Protein AF-A0AA38XR60-F1 (afdb_monomer_lite)

Sequence (612 aa):
MRLTSTPVAVSQWRPLPVVPAMSIDVPRYLQRLQLDARPPLTLAGLTLLQQRHNALLPFETLTSLLRDAVAIDLDSVQHKLLHAQRGGYCFELNGAFLALLQALGFDAQPLSARVLLSAVDGELTARTHLLLRVRLQDEEWLVDTGFGSLTPTVPLRLHETAVQDTPHERYRVRTLDDGDFMLAAKAGDDWRALYRFDLQPPAPIDNEVGNWYVCTHPQSSFPGQLRASLTGPDWRRTIGSGNYTEYRPGQVPAKRPLRDVQDVREVLQQAFGMRLPDDPRLDPAIADWLQRSRAAGHGRAEAQHRAGLQGTLHAPIQIVHAQADARAVLRRYVVGAVLAPAASSLNDRIAALHTTRYGGSWHAGQPDTELEPRMSLATHRHALAPLGFLRVAINLGNPVLAQGDANAPRGPSVDLATALAQRLGVHVRFSCHDAAASVVAAASDDAWDLAFLAVDPARADRIAFSAPYVEIEGTYLVRNDSPARQVADLDHDGLRIAVGRGAAYDLFLSRELRQATIERADTSAAAITLFDQQRLDAAAGVRQPLQAWAQVHPGHRVLADRFTVIQQAVAAPVARPAAALQALFAEVEAIKAGPLLGEAFARAGQAVTLVR

Organism: NCBI:txid1002370

InterPro domains:
  IPR001447 Arylamine N-acetyltransferase [PF00797] (42-277)
  IPR001447 Arylamine N-acetyltransferase [PR01543] (42-65)
  IPR001447 Arylamine N-acetyltransferase [PR01543] (66-89)
  IPR001447 Arylamine N-acetyltransferase [PR01543] (90-112)
  IPR001447 Arylamine N-acetyltransferase [PR01543] (123-148)
  IPR001447 Arylamine N-acetyltransferase [PTHR11786] (27-278)
  IPR001638 Solute-binding protein family 3/N-terminal domain of MltF [PF00497] (391-513)
  IPR001638 Solute-binding protein family 3/N-terminal domain of MltF [SM00062] (389-600)
  IPR038765 Papain-like cysteine peptidase superfamily [SSF54001] (22-279)

Secondary structure (DSSP, 8-state):
-PPP-PPP------PPP----PPP-HHHHHHHTT-SSPPPSSHHHHHHHHHHHHHHS-EE-HHHHTT-----SHHHHHIIIIIS---B-HHHHHHHHHHHHHHTT-EEEEEEEEE-TTPPTT----EEEEEEEEEETTEEEEE-S-SSTT--SS-EETT--S-B--SSS-EEEEE-TTS-EEEEEEETTEEEEEEEE-SPPPPHHHHHHHHHHHHH-TTSS-TT---EEEE-SS-EEEEETTEEEEE-TTS--EEEE--SHHHHHHHHHHTT-PPPP--TTHHHHHHHHHHHHHHHHHHHHHHHHHHTTS-----------S-----SSTTS-------------THHHHTTS-----------------------GGGGHHHH-TTSEEEEEEETT-TTT-EE-SSSEESHHHHHHHHHHHHHTSEEEEEEESSHHHHHHHGGGT--SEEEEE--GGGTTTEEEPSPSEEEEEEEEEETT----SGGGG-STT-EEEEETT-HHHHHHHHH-SSSEEEEESSHHHHHHHHHHTT-SEEEEEHHHHHHHHHHSTTEEE-SS-SEEEEEEEEEETTS-HHHHHHHHHHHHHHHTSSHHHHHHHHTT---EE--

Radius of gyration: 30.22 Å; chains: 1; bounding box: 67×74×85 Å

Structure (mmCIF, N/CA/C/O backbone):
data_AF-A0AA38XR60-F1
#
_entry.id   AF-A0AA38XR60-F1
#
loop_
_atom_site.group_PDB
_atom_site.id
_atom_site.type_symbol
_atom_site.label_atom_id
_atom_site.label_alt_id
_atom_site.label_comp_id
_atom_site.label_asym_id
_atom_site.label_entity_id
_atom_site.label_seq_id
_atom_site.pdbx_PDB_ins_code
_atom_site.Cartn_x
_atom_site.Cartn_y
_atom_site.Cartn_z
_atom_site.occupancy
_atom_site.B_iso_or_equiv
_atom_site.auth_seq_id
_atom_site.auth_comp_id
_atom_site.auth_asym_id
_atom_site.auth_atom_id
_atom_site.pdbx_PDB_model_num
ATOM 1 N N . MET A 1 1 ? -22.039 33.258 -48.031 1.00 40.19 1 MET A N 1
ATOM 2 C CA . MET A 1 1 ? -21.294 31.996 -48.211 1.00 40.19 1 MET A CA 1
ATOM 3 C C . MET A 1 1 ? -20.929 31.492 -46.817 1.00 40.19 1 MET A C 1
ATOM 5 O O . MET A 1 1 ? -20.026 32.035 -46.200 1.00 40.19 1 MET A O 1
ATOM 9 N N . ARG A 1 2 ? -21.764 30.613 -46.242 1.00 31.69 2 ARG A N 1
ATOM 10 C CA . ARG A 1 2 ? -21.592 30.055 -44.887 1.00 31.69 2 ARG A CA 1
ATOM 11 C C . ARG A 1 2 ? -20.804 28.753 -45.016 1.00 31.69 2 ARG A C 1
ATOM 13 O O . ARG A 1 2 ? -21.220 27.894 -45.786 1.00 31.69 2 ARG A O 1
ATOM 20 N N . LEU A 1 3 ? -19.698 28.624 -44.290 1.00 32.59 3 LEU A N 1
ATOM 21 C CA . LEU A 1 3 ? -18.968 27.365 -44.158 1.00 32.59 3 LEU A CA 1
ATOM 22 C C . LEU A 1 3 ? -19.587 26.569 -43.006 1.00 32.59 3 LEU A C 1
ATOM 24 O O . LEU A 1 3 ? -19.701 27.056 -41.884 1.00 32.59 3 LEU A O 1
ATOM 28 N N . THR A 1 4 ? -20.053 25.370 -43.329 1.00 35.31 4 THR A N 1
ATOM 29 C CA . THR A 1 4 ? -20.673 24.399 -42.428 1.00 35.31 4 THR A CA 1
ATOM 30 C C . THR A 1 4 ? -19.600 23.676 -41.617 1.00 35.31 4 THR A C 1
ATOM 32 O O . THR A 1 4 ? -18.755 22.995 -42.195 1.00 35.31 4 THR A O 1
ATOM 35 N N . SER A 1 5 ? -19.639 23.799 -40.290 1.00 32.25 5 SER A N 1
ATOM 36 C CA . SER A 1 5 ? -18.842 22.987 -39.368 1.00 32.25 5 SER A CA 1
ATOM 37 C C . SER A 1 5 ? -19.540 21.652 -39.107 1.00 32.25 5 SER A C 1
ATOM 39 O O . SER A 1 5 ? -20.627 21.619 -38.531 1.00 32.25 5 SER A O 1
ATOM 41 N N . THR A 1 6 ? -18.919 20.548 -39.511 1.00 35.38 6 THR A N 1
ATOM 42 C CA . THR A 1 6 ? -19.309 19.195 -39.099 1.00 35.38 6 THR A CA 1
ATOM 43 C C . THR A 1 6 ? -18.760 18.927 -37.692 1.00 35.38 6 THR A C 1
ATOM 45 O O . THR A 1 6 ? -17.552 19.061 -37.492 1.00 35.38 6 THR A O 1
ATOM 48 N N . PRO A 1 7 ? -19.592 18.563 -36.700 1.00 35.06 7 PRO A N 1
ATOM 49 C CA . PRO A 1 7 ? -19.099 18.192 -35.381 1.00 35.06 7 PRO A CA 1
ATOM 50 C C . PRO A 1 7 ? -18.463 16.798 -35.437 1.00 35.06 7 PRO A C 1
ATOM 52 O O . PRO A 1 7 ? -19.064 15.846 -35.935 1.00 35.06 7 PRO A O 1
ATOM 55 N N . VAL A 1 8 ? -17.239 16.681 -34.920 1.00 35.03 8 VAL A N 1
ATOM 56 C CA . VAL A 1 8 ? -16.579 15.394 -34.672 1.00 35.03 8 VAL A CA 1
ATOM 57 C C . VAL A 1 8 ? -17.362 14.672 -33.577 1.00 35.03 8 VAL A C 1
ATOM 59 O O . VAL A 1 8 ? -17.585 15.221 -32.498 1.00 35.03 8 VAL A O 1
ATOM 62 N N . ALA A 1 9 ? -17.809 13.452 -33.870 1.00 33.19 9 ALA A N 1
ATOM 63 C CA . ALA A 1 9 ? -18.526 12.614 -32.924 1.00 33.19 9 ALA A CA 1
ATOM 64 C C . ALA A 1 9 ? -17.622 12.283 -31.729 1.00 33.19 9 ALA A C 1
ATOM 66 O O . ALA A 1 9 ? -16.619 11.581 -31.860 1.00 33.19 9 ALA A O 1
ATOM 67 N N . VAL A 1 10 ? -18.000 12.783 -30.554 1.00 35.62 10 VAL A N 1
ATOM 68 C CA . VAL A 1 10 ? -17.504 12.283 -29.274 1.00 35.62 10 VAL A CA 1
ATOM 69 C C . VAL A 1 10 ? -17.900 10.811 -29.208 1.00 35.62 10 VAL A C 1
ATOM 71 O O . VAL A 1 10 ? -19.088 10.487 -29.223 1.00 35.62 10 VAL A O 1
ATOM 74 N N . SER A 1 11 ? -16.907 9.922 -29.185 1.00 32.97 11 SER A N 1
ATOM 75 C CA . SER A 1 11 ? -17.103 8.510 -28.864 1.00 32.97 11 SER A CA 1
ATOM 76 C C . SER A 1 11 ? -17.878 8.433 -27.553 1.00 32.97 11 SER A C 1
ATOM 78 O O . SER A 1 11 ? -17.340 8.747 -26.491 1.00 32.97 11 SER A O 1
ATOM 80 N N . GLN A 1 12 ? -19.153 8.060 -27.640 1.00 32.25 12 GLN A N 1
ATOM 81 C CA . GLN A 1 12 ? -20.007 7.826 -26.489 1.00 32.25 12 GLN A CA 1
ATOM 82 C C . GLN A 1 12 ? -19.331 6.770 -25.617 1.00 32.25 12 GLN A C 1
ATOM 84 O O . GLN A 1 12 ? -19.241 5.604 -26.002 1.00 32.25 12 GLN A O 1
ATOM 89 N N . TRP A 1 13 ? -18.837 7.188 -24.452 1.00 30.78 13 TRP A N 1
ATOM 90 C CA . TRP A 1 13 ? -18.540 6.278 -23.358 1.00 30.78 13 TRP A CA 1
ATOM 91 C C . TRP A 1 13 ? -19.799 5.448 -23.118 1.00 30.78 13 TRP A C 1
ATOM 93 O O . TRP A 1 13 ? -20.811 5.961 -22.641 1.00 30.78 13 TRP A O 1
ATOM 103 N N . ARG A 1 14 ? -19.766 4.174 -23.511 1.00 30.20 14 ARG A N 1
ATOM 104 C CA . ARG A 1 14 ? -20.767 3.219 -23.056 1.00 30.20 14 ARG A CA 1
ATOM 105 C C . ARG A 1 14 ? -20.412 2.905 -21.605 1.00 30.20 14 ARG A C 1
ATOM 107 O O . ARG A 1 14 ? -19.334 2.349 -21.393 1.00 30.20 14 ARG A O 1
ATOM 114 N N . PRO A 1 15 ? -21.253 3.253 -20.616 1.00 33.88 15 PRO A N 1
ATOM 115 C CA . PRO A 1 15 ? -21.074 2.696 -19.288 1.00 33.88 15 PRO A CA 1
ATOM 116 C C . PRO A 1 15 ? -21.082 1.172 -19.425 1.00 33.88 15 PRO A C 1
ATOM 118 O O . PRO A 1 15 ? -21.903 0.612 -20.162 1.00 33.88 15 PRO A O 1
ATOM 121 N N . LEU A 1 16 ? -20.134 0.510 -18.758 1.00 36.38 16 LEU A N 1
ATOM 122 C CA . LEU A 1 16 ? -20.207 -0.932 -18.552 1.00 36.38 16 LEU A CA 1
ATOM 123 C C . LEU A 1 16 ? -21.611 -1.254 -18.013 1.00 36.38 16 LEU A C 1
ATOM 125 O O . LEU A 1 16 ? -22.155 -0.448 -17.249 1.00 36.38 16 LEU A O 1
ATOM 129 N N . PRO A 1 17 ? -22.235 -2.368 -18.433 1.00 26.94 17 PRO A N 1
ATOM 130 C CA . PRO A 1 17 ? -23.545 -2.735 -17.921 1.00 26.94 17 PRO A CA 1
ATOM 131 C C . PRO A 1 17 ? -23.489 -2.723 -16.394 1.00 26.94 17 PRO A C 1
ATOM 133 O O . PRO A 1 17 ? -22.629 -3.373 -15.801 1.00 26.94 17 PRO A O 1
ATOM 136 N N . VAL A 1 18 ? -24.382 -1.946 -15.776 1.00 36.03 18 VAL A N 1
ATOM 137 C CA . VAL A 1 18 ? -24.615 -1.992 -14.334 1.00 36.03 18 VAL A CA 1
ATOM 138 C C . VAL A 1 18 ? -25.116 -3.400 -14.047 1.00 36.03 18 VAL A C 1
ATOM 140 O O . VAL A 1 18 ? -26.286 -3.716 -14.262 1.00 36.03 18 VAL A O 1
ATOM 143 N N . VAL A 1 19 ? -24.197 -4.271 -13.638 1.00 33.97 19 VAL A N 1
ATOM 144 C CA . VAL A 1 19 ? -24.543 -5.528 -12.986 1.00 33.97 19 VAL A CA 1
ATOM 145 C C . VAL A 1 19 ? -25.388 -5.117 -11.776 1.00 33.97 19 VAL A C 1
ATOM 147 O O . VAL A 1 19 ? -24.979 -4.194 -11.065 1.00 33.97 19 VAL A O 1
ATOM 150 N N . PRO A 1 20 ? -26.592 -5.677 -11.562 1.00 35.62 20 PRO A N 1
ATOM 151 C CA . PRO A 1 20 ? -27.354 -5.351 -10.365 1.00 35.62 20 PRO A CA 1
ATOM 152 C C . PRO A 1 20 ? -26.450 -5.617 -9.161 1.00 35.62 20 PRO A C 1
ATOM 154 O O . PRO A 1 20 ? -25.934 -6.725 -9.040 1.00 35.62 20 PRO A O 1
ATOM 157 N N . ALA A 1 21 ? -26.212 -4.593 -8.333 1.00 46.28 21 ALA A N 1
ATOM 158 C CA . ALA A 1 21 ? -25.364 -4.713 -7.155 1.00 46.28 21 ALA A CA 1
ATOM 159 C C . ALA A 1 21 ? -25.867 -5.897 -6.323 1.00 46.28 21 ALA A C 1
ATOM 161 O O . ALA A 1 21 ? -26.976 -5.850 -5.781 1.00 46.28 21 ALA A O 1
ATOM 162 N N . MET A 1 22 ? -25.105 -6.989 -6.291 1.00 57.91 22 MET A N 1
ATOM 163 C CA . MET A 1 22 ? -25.473 -8.142 -5.488 1.00 57.91 22 MET A CA 1
ATOM 164 C C . MET A 1 22 ? -25.408 -7.725 -4.015 1.00 57.91 22 MET A C 1
ATOM 166 O O . MET A 1 22 ? -24.461 -7.086 -3.563 1.00 57.91 22 MET A O 1
ATOM 170 N N . SER A 1 23 ? -26.458 -8.036 -3.260 1.00 82.88 23 SER A N 1
ATOM 171 C CA . SER A 1 23 ? -26.502 -7.804 -1.816 1.00 82.88 23 SER A CA 1
ATOM 172 C C . SER A 1 23 ? -25.643 -8.831 -1.074 1.00 82.88 23 SER A C 1
ATOM 174 O O . SER A 1 23 ? -25.516 -9.970 -1.526 1.00 82.88 23 SER A O 1
ATOM 176 N N . ILE A 1 24 ? -25.128 -8.472 0.106 1.00 91.81 24 ILE A N 1
ATOM 177 C CA . ILE A 1 24 ? -24.414 -9.405 0.992 1.00 91.81 24 ILE A CA 1
ATOM 178 C C . ILE A 1 24 ? -25.279 -10.654 1.303 1.00 91.81 24 ILE A C 1
ATOM 180 O O . ILE A 1 24 ? -26.466 -10.551 1.622 1.00 91.81 24 ILE A O 1
ATOM 184 N N . ASP A 1 25 ? -24.689 -11.844 1.224 1.00 94.88 25 ASP A N 1
ATOM 185 C CA . ASP A 1 25 ? -25.261 -13.143 1.591 1.00 94.88 25 ASP A CA 1
ATOM 186 C C . ASP A 1 25 ? -25.273 -13.271 3.122 1.00 94.88 25 ASP A C 1
ATOM 188 O O . ASP A 1 25 ? -24.377 -13.849 3.746 1.00 94.88 25 ASP A O 1
ATOM 192 N N . VAL A 1 26 ? -26.292 -12.669 3.744 1.00 96.31 26 VAL A N 1
ATOM 193 C CA . VAL A 1 26 ? -26.458 -12.641 5.205 1.00 96.31 26 VAL A CA 1
ATOM 194 C C . VAL A 1 26 ? -26.442 -14.045 5.826 1.00 96.31 26 VAL A C 1
ATOM 196 O O . VAL A 1 26 ? -25.699 -14.224 6.794 1.00 96.31 26 VAL A O 1
ATOM 199 N N . PRO A 1 27 ? -27.194 -15.054 5.327 1.00 96.44 27 PRO A N 1
ATOM 200 C CA . PRO A 1 27 ? -27.147 -16.403 5.894 1.00 96.44 27 PRO A CA 1
ATOM 201 C C . PRO A 1 27 ? -25.734 -16.988 5.929 1.00 96.44 27 PRO A C 1
ATOM 203 O O . PRO A 1 27 ? -25.303 -17.495 6.967 1.00 96.44 27 PRO A O 1
ATOM 206 N N . ARG A 1 28 ? -24.979 -16.869 4.831 1.00 95.69 28 ARG A N 1
ATOM 207 C CA . ARG A 1 28 ? -23.602 -17.367 4.772 1.00 95.69 28 ARG A CA 1
ATOM 208 C C . ARG A 1 28 ? -22.660 -16.571 5.666 1.00 95.69 28 ARG A C 1
ATOM 210 O O . ARG A 1 28 ? -21.778 -17.158 6.291 1.00 95.69 28 ARG A O 1
ATOM 217 N N . TYR A 1 29 ? -22.843 -15.255 5.759 1.00 97.75 29 TYR A N 1
ATOM 218 C CA . TYR A 1 29 ? -22.043 -14.414 6.646 1.00 97.75 29 TYR A CA 1
ATOM 219 C C . TYR A 1 29 ? -22.263 -14.801 8.113 1.00 97.75 29 TYR A C 1
ATOM 221 O O . TYR A 1 29 ? -21.300 -15.011 8.846 1.00 97.75 29 TYR A O 1
ATOM 229 N N . LEU A 1 30 ? -23.517 -14.984 8.540 1.00 97.94 30 LEU A N 1
ATOM 230 C CA . LEU A 1 30 ? -23.840 -15.446 9.894 1.00 97.94 30 LEU A CA 1
ATOM 231 C C . LEU A 1 30 ? -23.296 -16.855 10.160 1.00 97.94 30 LEU A C 1
ATOM 233 O O . LEU A 1 30 ? -22.702 -17.085 11.213 1.00 97.94 30 LEU A O 1
ATOM 237 N N . GLN A 1 31 ? -23.382 -17.765 9.185 1.00 97.12 31 GLN A N 1
ATOM 238 C CA . GLN A 1 31 ? -22.747 -19.083 9.272 1.00 97.12 31 GLN A CA 1
ATOM 239 C C . GLN A 1 31 ? -21.224 -18.966 9.446 1.00 97.12 31 GLN A C 1
ATOM 241 O O . GLN A 1 31 ? -20.636 -19.657 10.279 1.00 97.12 31 GLN A O 1
ATOM 246 N N . ARG A 1 32 ? -20.569 -18.060 8.706 1.00 96.94 32 ARG A N 1
ATOM 247 C CA . ARG A 1 32 ? -19.125 -17.795 8.820 1.00 96.94 32 ARG A CA 1
ATOM 248 C C . ARG A 1 32 ? -18.739 -17.238 10.191 1.00 96.94 32 ARG A C 1
ATOM 250 O O . ARG A 1 32 ? -17.627 -17.516 10.651 1.00 96.94 32 ARG A O 1
ATOM 257 N N . LEU A 1 33 ? -19.652 -16.500 10.824 1.00 97.38 33 LEU A N 1
ATOM 258 C CA . LEU A 1 33 ? -19.561 -16.005 12.199 1.00 97.38 33 LEU A CA 1
ATOM 259 C C . LEU A 1 33 ? -20.007 -17.032 13.258 1.00 97.38 33 LEU A C 1
ATOM 261 O O . LEU A 1 33 ? -19.961 -16.722 14.449 1.00 97.38 33 LEU A O 1
ATOM 265 N N . GLN A 1 34 ? -20.400 -18.244 12.847 1.00 97.12 34 GLN A N 1
ATOM 266 C CA . GLN A 1 34 ? -20.922 -19.306 13.717 1.00 97.12 34 GLN A CA 1
ATOM 267 C C . GLN A 1 34 ? -22.123 -18.840 14.553 1.00 97.12 34 GLN A C 1
ATOM 269 O O . GLN A 1 34 ? -22.177 -19.034 15.768 1.00 97.12 34 GLN A O 1
ATOM 274 N N . LEU A 1 35 ? -23.066 -18.169 13.892 1.00 97.00 35 LEU A N 1
ATOM 275 C CA . LEU A 1 35 ? -24.317 -17.706 14.475 1.00 97.00 35 LEU A CA 1
ATOM 276 C C . LEU A 1 35 ? -25.486 -18.420 13.799 1.00 97.00 35 LEU A C 1
ATOM 278 O O . LEU A 1 35 ? -25.762 -18.198 12.622 1.00 97.00 35 LEU A O 1
ATOM 282 N N . ASP A 1 36 ? -26.192 -19.242 14.572 1.00 90.12 36 ASP A N 1
ATOM 283 C CA . ASP A 1 36 ? -27.331 -20.033 14.083 1.00 90.12 36 ASP A CA 1
ATOM 284 C C . ASP A 1 36 ? -28.611 -19.202 13.911 1.00 90.12 36 ASP A C 1
ATOM 286 O O . ASP A 1 36 ? -29.571 -19.632 13.275 1.00 90.12 36 ASP A O 1
ATOM 290 N N . ALA A 1 37 ? -28.637 -17.999 14.485 1.00 90.31 37 ALA A N 1
ATOM 291 C CA . ALA A 1 37 ? -29.764 -17.087 14.415 1.00 90.31 37 ALA A CA 1
ATOM 292 C C . ALA A 1 37 ? -29.296 -15.645 14.227 1.00 90.31 37 ALA A C 1
ATOM 294 O O . ALA A 1 37 ? -28.203 -15.251 14.642 1.00 90.31 37 ALA A O 1
ATOM 295 N N . ARG A 1 38 ? -30.177 -14.839 13.630 1.00 94.88 38 ARG A N 1
ATOM 296 C CA . ARG A 1 38 ? -29.987 -13.397 13.490 1.00 94.88 38 ARG A CA 1
ATOM 297 C C . ARG A 1 38 ? -29.890 -12.740 14.875 1.00 94.88 38 ARG A C 1
ATOM 299 O O . ARG A 1 38 ? -30.836 -12.864 15.655 1.00 94.88 38 ARG A O 1
ATOM 306 N N . PRO A 1 39 ? -28.802 -12.009 15.175 1.00 95.38 39 PRO A N 1
ATOM 307 C CA . PRO A 1 39 ? -28.692 -11.267 16.426 1.00 95.38 39 PRO A CA 1
ATOM 308 C C . PRO A 1 39 ? -29.749 -10.157 16.529 1.00 95.38 39 PRO A C 1
ATOM 310 O O . PRO A 1 39 ? -30.148 -9.596 15.504 1.00 95.38 39 PRO A O 1
ATOM 313 N N . PRO A 1 40 ? -30.200 -9.812 17.748 1.00 95.25 40 PRO A N 1
ATOM 314 C CA . PRO A 1 40 ? -31.156 -8.729 17.945 1.00 95.25 40 PRO A CA 1
ATOM 315 C C . PRO A 1 40 ? -30.548 -7.370 17.568 1.00 95.25 40 PRO A C 1
ATOM 317 O O . PRO A 1 40 ? -29.344 -7.157 17.711 1.00 95.25 40 PRO A O 1
ATOM 320 N N . LEU A 1 41 ? -31.393 -6.421 17.156 1.00 97.00 41 LEU A N 1
ATOM 321 C CA . LEU A 1 41 ? -31.012 -5.031 16.862 1.00 97.00 41 LEU A CA 1
ATOM 322 C C . LEU A 1 41 ? -30.791 -4.213 18.144 1.00 97.00 41 LEU A C 1
ATOM 324 O O . LEU A 1 41 ? -31.455 -3.215 18.406 1.00 97.00 41 LEU A O 1
ATOM 328 N N . THR A 1 42 ? -29.881 -4.688 18.988 1.00 97.56 42 THR A N 1
ATOM 329 C CA . THR A 1 42 ? -29.535 -4.102 20.284 1.00 97.56 42 THR A CA 1
ATOM 330 C C . THR A 1 42 ? -28.022 -4.047 20.440 1.00 97.56 42 THR A C 1
ATOM 332 O O . THR A 1 42 ? -27.283 -4.684 19.685 1.00 97.56 42 THR A O 1
ATOM 335 N N . LEU A 1 43 ? -27.542 -3.341 21.467 1.00 97.75 43 LEU A N 1
ATOM 336 C CA . LEU A 1 43 ? -26.115 -3.306 21.789 1.00 97.75 43 LEU A CA 1
ATOM 337 C C . LEU A 1 43 ? -25.541 -4.713 22.021 1.00 97.75 43 LEU A C 1
ATOM 339 O O . LEU A 1 43 ? -24.422 -4.992 21.599 1.00 97.75 43 LEU A O 1
ATOM 343 N N . ALA A 1 44 ? -26.309 -5.615 22.640 1.00 97.81 44 ALA A N 1
ATOM 344 C CA . ALA A 1 44 ? -25.884 -6.995 22.867 1.00 97.81 44 ALA A CA 1
ATOM 345 C C . ALA A 1 44 ? -25.687 -7.757 21.545 1.00 97.81 44 ALA A C 1
ATOM 347 O O . ALA A 1 44 ? -24.705 -8.483 21.393 1.00 97.81 44 ALA A O 1
ATOM 348 N N . GLY A 1 45 ? -26.581 -7.557 20.570 1.00 98.12 45 GLY A N 1
ATOM 349 C CA . GLY A 1 45 ? -26.444 -8.150 19.240 1.00 98.12 45 GLY A CA 1
ATOM 350 C C . GLY A 1 45 ? -25.276 -7.564 18.446 1.00 98.12 45 GLY A C 1
ATOM 351 O O . GLY A 1 45 ? -24.503 -8.321 17.864 1.00 98.12 45 GLY A O 1
ATOM 352 N N . LEU A 1 46 ? -25.090 -6.239 18.483 1.00 98.56 46 LEU A N 1
ATOM 353 C CA . LEU A 1 46 ? -23.946 -5.565 17.857 1.00 98.56 46 LEU A CA 1
ATOM 354 C C . LEU A 1 46 ? -22.610 -6.028 18.463 1.00 98.56 46 LEU A C 1
ATOM 356 O O . LEU A 1 46 ? -21.669 -6.344 17.736 1.00 98.56 46 LEU A O 1
ATOM 360 N N . THR A 1 47 ? -22.556 -6.138 19.792 1.00 98.38 47 THR A N 1
ATOM 361 C CA . THR A 1 47 ? -21.399 -6.660 20.534 1.00 98.38 47 THR A CA 1
ATOM 362 C C . THR A 1 47 ? -21.078 -8.092 20.125 1.00 98.38 47 THR A C 1
ATOM 364 O O . THR A 1 47 ? -19.929 -8.389 19.799 1.00 98.38 47 THR A O 1
ATOM 367 N N . LEU A 1 48 ? -22.086 -8.969 20.075 1.00 98.19 48 LEU A N 1
ATOM 368 C CA . LEU A 1 48 ? -21.915 -10.355 19.643 1.00 98.19 48 LEU A CA 1
ATOM 369 C C . LEU A 1 48 ? -21.366 -10.432 18.211 1.00 98.19 48 LEU A C 1
ATOM 371 O O . LEU A 1 48 ? -20.433 -11.192 17.955 1.00 98.19 48 LEU A O 1
ATOM 375 N N . LEU A 1 49 ? -21.915 -9.635 17.291 1.00 98.50 49 LEU A N 1
ATOM 376 C CA . LEU A 1 49 ? -21.459 -9.577 15.902 1.00 98.50 49 LEU A CA 1
ATOM 377 C C . LEU A 1 49 ? -19.986 -9.160 15.806 1.00 98.50 49 LEU A C 1
ATOM 379 O O . LEU A 1 49 ? -19.207 -9.869 15.171 1.00 98.50 49 LEU A O 1
ATOM 383 N N . GLN A 1 50 ? -19.589 -8.066 16.464 1.00 98.56 50 GLN A N 1
ATOM 384 C CA . GLN A 1 50 ? -18.205 -7.574 16.439 1.00 98.56 50 GLN A CA 1
ATOM 385 C C . GLN A 1 50 ? -17.231 -8.585 17.061 1.00 98.56 50 GLN A C 1
ATOM 387 O O . GLN A 1 50 ? -16.183 -8.871 16.483 1.00 98.56 50 GLN A O 1
ATOM 392 N N . GLN A 1 51 ? -17.588 -9.192 18.197 1.00 97.94 51 GLN A N 1
ATOM 393 C CA . GLN A 1 51 ? -16.765 -10.218 18.845 1.00 97.94 51 GLN A CA 1
ATOM 394 C C . GLN A 1 51 ? -16.567 -11.446 17.953 1.00 97.94 51 GLN A C 1
ATOM 396 O O . GLN A 1 51 ? -15.442 -11.924 17.801 1.00 97.94 51 GLN A O 1
ATOM 401 N N . ARG A 1 52 ? -17.640 -11.950 17.327 1.00 98.06 52 ARG A N 1
ATOM 402 C CA . ARG A 1 52 ? -17.549 -13.089 16.402 1.00 98.06 52 ARG A CA 1
ATOM 403 C C . ARG A 1 52 ? -16.737 -12.743 15.164 1.00 98.06 52 ARG A C 1
ATOM 405 O O . ARG A 1 52 ? -15.933 -13.565 14.736 1.00 98.06 52 ARG A O 1
ATOM 412 N N . HIS A 1 53 ? -16.901 -11.535 14.629 1.00 98.19 53 HIS A N 1
ATOM 413 C CA . HIS A 1 53 ? -16.125 -11.059 13.491 1.00 98.19 53 HIS A CA 1
ATOM 414 C C . HIS A 1 53 ? -14.626 -11.067 13.806 1.00 98.19 53 HIS A C 1
ATOM 416 O O . HIS A 1 53 ? -13.855 -11.730 13.118 1.00 98.19 53 HIS A O 1
ATOM 422 N N . ASN A 1 54 ? -14.233 -10.435 14.913 1.00 97.50 54 ASN A N 1
ATOM 423 C CA . ASN A 1 54 ? -12.843 -10.349 15.362 1.00 97.50 54 ASN A CA 1
ATOM 424 C C . ASN A 1 54 ? -12.195 -11.718 15.647 1.00 97.50 54 ASN A C 1
ATOM 426 O O . ASN A 1 54 ? -10.981 -11.870 15.482 1.00 97.50 54 ASN A O 1
ATOM 430 N N . ALA A 1 55 ? -12.993 -12.700 16.081 1.00 96.50 55 ALA A N 1
ATOM 431 C CA . ALA A 1 55 ? -12.532 -14.042 16.439 1.00 96.50 55 ALA A CA 1
ATOM 432 C C . ALA A 1 55 ? -12.462 -15.019 15.262 1.00 96.50 55 ALA A C 1
ATOM 434 O O . ALA A 1 55 ? -11.778 -16.038 15.366 1.00 96.50 55 ALA A O 1
ATOM 435 N N . LEU A 1 56 ? -13.164 -14.740 14.160 1.00 97.44 56 LEU A N 1
ATOM 436 C CA . LEU A 1 56 ? -13.323 -15.688 13.055 1.00 97.44 56 LEU A CA 1
ATOM 437 C C . LEU A 1 56 ? -12.823 -15.163 11.709 1.00 97.44 56 LEU A C 1
ATOM 439 O O . LEU A 1 56 ? -12.526 -15.987 10.841 1.00 97.44 56 LEU A O 1
ATOM 443 N N . LEU A 1 57 ? -12.719 -13.847 11.518 1.00 98.19 57 LEU A N 1
ATOM 444 C CA . LEU A 1 57 ? -12.242 -13.212 10.289 1.00 98.19 57 LEU A CA 1
ATOM 445 C C . LEU A 1 57 ? -10.933 -12.466 10.587 1.00 98.19 57 LEU A C 1
ATOM 447 O O . LEU A 1 57 ? -10.965 -11.387 11.178 1.00 98.19 57 LEU A O 1
ATOM 451 N N . PRO A 1 58 ? -9.769 -13.043 10.236 1.00 98.06 58 PRO A N 1
ATOM 452 C CA . PRO A 1 58 ? -8.487 -12.442 10.575 1.00 98.06 58 PRO A CA 1
ATOM 453 C C . PRO A 1 58 ? -8.244 -11.157 9.787 1.00 98.06 58 PRO A C 1
ATOM 455 O O . PRO A 1 58 ? -8.562 -11.061 8.602 1.00 98.06 58 PRO A O 1
ATOM 458 N N . PHE A 1 59 ? -7.574 -10.205 10.430 1.00 98.62 59 PHE A N 1
ATOM 459 C CA . PHE A 1 59 ? -6.827 -9.194 9.698 1.00 98.62 59 PHE A CA 1
ATOM 460 C C . PHE A 1 59 ? -5.643 -9.873 9.014 1.00 98.62 59 PHE A C 1
ATOM 462 O O . PH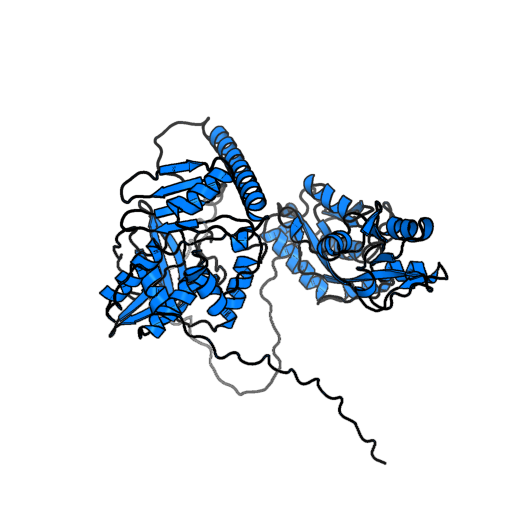E A 1 59 ? -4.915 -10.613 9.679 1.00 98.62 59 PHE A O 1
ATOM 469 N N . GLU A 1 60 ? -5.414 -9.619 7.729 1.00 98.25 60 GLU A N 1
ATOM 470 C CA . GLU A 1 60 ? -4.284 -10.188 6.988 1.00 98.25 60 GLU A CA 1
ATOM 471 C C . GLU A 1 60 ? -3.893 -9.346 5.770 1.00 98.25 60 GLU A C 1
ATOM 473 O O . GLU A 1 60 ? -4.688 -8.556 5.267 1.00 98.25 60 GLU A O 1
ATOM 478 N N . THR A 1 61 ? -2.659 -9.520 5.291 1.00 97.38 61 THR A N 1
ATOM 479 C CA . THR A 1 61 ? -2.109 -8.748 4.165 1.00 97.38 61 THR A CA 1
ATOM 480 C C . THR A 1 61 ? -1.524 -9.621 3.053 1.00 97.38 61 THR A C 1
ATOM 482 O O . THR A 1 61 ? -0.655 -9.155 2.327 1.00 97.38 61 THR A O 1
ATOM 485 N N . LEU A 1 62 ? -1.956 -10.876 2.875 1.00 97.25 62 LEU A N 1
ATOM 486 C CA . LEU A 1 62 ? -1.381 -11.787 1.872 1.00 97.25 62 LEU A CA 1
ATOM 487 C C . LEU A 1 62 ? -1.534 -11.256 0.440 1.00 97.25 62 LEU A C 1
ATOM 489 O O . LEU A 1 62 ? -0.609 -11.396 -0.349 1.00 97.25 62 LEU A O 1
ATOM 493 N N . THR A 1 63 ? -2.644 -10.592 0.100 1.00 95.88 63 THR A N 1
ATOM 494 C CA . THR A 1 63 ? -2.797 -9.963 -1.228 1.00 95.88 63 THR A CA 1
ATOM 495 C C . THR A 1 63 ? -1.760 -8.846 -1.433 1.00 95.88 63 THR A C 1
ATOM 497 O O . THR A 1 63 ? -1.069 -8.816 -2.447 1.00 95.88 63 THR A O 1
ATOM 500 N N . SER A 1 64 ? -1.548 -7.986 -0.429 1.00 89.56 64 SER A N 1
ATOM 501 C CA . SER A 1 64 ? -0.512 -6.941 -0.478 1.00 89.56 64 SER A CA 1
ATOM 502 C C . SER A 1 64 ? 0.916 -7.491 -0.356 1.00 89.56 64 SER A C 1
ATOM 504 O O . SER A 1 64 ? 1.847 -6.895 -0.896 1.00 89.56 64 SER A O 1
ATOM 506 N N . LEU A 1 65 ? 1.116 -8.634 0.310 1.00 95.44 65 LEU A N 1
ATOM 507 C CA . LEU A 1 65 ? 2.387 -9.365 0.349 1.00 95.44 65 LEU A CA 1
ATOM 508 C C . LEU A 1 65 ? 2.783 -9.810 -1.063 1.00 95.44 65 LEU A C 1
ATOM 510 O O . LEU A 1 65 ? 3.937 -9.639 -1.447 1.00 95.44 65 LEU A O 1
ATOM 514 N N . LEU A 1 66 ? 1.810 -10.305 -1.834 1.00 92.19 66 LEU A N 1
ATOM 515 C CA . LEU A 1 66 ? 1.958 -10.645 -3.253 1.00 92.19 66 LEU A CA 1
ATOM 516 C C . LEU A 1 66 ? 2.055 -9.415 -4.168 1.00 92.19 66 LEU A C 1
ATOM 518 O O . LEU A 1 66 ? 2.351 -9.563 -5.350 1.00 92.19 66 LEU A O 1
ATOM 522 N N . ARG A 1 67 ? 1.874 -8.210 -3.608 1.00 89.19 67 ARG A N 1
ATOM 523 C CA . ARG A 1 67 ? 1.866 -6.917 -4.312 1.00 89.19 67 ARG A CA 1
ATOM 524 C C . ARG A 1 67 ? 0.754 -6.795 -5.354 1.00 89.19 67 ARG A C 1
ATOM 526 O O . ARG A 1 67 ? 0.874 -6.002 -6.284 1.00 89.19 67 ARG A O 1
ATOM 533 N N . ASP A 1 68 ? -0.325 -7.545 -5.169 1.00 88.44 68 ASP A N 1
ATOM 534 C CA . ASP A 1 68 ? -1.518 -7.420 -5.992 1.00 88.44 68 ASP A CA 1
ATOM 535 C C . ASP A 1 68 ? -2.402 -6.275 -5.476 1.00 88.44 68 ASP A C 1
ATOM 537 O O . ASP A 1 68 ? -2.396 -5.936 -4.285 1.00 88.44 68 ASP A O 1
ATOM 541 N N . ALA A 1 69 ? -3.195 -5.694 -6.378 1.00 87.12 69 ALA A N 1
ATOM 542 C CA . ALA A 1 69 ? -4.251 -4.766 -5.997 1.00 87.12 69 ALA A CA 1
ATOM 543 C C . ALA A 1 69 ? -5.287 -5.476 -5.110 1.00 87.12 69 ALA A C 1
ATOM 545 O O . ALA A 1 69 ? -5.640 -6.634 -5.341 1.00 87.12 69 ALA A O 1
ATOM 546 N N . VAL A 1 70 ? -5.791 -4.773 -4.096 1.00 94.19 70 VAL A N 1
ATOM 547 C CA . VAL A 1 70 ? -6.832 -5.291 -3.203 1.00 94.19 70 VAL A CA 1
ATOM 548 C C . VAL A 1 70 ? -8.181 -4.760 -3.669 1.00 94.19 70 VAL A C 1
ATOM 550 O O . VAL A 1 70 ? -8.440 -3.560 -3.586 1.00 94.19 70 VAL A O 1
ATOM 553 N N . ALA A 1 71 ? -9.030 -5.650 -4.175 1.00 93.94 71 ALA A N 1
ATOM 554 C CA . ALA A 1 71 ? -10.402 -5.322 -4.537 1.00 93.94 71 ALA A CA 1
ATOM 555 C C . ALA A 1 71 ? -11.250 -5.118 -3.272 1.00 93.94 71 ALA A C 1
ATOM 557 O O . ALA A 1 71 ? -11.206 -5.942 -2.357 1.00 93.94 71 ALA A O 1
ATOM 558 N N . ILE A 1 72 ? -12.005 -4.018 -3.227 1.00 96.19 72 ILE A N 1
ATOM 559 C CA . ILE A 1 72 ? -12.882 -3.663 -2.097 1.00 96.19 72 ILE A CA 1
ATOM 560 C C . ILE A 1 72 ? -14.358 -3.561 -2.496 1.00 96.19 72 ILE A C 1
ATOM 562 O O . ILE A 1 72 ? -15.185 -3.137 -1.690 1.00 96.19 72 ILE A O 1
ATOM 566 N N . ASP A 1 73 ? -14.700 -3.947 -3.728 1.00 94.62 73 ASP A N 1
ATOM 567 C CA . ASP A 1 73 ? -16.092 -4.136 -4.118 1.00 94.62 73 ASP A CA 1
ATOM 568 C C . ASP A 1 73 ? -16.706 -5.314 -3.343 1.00 94.62 73 ASP A C 1
ATOM 570 O O . ASP A 1 73 ? -16.022 -6.268 -2.955 1.00 94.62 73 ASP A O 1
ATOM 574 N N . LEU A 1 74 ? -18.012 -5.230 -3.092 1.00 92.62 74 LEU A N 1
ATOM 575 C CA . LEU A 1 74 ? -18.702 -6.158 -2.200 1.00 92.62 74 LEU A CA 1
ATOM 576 C C . LEU A 1 74 ? -18.618 -7.615 -2.679 1.00 92.62 74 LEU A C 1
ATOM 578 O O . LEU A 1 74 ? -18.494 -8.512 -1.844 1.00 92.62 74 LEU A O 1
ATOM 582 N N . ASP A 1 75 ? -18.633 -7.850 -3.993 1.00 92.94 75 ASP A N 1
ATOM 583 C CA . ASP A 1 75 ? -18.594 -9.192 -4.579 1.00 92.94 75 ASP A CA 1
ATOM 584 C C . ASP A 1 75 ? -17.241 -9.861 -4.334 1.00 92.94 75 ASP A C 1
ATOM 586 O O . ASP A 1 75 ? -17.177 -10.978 -3.801 1.00 92.94 75 ASP A O 1
ATOM 590 N N . SER A 1 76 ? -16.152 -9.154 -4.646 1.00 95.62 76 SER A N 1
ATOM 591 C CA . SER A 1 76 ? -14.787 -9.623 -4.408 1.00 95.62 76 SER A CA 1
ATOM 592 C C . SER A 1 76 ? -14.533 -9.887 -2.925 1.00 95.62 76 SER A C 1
ATOM 594 O O . SER A 1 76 ? -14.017 -10.949 -2.554 1.00 95.62 76 SER A O 1
ATOM 596 N N . VAL A 1 77 ? -14.931 -8.950 -2.060 1.00 96.81 77 VAL A N 1
ATOM 597 C CA . VAL A 1 77 ? -14.717 -9.059 -0.612 1.00 96.81 77 VAL A CA 1
ATOM 598 C C . VAL A 1 77 ? -15.526 -10.214 -0.030 1.00 96.81 77 VAL A C 1
ATOM 600 O O . VAL A 1 77 ? -14.982 -11.046 0.698 1.00 96.81 77 VAL A O 1
ATOM 603 N N . GLN A 1 78 ? -16.808 -10.332 -0.377 1.00 96.25 78 GLN A N 1
ATOM 604 C CA . GLN A 1 78 ? -17.642 -11.430 0.096 1.00 96.25 78 GLN A CA 1
ATOM 605 C C . GLN A 1 78 ? -17.104 -12.790 -0.357 1.00 96.25 78 GLN A C 1
ATOM 607 O O . GLN A 1 78 ? -17.032 -13.725 0.448 1.00 96.25 78 GLN A O 1
ATOM 612 N N . HIS A 1 79 ? -16.700 -12.913 -1.625 1.00 96.12 79 HIS A N 1
ATOM 613 C CA . HIS A 1 79 ? -16.094 -14.140 -2.127 1.00 96.12 79 HIS A CA 1
ATOM 614 C C . HIS A 1 79 ? -14.850 -14.510 -1.307 1.00 96.12 79 HIS A C 1
ATOM 616 O O . HIS A 1 79 ? -14.727 -15.638 -0.817 1.00 96.12 79 HIS A O 1
ATOM 622 N N . LYS A 1 80 ? -13.959 -13.540 -1.083 1.00 97.38 80 LYS A N 1
ATOM 623 C CA . LYS A 1 80 ? -12.726 -13.725 -0.315 1.00 97.38 80 LYS A CA 1
ATOM 624 C C . LYS A 1 80 ? -12.999 -14.165 1.132 1.00 97.38 80 LYS A C 1
ATOM 626 O O . LYS A 1 80 ? -12.443 -15.168 1.588 1.00 97.38 80 LYS A O 1
ATOM 631 N N . LEU A 1 81 ? -13.870 -13.455 1.848 1.00 97.31 81 LEU A N 1
ATOM 632 C CA . LEU A 1 81 ? -14.121 -13.698 3.273 1.00 97.31 81 LEU A CA 1
ATOM 633 C C . LEU A 1 81 ? -14.957 -14.964 3.523 1.00 97.31 81 LEU A C 1
ATOM 635 O O . LEU A 1 81 ? -14.652 -15.751 4.429 1.00 97.31 81 LEU A O 1
ATOM 639 N N . LEU A 1 82 ? -16.008 -15.184 2.724 1.00 95.75 82 LEU A N 1
ATOM 640 C CA . LEU A 1 82 ? -17.004 -16.230 2.986 1.00 95.75 82 LEU A CA 1
ATOM 641 C C . LEU A 1 82 ? -16.743 -17.540 2.239 1.00 95.75 82 LEU A C 1
ATOM 643 O O . LEU A 1 82 ? -17.080 -18.605 2.758 1.00 95.75 82 LEU A O 1
ATOM 647 N N . HIS A 1 83 ? -16.161 -17.488 1.037 1.00 92.88 83 HIS A N 1
ATOM 648 C CA . HIS A 1 83 ? -15.922 -18.682 0.215 1.00 92.88 83 HIS A CA 1
ATOM 649 C C . HIS A 1 83 ? -14.466 -19.129 0.274 1.00 92.88 83 HIS A C 1
ATOM 651 O O . HIS A 1 83 ? -14.192 -20.297 0.549 1.00 92.88 83 HIS A O 1
ATOM 657 N N . ALA A 1 84 ? -13.529 -18.202 0.070 1.00 95.06 84 ALA A N 1
ATOM 658 C CA . ALA A 1 84 ? -12.106 -18.520 0.096 1.00 95.06 84 ALA A CA 1
ATOM 659 C C . ALA A 1 84 ? -11.552 -18.701 1.521 1.00 95.06 84 ALA A C 1
ATOM 661 O O . ALA A 1 84 ? -10.392 -19.068 1.661 1.00 95.06 84 ALA A O 1
ATOM 662 N N . GLN A 1 85 ? -12.359 -18.476 2.572 1.00 95.31 85 GLN A N 1
ATOM 663 C CA . GLN A 1 85 ? -11.960 -18.562 3.988 1.00 95.31 85 GLN A CA 1
ATOM 664 C C . GLN A 1 85 ? -10.668 -17.784 4.289 1.00 95.31 85 GLN A C 1
ATOM 666 O O . GLN A 1 85 ? -9.786 -18.243 5.021 1.00 95.31 85 GLN A O 1
ATOM 671 N N . ARG A 1 86 ? -10.560 -16.599 3.690 1.00 97.00 86 ARG A N 1
ATOM 672 C CA . ARG A 1 86 ? -9.475 -15.644 3.899 1.00 97.00 86 ARG A CA 1
ATOM 673 C C . ARG A 1 86 ? -9.930 -14.525 4.836 1.00 97.00 86 ARG A C 1
ATOM 675 O O . ARG A 1 86 ? -11.099 -14.439 5.208 1.00 97.00 86 ARG A O 1
ATOM 682 N N . GLY A 1 87 ? -8.970 -13.709 5.249 1.00 97.44 87 GLY A N 1
ATOM 683 C CA . GLY A 1 87 ? -9.212 -12.445 5.933 1.00 97.44 87 GLY A CA 1
ATOM 684 C C . GLY A 1 87 ? -9.164 -11.255 4.977 1.00 97.44 87 GLY A C 1
ATOM 685 O O . GLY A 1 87 ? -9.312 -11.413 3.767 1.00 97.44 87 GLY A O 1
ATOM 686 N N . GLY A 1 88 ? -8.903 -10.078 5.532 1.00 97.75 88 GLY A N 1
ATOM 687 C CA . GLY A 1 88 ? -8.587 -8.861 4.787 1.00 97.75 88 GLY A CA 1
ATOM 688 C C . GLY A 1 88 ? -8.061 -7.777 5.719 1.00 97.75 88 GLY A C 1
ATOM 689 O O . GLY A 1 88 ? -7.857 -8.035 6.901 1.00 97.75 88 GLY A O 1
ATOM 690 N N . TYR A 1 89 ? -7.844 -6.566 5.227 1.00 97.62 89 TYR A N 1
ATOM 691 C CA . TYR A 1 89 ? -7.540 -5.413 6.089 1.00 97.62 89 TYR A CA 1
ATOM 692 C C . TYR A 1 89 ? -8.750 -4.486 6.289 1.00 97.62 89 TYR A C 1
ATOM 694 O O . TYR A 1 89 ? -9.874 -4.860 5.958 1.00 97.62 89 TYR A O 1
ATOM 702 N N . CYS A 1 90 ? -8.545 -3.284 6.838 1.00 97.62 90 CYS A N 1
ATOM 703 C CA . CYS A 1 90 ? -9.618 -2.396 7.300 1.00 97.62 90 CYS A CA 1
ATOM 704 C C . CYS A 1 90 ? -10.732 -2.146 6.273 1.00 97.62 90 CYS A C 1
ATOM 706 O O . CYS A 1 90 ? -11.901 -2.261 6.634 1.00 97.62 90 CYS A O 1
ATOM 708 N N . PHE A 1 91 ? -10.400 -1.868 5.007 1.00 98.19 91 PHE A N 1
ATOM 709 C CA . PHE A 1 91 ? -11.401 -1.613 3.965 1.00 98.19 91 PHE A CA 1
ATOM 710 C C . PHE A 1 91 ? -12.265 -2.843 3.657 1.00 98.19 91 PHE A C 1
ATOM 712 O O . PHE A 1 91 ? -13.478 -2.721 3.525 1.00 98.19 91 PHE A O 1
ATOM 719 N N . GLU A 1 92 ? -11.662 -4.031 3.603 1.00 98.50 92 GLU A N 1
ATOM 720 C CA . GLU A 1 92 ? -12.368 -5.287 3.326 1.00 98.50 92 GLU A CA 1
ATOM 721 C C . GLU A 1 92 ? -13.225 -5.712 4.529 1.00 98.50 92 GLU A C 1
ATOM 723 O O . GLU A 1 92 ? -14.408 -6.011 4.382 1.00 98.50 92 GLU A O 1
ATOM 728 N N . LEU A 1 93 ? -12.646 -5.697 5.735 1.00 98.62 93 LEU A N 1
ATOM 729 C CA . LEU A 1 93 ? -13.313 -6.158 6.955 1.00 98.62 93 LEU A CA 1
ATOM 730 C C . LEU A 1 93 ? -14.444 -5.215 7.377 1.00 98.62 93 LEU A C 1
ATOM 732 O O . LEU A 1 93 ? -15.583 -5.654 7.518 1.00 98.62 93 LEU A O 1
ATOM 736 N N . ASN A 1 94 ? -14.168 -3.915 7.527 1.00 98.69 94 ASN A N 1
ATOM 737 C CA . ASN A 1 94 ? -15.203 -2.964 7.935 1.00 98.69 94 ASN A CA 1
ATOM 738 C C . ASN A 1 94 ? -16.204 -2.683 6.803 1.00 98.69 94 ASN A C 1
ATOM 740 O O . ASN A 1 94 ? -17.371 -2.440 7.097 1.00 98.69 94 ASN A O 1
ATOM 744 N N . GLY A 1 95 ? -15.804 -2.783 5.529 1.00 97.62 95 GLY A N 1
ATOM 745 C CA . GLY A 1 95 ? -16.723 -2.670 4.391 1.00 97.62 95 GLY A CA 1
ATOM 746 C C . GLY A 1 95 ? -17.742 -3.812 4.345 1.00 97.62 95 GLY A C 1
ATOM 747 O O . GLY A 1 95 ? -18.947 -3.569 4.261 1.00 97.62 95 GLY A O 1
ATOM 748 N N . ALA A 1 96 ? -17.286 -5.060 4.490 1.00 98.12 96 ALA A N 1
ATOM 749 C CA . ALA A 1 96 ? -18.178 -6.216 4.558 1.00 98.12 96 ALA A CA 1
ATOM 750 C C . ALA A 1 96 ? -19.054 -6.203 5.819 1.00 98.12 96 ALA A C 1
ATOM 752 O O . ALA A 1 96 ? -20.246 -6.517 5.757 1.00 98.12 96 ALA A O 1
ATOM 753 N N . PHE A 1 97 ? -18.489 -5.791 6.958 1.00 98.62 97 PHE A N 1
ATOM 754 C CA . PHE A 1 97 ? -19.237 -5.684 8.204 1.00 98.62 97 PHE A CA 1
ATOM 755 C C . PHE A 1 97 ? -20.307 -4.588 8.145 1.00 98.62 97 PHE A C 1
ATOM 757 O O . PHE A 1 97 ? -21.422 -4.810 8.610 1.00 98.62 97 PHE A O 1
ATOM 764 N N . LEU A 1 98 ? -20.028 -3.449 7.502 1.00 98.56 98 LEU A N 1
ATOM 765 C CA . LEU A 1 98 ? -21.024 -2.412 7.224 1.00 98.56 98 LEU A CA 1
ATOM 766 C C . LEU A 1 98 ? -22.196 -2.967 6.410 1.00 98.56 98 LEU A C 1
ATOM 768 O O . LEU A 1 98 ? -23.347 -2.786 6.807 1.00 98.56 98 LEU A O 1
ATOM 772 N N . ALA A 1 99 ? -21.906 -3.678 5.316 1.00 98.06 99 ALA A N 1
ATOM 773 C CA . ALA A 1 99 ? -22.934 -4.282 4.474 1.00 98.06 99 ALA A CA 1
ATOM 774 C C . ALA A 1 99 ? -23.793 -5.286 5.261 1.00 98.06 99 ALA A C 1
ATOM 776 O O . ALA A 1 99 ? -25.021 -5.263 5.154 1.00 98.06 99 ALA A O 1
ATOM 777 N N . LEU A 1 100 ? -23.172 -6.123 6.105 1.00 98.44 100 LEU A N 1
ATOM 778 C CA . LEU A 1 100 ? -23.893 -7.025 7.007 1.00 98.44 100 LEU A CA 1
ATOM 779 C C . LEU A 1 100 ? -24.799 -6.252 7.970 1.00 98.44 100 LEU A C 1
ATOM 781 O O . LEU A 1 100 ? -25.977 -6.579 8.091 1.00 98.44 100 LEU A O 1
ATOM 785 N N . LEU A 1 101 ? -24.265 -5.249 8.671 1.00 98.56 101 LEU A N 1
ATOM 786 C CA . LEU A 1 101 ? -25.013 -4.471 9.659 1.00 98.56 101 LEU A CA 1
ATOM 787 C C . LEU A 1 101 ? -26.233 -3.795 9.022 1.00 98.56 101 LEU A C 1
ATOM 789 O O . LEU A 1 101 ? -27.338 -3.912 9.554 1.00 98.56 101 LEU A O 1
ATOM 793 N N . GLN A 1 102 ? -26.058 -3.172 7.857 1.00 97.88 102 GLN A N 1
ATOM 794 C CA . GLN A 1 102 ? -27.144 -2.536 7.109 1.00 97.88 102 GLN A CA 1
ATOM 795 C C . GLN A 1 102 ? -28.187 -3.555 6.633 1.00 97.88 102 GLN A C 1
ATOM 797 O O . GLN A 1 102 ? -29.384 -3.332 6.808 1.00 97.88 102 GLN A O 1
ATOM 802 N N . ALA A 1 103 ? -27.765 -4.713 6.113 1.00 97.38 103 ALA A N 1
ATOM 803 C CA . ALA A 1 103 ? -28.681 -5.785 5.711 1.00 97.38 103 ALA A CA 1
ATOM 804 C C . ALA A 1 103 ? -29.446 -6.392 6.904 1.00 97.38 103 ALA A C 1
ATOM 806 O O . ALA A 1 103 ? -30.595 -6.819 6.777 1.00 97.38 103 ALA A O 1
ATOM 807 N N . LEU A 1 104 ? -28.832 -6.391 8.089 1.00 96.81 104 LEU A N 1
ATOM 808 C CA . LEU A 1 104 ? -29.473 -6.745 9.350 1.00 96.81 104 LEU A CA 1
ATOM 809 C C . LEU A 1 104 ? -30.327 -5.610 9.932 1.00 96.81 104 LEU A C 1
ATOM 811 O O . LEU A 1 104 ? -31.000 -5.856 10.928 1.00 96.81 104 LEU A O 1
ATOM 815 N N . GLY A 1 105 ? -30.376 -4.423 9.326 1.00 97.31 105 GLY A N 1
ATOM 816 C CA . GLY A 1 105 ? -31.227 -3.309 9.752 1.00 97.31 105 GLY A CA 1
ATOM 817 C C . GLY A 1 105 ? -30.643 -2.423 10.856 1.00 97.31 105 GLY A C 1
ATOM 818 O O . GLY A 1 105 ? -31.391 -1.667 11.470 1.00 97.31 105 GLY A O 1
ATOM 819 N N . PHE A 1 106 ? -29.340 -2.509 11.132 1.00 97.94 106 PHE A N 1
ATOM 820 C CA . PHE A 1 106 ? -28.659 -1.512 11.961 1.00 97.94 106 PHE A CA 1
ATOM 821 C C . PHE A 1 106 ? -28.498 -0.197 11.186 1.00 97.94 106 PHE A C 1
ATOM 823 O O . PHE A 1 106 ? -28.170 -0.205 9.998 1.00 97.94 106 PHE A O 1
ATOM 830 N N . ASP A 1 107 ? -28.661 0.935 11.875 1.00 97.62 107 ASP A N 1
ATOM 831 C CA . ASP A 1 107 ? -28.296 2.255 11.352 1.00 97.62 107 ASP A CA 1
ATOM 832 C C . ASP A 1 107 ? -26.773 2.421 11.446 1.00 97.62 107 ASP A C 1
ATOM 834 O O . ASP A 1 107 ? -26.242 2.877 12.460 1.00 97.62 107 ASP A O 1
ATOM 838 N N . ALA A 1 108 ? -26.071 1.936 10.421 1.00 98.06 108 ALA A N 1
ATOM 839 C CA . ALA A 1 108 ? -24.616 1.908 10.347 1.00 98.06 108 ALA A CA 1
ATOM 840 C C . ALA A 1 108 ? -24.098 2.756 9.177 1.00 98.06 108 ALA A C 1
ATOM 842 O O . ALA A 1 108 ? -24.615 2.684 8.057 1.00 98.06 108 ALA A O 1
ATOM 843 N N . GLN A 1 109 ? -23.041 3.527 9.432 1.00 97.94 109 GLN A N 1
ATOM 844 C CA . GLN A 1 109 ? -22.399 4.418 8.468 1.00 97.94 109 GLN A CA 1
ATOM 845 C C . GLN A 1 109 ? -20.872 4.267 8.505 1.00 97.94 109 GLN A C 1
ATOM 847 O O . GLN A 1 109 ? -20.309 4.053 9.582 1.00 97.94 109 GLN A O 1
ATOM 852 N N . PRO A 1 110 ? -20.185 4.398 7.358 1.00 98.19 110 PRO A N 1
ATOM 853 C CA . PRO A 1 110 ? -18.731 4.431 7.326 1.00 98.19 110 PRO A CA 1
ATOM 854 C C . PRO A 1 110 ? -18.208 5.772 7.850 1.00 98.19 110 PRO A C 1
ATOM 856 O O . PRO A 1 110 ? -18.830 6.813 7.651 1.00 98.19 110 PRO A O 1
ATOM 859 N N . LEU A 1 111 ? -17.026 5.738 8.454 1.00 98.38 111 LEU A N 1
ATOM 860 C CA . LEU A 1 111 ? -16.180 6.884 8.773 1.00 98.38 111 LEU A CA 1
ATOM 861 C C . LEU A 1 111 ? -14.761 6.612 8.263 1.00 98.38 111 LEU A C 1
ATOM 863 O O . LEU A 1 111 ? -14.379 5.461 8.045 1.00 98.38 111 LEU A O 1
ATOM 867 N N . SER A 1 112 ? -13.959 7.664 8.108 1.00 97.12 112 SER A N 1
ATOM 868 C CA . SER A 1 112 ? -12.560 7.543 7.692 1.00 97.12 112 SER A CA 1
ATOM 869 C C . SER A 1 112 ? -11.616 8.165 8.717 1.00 97.12 112 SER A C 1
ATOM 871 O O . SER A 1 112 ? -11.887 9.236 9.259 1.00 97.12 112 SER A O 1
ATOM 873 N N . ALA A 1 113 ? -10.494 7.498 8.981 1.00 97.75 113 ALA A N 1
ATOM 874 C CA . ALA A 1 113 ? -9.559 7.874 10.031 1.00 97.75 113 ALA A CA 1
ATOM 875 C C . ALA A 1 113 ? -8.101 7.945 9.562 1.00 97.75 113 ALA A C 1
ATOM 877 O O . ALA A 1 113 ? -7.655 7.240 8.651 1.00 97.75 113 ALA A O 1
ATOM 878 N N . ARG A 1 114 ? -7.347 8.801 10.251 1.00 96.00 114 ARG A N 1
ATOM 879 C CA . ARG A 1 114 ? -5.899 8.996 10.147 1.00 96.00 114 ARG A CA 1
ATOM 880 C C . ARG A 1 114 ? -5.207 8.141 11.207 1.00 96.00 114 ARG A C 1
ATOM 882 O O . ARG A 1 114 ? -5.437 8.347 12.398 1.00 96.00 114 ARG A O 1
ATOM 889 N N . VAL A 1 115 ? -4.387 7.171 10.802 1.00 93.62 115 VAL A N 1
ATOM 890 C CA . VAL A 1 115 ? -3.688 6.258 11.729 1.00 93.62 115 VAL A CA 1
ATOM 891 C C . VAL A 1 115 ? -2.510 6.967 12.399 1.00 93.62 115 VAL A C 1
ATOM 893 O O . VAL A 1 115 ? -1.693 7.575 11.717 1.00 93.62 115 VAL A O 1
ATOM 896 N N . LEU A 1 116 ? -2.387 6.852 13.724 1.00 90.75 116 LEU A N 1
ATOM 897 C CA . LEU A 1 116 ? -1.391 7.569 14.535 1.00 90.75 116 LEU A CA 1
ATOM 898 C C . LEU A 1 116 ? -0.296 6.665 15.128 1.00 90.75 116 LEU A C 1
ATOM 900 O O . LEU A 1 116 ? 0.621 7.156 15.774 1.00 90.75 116 LEU A O 1
ATOM 904 N N . LEU A 1 117 ? -0.333 5.347 14.889 1.00 77.69 117 LEU A N 1
ATOM 905 C CA . LEU A 1 117 ? 0.596 4.380 15.507 1.00 77.69 117 LEU A CA 1
ATOM 906 C C . LEU A 1 117 ? 2.088 4.634 15.236 1.00 77.69 117 LEU A C 1
ATOM 908 O O . LEU A 1 117 ? 2.928 4.070 15.944 1.00 77.69 117 LEU A O 1
ATOM 912 N N . SER A 1 118 ? 2.405 5.381 14.181 1.00 66.56 118 SER A N 1
ATOM 913 C CA . SER A 1 118 ? 3.766 5.748 13.766 1.00 66.56 118 SER A CA 1
ATOM 914 C C . SER A 1 118 ? 3.904 7.242 13.473 1.00 66.56 118 SER A C 1
ATOM 916 O O . SER A 1 118 ? 4.934 7.647 12.947 1.00 66.56 118 SER A O 1
ATOM 918 N N . ALA A 1 119 ? 2.873 8.028 13.793 1.00 66.06 119 ALA A N 1
ATOM 919 C CA . ALA A 1 119 ? 2.884 9.471 13.624 1.00 66.06 119 ALA A CA 1
ATOM 920 C C . ALA A 1 119 ? 3.693 10.113 14.753 1.00 66.06 119 ALA A C 1
ATOM 922 O O . ALA A 1 119 ? 3.662 9.639 15.893 1.00 66.06 119 ALA A O 1
ATOM 923 N N . VAL A 1 120 ? 4.397 11.196 14.443 1.00 67.62 120 VAL A N 1
ATOM 924 C CA . VAL A 1 120 ? 4.944 12.082 15.476 1.00 67.62 120 VAL A CA 1
ATOM 925 C C . VAL A 1 120 ? 3.808 12.955 16.016 1.00 67.62 120 VAL A C 1
ATOM 927 O O . VAL A 1 120 ? 2.855 13.258 15.296 1.00 67.62 120 VAL A O 1
ATOM 930 N N . ASP A 1 121 ? 3.879 13.360 17.284 1.00 64.50 121 ASP A N 1
ATOM 931 C CA . ASP A 1 121 ? 2.864 14.233 17.879 1.00 64.50 121 ASP A CA 1
ATOM 932 C C . ASP A 1 121 ? 2.639 15.490 17.018 1.00 64.50 121 ASP A C 1
ATOM 934 O O . ASP A 1 121 ? 3.573 16.232 16.712 1.00 64.50 121 ASP A O 1
ATOM 938 N N . GLY A 1 122 ? 1.383 15.716 16.621 1.00 60.44 122 GLY A N 1
ATOM 939 C CA . GLY A 1 122 ? 0.975 16.832 15.760 1.00 60.44 122 GLY A CA 1
ATOM 940 C C . GLY A 1 122 ? 1.006 16.550 14.251 1.00 60.44 122 GLY A C 1
ATOM 941 O O . GLY A 1 122 ? 0.537 17.383 13.479 1.00 60.44 122 GLY A O 1
ATOM 942 N N . GLU A 1 123 ? 1.497 15.390 13.809 1.00 72.50 123 GLU A N 1
ATOM 943 C CA . GLU A 1 123 ? 1.486 14.994 12.397 1.00 72.50 123 GLU A CA 1
ATOM 944 C C . GLU A 1 123 ? 0.086 14.541 11.941 1.00 72.50 123 GLU A C 1
ATOM 946 O O . GLU A 1 123 ? -0.571 13.714 12.578 1.00 72.50 123 GLU A O 1
ATOM 951 N N . LEU A 1 124 ? -0.368 15.046 10.789 1.00 74.00 124 LEU A N 1
ATOM 952 C CA . LEU A 1 124 ? -1.592 14.582 10.135 1.00 74.00 124 LEU A CA 1
ATOM 953 C C . LEU A 1 124 ? -1.266 13.518 9.084 1.00 74.00 124 LEU A C 1
ATOM 955 O O . LEU A 1 124 ? -0.833 13.831 7.977 1.00 74.00 124 LEU A O 1
ATOM 959 N N . THR A 1 125 ? -1.545 12.256 9.401 1.00 87.56 125 THR A N 1
ATOM 960 C CA . THR A 1 125 ? -1.402 11.137 8.454 1.00 87.56 125 THR A CA 1
ATOM 961 C C . THR A 1 125 ? -2.587 11.046 7.489 1.00 87.56 125 THR A C 1
ATOM 963 O O . THR A 1 125 ? -3.613 11.695 7.685 1.00 87.56 125 THR A O 1
ATOM 966 N N . ALA A 1 126 ? -2.481 10.258 6.417 1.00 88.94 126 ALA A N 1
ATOM 967 C CA . ALA A 1 126 ? -3.562 10.097 5.442 1.00 88.94 126 ALA A CA 1
ATOM 968 C C . ALA A 1 126 ? -4.788 9.361 6.021 1.00 88.94 126 ALA A C 1
ATOM 970 O O . ALA A 1 126 ? -4.660 8.466 6.862 1.00 88.94 126 ALA A O 1
ATOM 971 N N . ARG A 1 127 ? -5.979 9.704 5.514 1.00 94.94 127 ARG A N 1
ATOM 972 C CA . ARG A 1 127 ? -7.247 9.015 5.800 1.00 94.94 127 ARG A CA 1
ATOM 973 C C . ARG A 1 127 ? -7.254 7.639 5.126 1.00 94.94 127 ARG A C 1
ATOM 975 O O . ARG A 1 127 ? -7.615 7.506 3.965 1.00 94.94 127 ARG A O 1
ATOM 982 N N . THR A 1 128 ? -6.746 6.639 5.837 1.00 95.88 128 THR A N 1
ATOM 983 C CA . THR A 1 128 ? -6.409 5.307 5.290 1.00 95.88 128 THR A CA 1
ATOM 984 C C . THR A 1 128 ? -6.956 4.164 6.138 1.00 95.88 128 THR A C 1
ATOM 986 O O . THR A 1 128 ? -6.622 3.003 5.914 1.00 95.88 128 THR A O 1
ATOM 989 N N . HIS A 1 129 ? -7.808 4.482 7.114 1.00 97.88 129 HIS A N 1
ATOM 990 C CA . HIS A 1 129 ? -8.484 3.501 7.951 1.00 97.88 129 HIS A CA 1
ATOM 991 C C . HIS A 1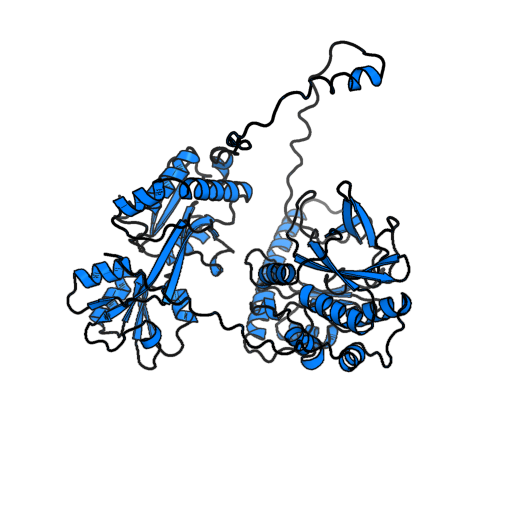 129 ? -9.995 3.705 7.890 1.00 97.88 129 HIS A C 1
ATOM 993 O O . HIS A 1 129 ? -10.486 4.786 8.207 1.00 97.88 129 HIS A O 1
ATOM 999 N N . LEU A 1 130 ? -10.715 2.667 7.470 1.00 98.25 130 LEU A N 1
ATOM 1000 C CA . LEU A 1 130 ? -12.174 2.612 7.505 1.00 98.25 130 LEU A CA 1
ATOM 1001 C C . LEU A 1 130 ? -12.610 2.105 8.878 1.00 98.25 130 LEU A C 1
ATOM 1003 O O . LEU A 1 130 ? -12.100 1.087 9.335 1.00 98.25 130 LEU A O 1
ATOM 1007 N N . LEU A 1 131 ? -13.580 2.769 9.492 1.00 98.50 131 LEU A N 1
ATOM 1008 C CA . LEU A 1 131 ? -14.284 2.328 10.698 1.00 98.50 131 LEU A CA 1
ATOM 1009 C C . LEU A 1 131 ? -15.766 2.675 10.572 1.00 98.50 131 LEU A C 1
ATOM 1011 O O . LEU A 1 131 ? -16.160 3.357 9.627 1.00 98.50 131 LEU A O 1
ATOM 1015 N N . LEU A 1 132 ? -16.591 2.214 11.508 1.00 98.75 132 LEU A N 1
ATOM 1016 C CA . LEU A 1 132 ? -18.038 2.368 11.436 1.00 98.75 132 LEU A CA 1
ATOM 1017 C C . LEU A 1 132 ? -18.579 3.160 12.624 1.00 98.75 132 LEU A C 1
ATOM 1019 O O . LEU A 1 132 ? -18.111 3.037 13.758 1.00 98.75 132 LEU A O 1
ATOM 1023 N N . ARG A 1 133 ? -19.629 3.927 12.353 1.00 98.56 133 ARG A N 1
ATOM 1024 C CA . ARG A 1 133 ? -20.522 4.499 13.356 1.00 98.56 133 ARG A CA 1
ATOM 1025 C C . ARG A 1 133 ? -21.850 3.767 13.293 1.00 98.56 133 ARG A C 1
ATOM 1027 O O . ARG A 1 133 ? -22.414 3.633 12.210 1.00 98.56 133 ARG A O 1
ATOM 1034 N N . VAL A 1 134 ? -22.356 3.324 14.438 1.00 98.69 134 VAL A N 1
ATOM 1035 C CA . VAL A 1 134 ? -23.672 2.686 14.548 1.00 98.69 134 VAL A CA 1
ATOM 1036 C C . VAL A 1 134 ? -24.532 3.460 15.529 1.00 98.69 134 VAL A C 1
ATOM 1038 O O . VAL A 1 134 ? -24.120 3.692 16.665 1.00 98.69 134 VAL A O 1
ATOM 1041 N N . ARG A 1 135 ? -25.737 3.841 15.109 1.00 98.19 135 ARG A N 1
ATOM 1042 C CA . ARG A 1 135 ? -26.716 4.481 15.982 1.00 98.19 135 ARG A CA 1
ATOM 1043 C C . ARG A 1 135 ? -27.683 3.439 16.525 1.00 98.19 135 ARG A C 1
ATOM 1045 O O . ARG A 1 135 ? -28.282 2.668 15.776 1.00 98.19 135 ARG A O 1
ATOM 1052 N N . LEU A 1 136 ? -27.824 3.411 17.844 1.00 95.94 136 LEU A N 1
ATOM 1053 C CA . LEU A 1 136 ? -28.771 2.559 18.553 1.00 95.94 136 LEU A CA 1
ATOM 1054 C C . LEU A 1 136 ? -29.540 3.430 19.536 1.00 95.94 136 LEU A C 1
ATOM 1056 O O . LEU A 1 136 ? -28.951 3.960 20.475 1.00 95.94 136 LEU A O 1
ATOM 1060 N N . GLN A 1 137 ? -30.853 3.553 19.323 1.00 89.56 137 GLN A N 1
ATOM 1061 C CA . GLN A 1 137 ? -31.693 4.499 20.065 1.00 89.56 137 GLN A CA 1
ATOM 1062 C C . GLN A 1 137 ? -31.111 5.923 19.942 1.00 89.56 137 GLN A C 1
ATOM 1064 O O . GLN A 1 137 ? -30.913 6.390 18.819 1.00 89.56 137 GLN A O 1
ATOM 1069 N N . ASP A 1 138 ? -30.805 6.574 21.064 1.00 89.38 138 ASP A N 1
ATOM 1070 C CA . ASP A 1 138 ? -30.250 7.931 21.124 1.00 89.38 138 ASP A CA 1
ATOM 1071 C C . ASP A 1 138 ? -28.722 7.952 21.338 1.00 89.38 138 ASP A C 1
ATOM 1073 O O . ASP A 1 138 ? -28.146 9.004 21.605 1.00 89.38 138 ASP A O 1
ATOM 1077 N N . GLU A 1 139 ? -28.045 6.801 21.224 1.00 96.00 139 GLU A N 1
ATOM 1078 C CA . GLU A 1 139 ? -26.593 6.690 21.395 1.00 96.00 139 GLU A CA 1
ATOM 1079 C C . GLU A 1 139 ? -25.872 6.337 20.082 1.00 96.00 139 GLU A C 1
ATOM 1081 O O . GLU A 1 139 ? -26.352 5.548 19.259 1.00 96.00 139 GLU A O 1
ATOM 1086 N N . GLU A 1 140 ? -24.671 6.893 19.913 1.00 97.62 140 GLU A N 1
ATOM 1087 C CA . GLU A 1 140 ? -23.763 6.591 18.806 1.00 97.62 140 GLU A CA 1
ATOM 1088 C C . GLU A 1 140 ? -22.570 5.766 19.291 1.00 97.62 140 GLU A C 1
ATOM 1090 O O . GLU A 1 140 ? -21.920 6.081 20.293 1.00 97.62 140 GLU A O 1
ATOM 1095 N N . TRP A 1 141 ? -22.268 4.713 18.540 1.00 98.56 141 TRP A N 1
ATOM 1096 C CA . TRP A 1 141 ? -21.252 3.725 18.864 1.00 98.56 141 TRP A CA 1
ATOM 1097 C C . TRP A 1 141 ? -20.180 3.691 17.779 1.00 98.56 141 TRP A C 1
ATOM 1099 O O . TRP A 1 141 ? -20.490 3.561 16.595 1.00 98.56 141 TRP A O 1
ATOM 1109 N N . LEU A 1 142 ? -18.917 3.767 18.188 1.00 98.56 142 LEU A N 1
ATOM 1110 C CA . LEU A 1 142 ? -17.767 3.451 17.355 1.00 98.56 142 LEU A CA 1
ATOM 1111 C C . LEU A 1 142 ? -17.612 1.933 17.275 1.00 98.56 142 LEU A C 1
ATOM 1113 O O . LEU A 1 142 ? -17.505 1.246 18.294 1.00 98.56 142 LEU A O 1
ATOM 1117 N N . VAL A 1 143 ? -17.573 1.422 16.052 1.00 98.75 143 VAL A N 1
ATOM 1118 C CA . VAL A 1 143 ? -17.441 0.001 15.740 1.00 98.75 143 VAL A CA 1
ATOM 1119 C C . VAL A 1 143 ? -16.283 -0.172 14.768 1.00 98.75 143 VAL A C 1
ATOM 1121 O O . VAL A 1 143 ? -16.218 0.480 13.728 1.00 98.75 143 VAL A O 1
ATOM 1124 N N . ASP A 1 144 ? -15.357 -1.061 15.105 1.00 98.62 144 ASP A N 1
ATOM 1125 C CA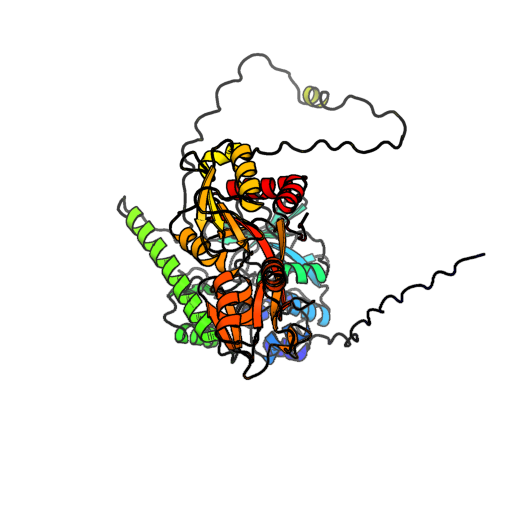 . ASP A 1 144 ? -14.190 -1.345 14.278 1.00 98.62 144 ASP A CA 1
ATOM 1126 C C . ASP A 1 144 ? -13.795 -2.814 14.433 1.00 98.62 144 ASP A C 1
ATOM 1128 O O . ASP A 1 144 ? -13.571 -3.302 15.543 1.00 98.62 144 ASP A O 1
ATOM 1132 N N . THR A 1 145 ? -13.736 -3.511 13.302 1.00 98.00 145 THR A N 1
ATOM 1133 C CA . THR A 1 145 ? -13.344 -4.921 13.175 1.00 98.00 145 THR A CA 1
ATOM 1134 C C . THR A 1 145 ? -12.051 -5.110 12.376 1.00 98.00 145 THR A C 1
ATOM 1136 O O . THR A 1 145 ? -11.642 -6.240 12.118 1.00 98.00 145 THR A O 1
ATOM 1139 N N . GLY A 1 146 ? -11.405 -4.015 11.959 1.00 95.62 146 GLY A N 1
ATOM 1140 C CA . GLY A 1 146 ? -10.411 -4.017 10.887 1.00 95.62 146 GLY A CA 1
ATOM 1141 C C . GLY A 1 146 ? -9.103 -3.279 11.177 1.00 95.62 146 GLY A C 1
ATOM 1142 O O . GLY A 1 146 ? -8.270 -3.188 10.279 1.00 95.62 146 GLY A O 1
ATOM 1143 N N . PHE A 1 147 ? -8.881 -2.760 12.389 1.00 95.81 147 PHE A N 1
ATOM 1144 C CA . PHE A 1 147 ? -7.658 -2.006 12.719 1.00 95.81 147 PHE A CA 1
ATOM 1145 C C . PHE A 1 147 ? -6.381 -2.863 12.779 1.00 95.81 147 PHE A C 1
ATOM 1147 O O . PHE A 1 147 ? -5.272 -2.366 12.584 1.00 95.81 147 PHE A O 1
ATOM 1154 N N . GLY A 1 148 ? -6.519 -4.157 13.076 1.00 90.06 148 GLY A N 1
ATOM 1155 C CA . GLY A 1 148 ? -5.408 -5.086 13.278 1.00 90.06 148 GLY A CA 1
ATOM 1156 C C . GLY A 1 148 ? -5.176 -5.431 14.756 1.00 90.06 148 GLY A C 1
ATOM 1157 O O . GLY A 1 148 ? -6.109 -5.783 15.481 1.00 90.06 148 GLY A O 1
ATOM 1158 N N . SER A 1 149 ? -3.928 -5.337 15.233 1.00 83.81 149 SER A N 1
ATOM 1159 C CA . SER A 1 149 ? -3.504 -5.882 16.539 1.00 83.81 149 SER A CA 1
ATOM 1160 C C . SER A 1 149 ? -4.154 -5.245 17.774 1.00 83.81 149 SER A C 1
ATOM 1162 O O . SER A 1 149 ? -4.080 -5.826 18.851 1.00 83.81 149 SER A O 1
ATOM 1164 N N . LEU A 1 150 ? -4.748 -4.058 17.636 1.00 90.00 150 LEU A N 1
ATOM 1165 C CA . LEU A 1 150 ? -5.434 -3.318 18.706 1.00 90.00 150 LEU A CA 1
ATOM 1166 C C . LEU A 1 150 ? -6.887 -3.000 18.319 1.00 90.00 150 LEU A C 1
ATOM 1168 O O . LEU A 1 150 ? -7.419 -1.954 18.671 1.00 90.00 150 LEU A O 1
ATOM 1172 N N . THR A 1 151 ? -7.515 -3.879 17.534 1.00 92.62 151 THR A N 1
ATOM 1173 C CA . THR A 1 151 ? -8.934 -3.744 17.172 1.00 92.62 151 THR A CA 1
ATOM 1174 C C . THR A 1 151 ? -9.799 -3.812 18.440 1.00 92.62 151 THR A C 1
ATOM 1176 O O . THR A 1 151 ? -9.670 -4.800 19.183 1.00 92.62 151 THR A O 1
ATOM 1179 N N . PRO A 1 152 ? -10.677 -2.823 18.709 1.00 95.94 152 PRO A N 1
ATOM 1180 C CA . PRO A 1 152 ? -11.636 -2.885 19.809 1.00 95.94 152 PRO A CA 1
ATOM 1181 C C . PRO A 1 152 ? -12.487 -4.155 19.737 1.00 95.94 152 PRO A C 1
ATOM 1183 O O . PRO A 1 152 ? -12.933 -4.570 18.667 1.00 95.94 152 PRO A O 1
ATOM 1186 N N . THR A 1 153 ? -12.710 -4.800 20.881 1.00 93.88 153 THR A N 1
ATOM 1187 C CA . THR A 1 153 ? -13.439 -6.083 20.925 1.00 93.88 153 THR A CA 1
ATOM 1188 C C . THR A 1 153 ? -14.933 -5.945 21.154 1.00 93.88 153 THR A C 1
ATOM 1190 O O . THR A 1 153 ? -15.655 -6.932 21.060 1.00 93.88 153 THR A O 1
ATOM 1193 N N . VAL A 1 154 ? -15.395 -4.729 21.422 1.00 97.56 154 VAL A N 1
ATOM 1194 C CA . VAL A 1 154 ? -16.797 -4.371 21.622 1.00 97.56 154 VAL A CA 1
ATOM 1195 C C . VAL A 1 154 ? -17.043 -2.971 21.044 1.00 97.56 154 VAL A C 1
ATOM 1197 O O . VAL A 1 154 ? -16.072 -2.220 20.874 1.00 97.56 154 VAL A O 1
ATOM 1200 N N . PRO A 1 155 ? -18.302 -2.601 20.755 1.00 98.50 155 PRO A N 1
ATOM 1201 C CA . PRO A 1 155 ? -18.658 -1.235 20.393 1.00 98.50 155 PRO A CA 1
ATOM 1202 C C . PRO A 1 155 ? -18.294 -0.272 21.524 1.00 98.50 155 PRO A C 1
ATOM 1204 O O . PRO A 1 155 ? -18.559 -0.556 22.693 1.00 98.50 155 PRO A O 1
ATOM 1207 N N . LEU A 1 156 ? -17.708 0.871 21.180 1.00 98.50 156 LEU A N 1
ATOM 1208 C CA . LEU A 1 156 ? -17.345 1.916 22.138 1.00 98.50 156 LEU A CA 1
ATOM 1209 C C . LEU A 1 156 ? -18.332 3.075 22.024 1.00 98.50 156 LEU A C 1
ATOM 1211 O O . LEU A 1 156 ? -18.663 3.492 20.918 1.00 98.50 156 LEU A O 1
ATOM 1215 N N . ARG A 1 157 ? -18.786 3.631 23.146 1.00 97.75 157 ARG A N 1
ATOM 1216 C CA . ARG A 1 157 ? -19.609 4.849 23.153 1.00 97.75 157 ARG A CA 1
ATOM 1217 C C . ARG A 1 157 ? -18.798 5.995 22.555 1.00 97.75 157 ARG A C 1
ATOM 1219 O O . ARG A 1 157 ? -17.708 6.288 23.045 1.00 97.75 157 ARG A O 1
ATOM 1226 N N . LEU A 1 158 ? -19.313 6.628 21.505 1.00 96.19 158 LEU A N 1
ATOM 1227 C CA . LEU A 1 158 ? -18.573 7.630 20.733 1.00 96.19 158 LEU A CA 1
ATOM 1228 C C . LEU A 1 158 ? -18.347 8.930 21.521 1.00 96.19 158 LEU A C 1
ATOM 1230 O O . LEU A 1 158 ? -17.263 9.502 21.467 1.00 96.19 158 LEU A O 1
ATOM 1234 N N . HIS A 1 159 ? -19.356 9.359 22.283 1.00 94.62 159 HIS A N 1
ATOM 1235 C CA . HIS A 1 159 ? -19.351 10.625 23.034 1.00 94.62 159 HIS A CA 1
ATOM 1236 C C . HIS A 1 159 ? -18.978 10.464 24.514 1.00 94.62 159 HIS A C 1
ATOM 1238 O O . HIS A 1 159 ? -19.123 11.398 25.298 1.00 94.62 159 HIS A O 1
ATOM 1244 N N . GLU A 1 160 ? -18.502 9.282 24.911 1.00 92.81 160 GLU A N 1
ATOM 1245 C CA . GLU A 1 160 ? -18.031 9.025 26.272 1.00 92.81 160 GLU A CA 1
ATOM 1246 C C . GLU A 1 160 ? -16.527 9.296 26.369 1.00 92.81 160 GLU A C 1
ATOM 1248 O O . GLU A 1 160 ? -15.710 8.582 25.779 1.00 92.81 160 GLU A O 1
ATOM 1253 N N . THR A 1 161 ? -16.171 10.322 27.142 1.00 85.56 161 THR A N 1
ATOM 1254 C CA . THR A 1 161 ? -14.772 10.724 27.356 1.00 85.56 161 THR A CA 1
ATOM 1255 C C . THR A 1 161 ? -14.095 9.932 28.472 1.00 85.56 161 THR A C 1
ATOM 1257 O O . THR A 1 161 ? -12.860 9.893 28.542 1.00 85.56 161 THR A O 1
ATOM 1260 N N . ALA A 1 162 ? -14.878 9.277 29.335 1.00 92.62 162 ALA A N 1
ATOM 1261 C CA . ALA A 1 162 ? -14.359 8.361 30.331 1.00 92.62 162 ALA A CA 1
ATOM 1262 C C . ALA A 1 162 ? -13.698 7.137 29.679 1.00 92.62 162 ALA A C 1
ATOM 1264 O O . ALA A 1 162 ? -13.950 6.760 28.532 1.00 92.62 162 ALA A O 1
ATOM 1265 N N . VAL A 1 163 ? -12.820 6.493 30.445 1.00 97.06 163 VAL A N 1
ATOM 1266 C CA . VAL A 1 163 ? -12.197 5.237 30.029 1.00 97.06 163 VAL A CA 1
ATOM 1267 C C . VAL A 1 163 ? -13.257 4.142 29.958 1.00 97.06 163 VAL A C 1
ATOM 1269 O O . VAL A 1 163 ? -13.983 3.921 30.923 1.00 97.06 163 VAL A O 1
ATOM 1272 N N . GLN A 1 164 ? -13.287 3.426 28.840 1.00 97.44 164 GLN A N 1
ATOM 1273 C CA . GLN A 1 164 ? -14.204 2.326 28.581 1.00 97.44 164 GLN A CA 1
ATOM 1274 C C . GLN A 1 164 ? -13.460 0.996 28.716 1.00 97.44 164 GLN A C 1
ATOM 1276 O O . GLN A 1 164 ? -12.448 0.750 28.046 1.00 97.44 164 GLN A O 1
ATOM 1281 N N . ASP A 1 165 ? -13.952 0.147 29.615 1.00 94.38 165 ASP A N 1
ATOM 1282 C CA . ASP A 1 165 ? -13.438 -1.204 29.803 1.00 94.38 165 ASP A CA 1
ATOM 1283 C C . ASP A 1 165 ? -13.936 -2.123 28.684 1.00 94.38 165 ASP A C 1
ATOM 1285 O O . ASP A 1 165 ? -15.094 -2.068 28.270 1.00 94.38 165 ASP A O 1
ATOM 1289 N N . THR A 1 166 ? -13.049 -2.985 28.195 1.00 93.88 166 THR A N 1
ATOM 1290 C CA . THR A 1 166 ? -13.385 -4.042 27.236 1.00 93.88 166 THR A CA 1
ATOM 1291 C C . THR A 1 166 ? -12.841 -5.371 27.758 1.00 93.88 166 THR A C 1
ATOM 1293 O O . THR A 1 166 ? -12.012 -5.364 28.670 1.00 93.88 166 THR A O 1
ATOM 1296 N N . PRO A 1 167 ? -13.235 -6.520 27.181 1.00 91.25 167 PRO A N 1
ATOM 1297 C CA . PRO A 1 167 ? -12.615 -7.804 27.514 1.00 91.25 167 PRO A CA 1
ATOM 1298 C C . PRO A 1 167 ? -11.086 -7.853 27.311 1.00 91.25 167 PRO A C 1
ATOM 1300 O O . PRO A 1 167 ? -10.439 -8.773 27.802 1.00 91.25 167 PRO A O 1
ATOM 1303 N N . HIS A 1 168 ? -10.513 -6.893 26.574 1.00 91.38 168 HIS A N 1
ATOM 1304 C CA . HIS A 1 168 ? -9.083 -6.799 26.280 1.00 91.38 168 HIS A CA 1
ATOM 1305 C C . HIS A 1 168 ? -8.492 -5.501 26.851 1.00 91.38 168 HIS A C 1
ATOM 1307 O O . HIS A 1 168 ? -8.480 -5.292 28.062 1.00 91.38 168 HIS A O 1
ATOM 1313 N N . GLU A 1 169 ? -7.958 -4.619 26.005 1.00 90.69 169 GLU A N 1
ATOM 1314 C CA . GLU A 1 169 ? -7.405 -3.345 26.447 1.00 90.69 169 GLU A CA 1
ATOM 1315 C C . GLU A 1 169 ? -8.527 -2.380 26.840 1.00 90.69 169 GLU A C 1
ATOM 1317 O O . GLU A 1 169 ? -9.662 -2.463 26.368 1.00 90.69 169 GLU A O 1
ATOM 1322 N N . ARG A 1 170 ? -8.198 -1.420 27.700 1.00 94.81 170 ARG A N 1
ATOM 1323 C CA . ARG A 1 170 ? -9.088 -0.295 27.992 1.00 94.81 170 ARG A CA 1
ATOM 1324 C C . ARG A 1 170 ? -8.932 0.740 26.889 1.00 94.81 170 ARG A C 1
ATOM 1326 O O . ARG A 1 170 ? -7.803 1.019 26.479 1.00 94.81 170 ARG A O 1
ATOM 1333 N N . TYR A 1 171 ? -10.030 1.332 26.443 1.00 97.00 171 TYR A N 1
ATOM 1334 C CA . TYR A 1 171 ? -10.021 2.345 25.389 1.00 97.00 171 TYR A CA 1
ATOM 1335 C C . TYR A 1 171 ? -10.552 3.670 25.923 1.00 97.00 171 TYR A C 1
ATOM 1337 O O . TYR A 1 171 ? -11.264 3.720 26.922 1.00 97.00 171 TYR A O 1
ATOM 1345 N N . ARG A 1 172 ? -10.191 4.764 25.262 1.00 96.56 172 ARG A N 1
ATOM 1346 C CA . ARG A 1 172 ? -10.813 6.070 25.481 1.00 96.56 172 ARG A CA 1
ATOM 1347 C C . ARG A 1 172 ? -11.025 6.755 24.144 1.00 96.56 172 ARG A C 1
ATOM 1349 O O . ARG A 1 172 ? -10.122 6.740 23.302 1.00 96.56 172 ARG A O 1
ATOM 1356 N N . VAL A 1 173 ? -12.190 7.367 23.984 1.00 96.81 173 VAL A N 1
ATOM 1357 C CA . VAL A 1 173 ? -12.486 8.272 22.876 1.00 96.81 173 VAL A CA 1
ATOM 1358 C C . VAL A 1 173 ? -12.380 9.690 23.422 1.00 96.81 173 VAL A C 1
ATOM 1360 O O . VAL A 1 173 ? -12.913 9.995 24.484 1.00 96.81 173 VAL A O 1
ATOM 1363 N N . ARG A 1 174 ? -11.620 10.553 22.753 1.00 94.69 174 ARG A N 1
ATOM 1364 C CA . ARG A 1 174 ? -11.476 11.961 23.138 1.00 94.69 174 ARG A CA 1
ATOM 1365 C C . ARG A 1 174 ? -11.955 12.843 22.005 1.00 94.69 174 ARG A C 1
ATOM 1367 O O . ARG A 1 174 ? -11.489 12.657 20.887 1.00 94.69 174 ARG A O 1
ATOM 1374 N N . THR A 1 175 ? -12.787 13.825 22.317 1.00 94.81 175 THR A N 1
ATOM 1375 C CA . THR A 1 175 ? -13.001 14.977 21.440 1.00 94.81 175 THR A CA 1
ATOM 1376 C C . THR A 1 175 ? -11.794 15.908 21.560 1.00 94.81 175 THR A C 1
ATOM 1378 O O . THR A 1 175 ? -11.313 16.172 22.666 1.00 94.81 175 THR A O 1
ATOM 1381 N N . LEU A 1 176 ? -11.255 16.323 20.422 1.00 91.81 176 LEU A N 1
ATOM 1382 C CA . LEU A 1 176 ? -10.143 17.255 20.288 1.00 91.81 176 LEU A CA 1
ATOM 1383 C C . LEU A 1 176 ? -10.672 18.690 20.167 1.00 91.81 176 LEU A C 1
ATOM 1385 O O . LEU A 1 176 ? -11.855 18.905 19.909 1.00 91.81 176 LEU A O 1
ATOM 1389 N N . ASP A 1 177 ? -9.790 19.675 20.339 1.00 90.25 177 ASP A N 1
ATOM 1390 C CA . ASP A 1 177 ? -10.165 21.099 20.354 1.00 90.25 177 ASP A CA 1
ATOM 1391 C C . ASP A 1 177 ? -10.763 21.583 19.019 1.00 90.25 177 ASP A C 1
ATOM 1393 O O . ASP A 1 177 ? -11.525 22.546 18.989 1.00 90.25 177 ASP A O 1
ATOM 1397 N N . ASP A 1 178 ? -10.443 20.902 17.918 1.00 90.31 178 ASP A N 1
ATOM 1398 C CA . ASP A 1 178 ? -10.963 21.164 16.572 1.00 90.31 178 ASP A CA 1
ATOM 1399 C C . ASP A 1 178 ? -12.239 20.369 16.233 1.00 90.31 178 ASP A C 1
ATOM 1401 O O . ASP A 1 178 ? -12.744 20.463 15.116 1.00 90.31 178 ASP A O 1
ATOM 1405 N N . GLY A 1 179 ? -12.788 19.623 17.197 1.00 92.00 179 GLY A N 1
ATOM 1406 C CA . GLY A 1 179 ? -14.017 18.842 17.047 1.00 92.00 179 GLY A CA 1
ATOM 1407 C C . GLY A 1 179 ? -13.816 17.421 16.515 1.00 92.00 179 GLY A C 1
ATOM 1408 O O . GLY A 1 179 ? -14.771 16.643 16.524 1.00 92.00 179 GLY A O 1
ATOM 1409 N N . ASP A 1 180 ? -12.598 17.049 16.110 1.00 94.94 180 ASP A N 1
ATOM 1410 C CA . ASP A 1 180 ? -12.283 15.670 15.732 1.00 94.94 180 ASP A CA 1
ATOM 1411 C C . ASP A 1 180 ? -12.291 14.741 16.954 1.00 94.94 180 ASP A C 1
ATOM 1413 O O . ASP A 1 180 ? -12.157 15.152 18.106 1.00 94.94 180 ASP A O 1
ATOM 1417 N N . PHE A 1 181 ? -12.381 13.444 16.696 1.00 97.06 181 PHE A N 1
ATOM 1418 C CA . PHE A 1 181 ? -12.287 12.392 17.694 1.00 97.06 181 PHE A CA 1
ATOM 1419 C C . PHE A 1 181 ? -10.940 11.679 17.592 1.00 97.06 181 PHE A C 1
ATOM 1421 O O . PHE A 1 181 ? -10.388 11.489 16.508 1.00 97.06 181 PHE A O 1
ATOM 1428 N N . MET A 1 182 ? -10.413 11.219 18.723 1.00 96.12 182 MET A N 1
ATOM 1429 C CA . MET A 1 182 ? -9.226 10.371 18.789 1.00 96.12 182 MET A CA 1
ATOM 1430 C C . MET A 1 182 ? -9.504 9.135 19.638 1.00 96.12 182 MET A C 1
ATOM 1432 O O . MET A 1 182 ? -9.870 9.253 20.810 1.00 96.12 182 MET A O 1
ATOM 1436 N N . LEU A 1 183 ? -9.254 7.954 19.070 1.00 97.56 183 LEU A N 1
ATOM 1437 C CA . LEU A 1 183 ? -9.250 6.702 19.818 1.00 97.56 183 LEU A CA 1
ATOM 1438 C C . LEU A 1 183 ? -7.842 6.407 20.342 1.00 97.56 183 LEU A C 1
ATOM 1440 O O . LEU A 1 183 ? -6.862 6.444 19.592 1.00 97.56 183 LEU A O 1
ATOM 1444 N N . ALA A 1 184 ? -7.744 6.053 21.621 1.00 95.44 184 ALA A N 1
ATOM 1445 C CA . ALA A 1 184 ? -6.519 5.545 22.224 1.00 95.44 184 ALA A CA 1
ATOM 1446 C C . ALA A 1 184 ? -6.779 4.265 23.025 1.00 95.44 184 ALA A C 1
ATOM 1448 O O . ALA A 1 184 ? -7.824 4.131 23.661 1.00 95.44 184 ALA A O 1
ATOM 1449 N N . ALA A 1 185 ? -5.801 3.361 23.036 1.00 93.75 185 ALA A N 1
ATOM 1450 C CA . ALA A 1 185 ? -5.802 2.157 23.865 1.00 93.75 185 ALA A CA 1
ATOM 1451 C C . ALA A 1 185 ? -4.781 2.284 24.997 1.00 93.75 185 ALA A C 1
ATOM 1453 O O . ALA A 1 185 ? -3.708 2.871 24.820 1.00 93.75 185 ALA A O 1
ATOM 1454 N N . LYS A 1 186 ? -5.096 1.717 26.160 1.00 90.69 186 LYS A N 1
ATOM 1455 C CA . LYS A 1 186 ? -4.168 1.648 27.286 1.00 90.69 186 LYS A CA 1
ATOM 1456 C C . LYS A 1 186 ? -3.102 0.581 27.021 1.00 90.69 186 LYS A C 1
ATOM 1458 O O . LYS A 1 186 ? -3.439 -0.565 26.729 1.00 90.69 186 LYS A O 1
ATOM 1463 N N . ALA A 1 187 ? -1.830 0.951 27.139 1.00 77.69 187 ALA A N 1
ATOM 1464 C CA . ALA A 1 187 ? -0.679 0.074 26.944 1.00 77.69 187 ALA A CA 1
ATOM 1465 C C . ALA A 1 187 ? 0.304 0.251 28.113 1.00 77.69 187 ALA A C 1
ATOM 1467 O O . ALA A 1 187 ? 1.037 1.234 28.173 1.00 77.69 187 ALA A O 1
ATOM 1468 N N . GLY A 1 188 ? 0.303 -0.695 29.057 1.00 76.06 188 GLY A N 1
ATOM 1469 C CA . GLY A 1 188 ? 0.988 -0.508 30.340 1.00 76.06 188 GLY A CA 1
ATOM 1470 C C . GLY A 1 188 ? 0.350 0.637 31.132 1.00 76.06 188 GLY A C 1
ATOM 1471 O O . GLY A 1 188 ? -0.875 0.669 31.293 1.00 76.06 188 GLY A O 1
ATOM 1472 N N . ASP A 1 189 ? 1.173 1.581 31.585 1.00 77.19 189 ASP A N 1
ATOM 1473 C CA . ASP A 1 189 ? 0.715 2.796 32.273 1.00 77.19 189 ASP A CA 1
ATOM 1474 C C . ASP A 1 189 ? 0.377 3.947 31.310 1.00 77.19 189 ASP A C 1
ATOM 1476 O O . ASP A 1 189 ? -0.300 4.900 31.703 1.00 77.19 189 ASP A O 1
ATOM 1480 N N . ASP A 1 190 ? 0.758 3.822 30.036 1.00 84.12 190 ASP A N 1
ATOM 1481 C CA . ASP A 1 190 ? 0.589 4.854 29.019 1.00 84.12 190 ASP A CA 1
ATOM 1482 C C . ASP A 1 190 ? -0.661 4.650 28.150 1.00 84.12 190 ASP A C 1
ATOM 1484 O O . ASP A 1 190 ? -1.296 3.590 28.107 1.00 84.12 190 ASP A O 1
ATOM 1488 N N . TRP A 1 191 ? -1.011 5.703 27.412 1.00 89.31 191 TRP A N 1
ATOM 1489 C CA . TRP A 1 191 ? -2.071 5.692 26.409 1.00 89.31 191 TRP A CA 1
ATOM 1490 C C . TRP A 1 191 ? -1.483 5.813 25.016 1.00 89.31 191 TRP A C 1
ATOM 1492 O O . TRP A 1 191 ? -0.863 6.821 24.683 1.00 89.31 191 TRP A O 1
ATOM 1502 N N . ARG A 1 192 ? -1.756 4.825 24.168 1.00 88.38 192 ARG A N 1
ATOM 1503 C CA . ARG A 1 192 ? -1.329 4.829 22.775 1.00 88.38 192 ARG A CA 1
ATOM 1504 C C . ARG A 1 192 ? -2.445 5.347 21.879 1.00 88.38 192 ARG A C 1
ATOM 1506 O O . ARG A 1 192 ? -3.503 4.724 21.802 1.00 88.38 192 ARG A O 1
ATOM 1513 N N . ALA A 1 193 ? -2.201 6.455 21.184 1.00 91.81 193 ALA A N 1
ATOM 1514 C CA . ALA A 1 193 ? -3.100 6.947 20.146 1.00 91.81 193 ALA A CA 1
ATOM 1515 C C . ALA A 1 193 ? -3.140 5.956 18.973 1.00 91.81 193 ALA A C 1
ATOM 1517 O O . ALA A 1 193 ? -2.097 5.537 18.464 1.00 91.81 193 ALA A O 1
ATOM 1518 N N . LEU A 1 194 ? -4.345 5.550 18.575 1.00 94.38 194 LEU A N 1
ATOM 1519 C CA . LEU A 1 194 ? -4.551 4.602 17.482 1.00 94.38 194 LEU A CA 1
ATOM 1520 C C . LEU A 1 194 ? -4.836 5.349 16.188 1.00 94.38 194 LEU A C 1
ATOM 1522 O O . LEU A 1 194 ? -4.106 5.187 15.210 1.00 94.38 194 LEU A O 1
ATOM 1526 N N . TYR A 1 195 ? -5.871 6.185 16.201 1.00 96.81 195 TYR A N 1
ATOM 1527 C CA . TYR A 1 195 ? -6.285 6.975 15.051 1.00 96.81 195 TYR A CA 1
ATOM 1528 C C . TYR A 1 195 ? -7.153 8.173 15.452 1.00 96.81 195 TYR A C 1
ATOM 1530 O O . TYR A 1 195 ? -7.761 8.192 16.526 1.00 96.81 195 TYR A O 1
ATOM 1538 N N . ARG A 1 196 ? -7.209 9.157 14.553 1.00 96.25 196 ARG A N 1
ATOM 1539 C CA . ARG A 1 196 ? -8.024 10.375 14.635 1.00 96.25 196 ARG A CA 1
ATOM 1540 C C . ARG A 1 196 ? -9.025 10.426 13.477 1.00 96.25 196 ARG A C 1
ATOM 1542 O O . ARG A 1 196 ? -8.659 10.062 12.362 1.00 96.25 196 ARG A O 1
ATOM 1549 N N . PHE A 1 197 ? -10.258 10.859 13.720 1.00 97.50 197 PHE A N 1
ATOM 1550 C CA . PHE A 1 197 ? -11.349 10.835 12.739 1.00 97.50 197 PHE A CA 1
ATOM 1551 C C . PHE A 1 197 ? -12.381 11.937 12.992 1.00 97.50 197 PHE A C 1
ATOM 1553 O O . PHE A 1 197 ? -12.493 12.431 14.110 1.00 97.50 197 PHE A O 1
ATOM 1560 N N . ASP A 1 198 ? -13.148 12.287 11.965 1.00 96.62 198 ASP A N 1
ATOM 1561 C CA . ASP A 1 198 ? -14.338 13.133 12.077 1.00 96.62 198 ASP A CA 1
ATOM 1562 C C . ASP A 1 198 ? -15.607 12.299 11.827 1.00 96.62 198 ASP A C 1
ATOM 1564 O O . ASP A 1 198 ? -15.545 11.085 11.610 1.00 96.62 198 ASP A O 1
ATOM 1568 N N . LEU A 1 199 ? -16.776 12.941 11.890 1.00 96.50 199 LEU A N 1
ATOM 1569 C CA . LEU A 1 199 ? -18.064 12.285 11.642 1.00 96.50 199 LEU A CA 1
ATOM 1570 C C . LEU A 1 199 ? -18.556 12.447 10.200 1.00 96.50 199 LEU A C 1
ATOM 1572 O O . LEU A 1 199 ? -19.723 12.158 9.930 1.00 96.50 199 LEU A O 1
ATOM 1576 N N . GLN A 1 200 ? -17.706 12.921 9.284 1.00 95.69 200 GLN A N 1
ATOM 1577 C CA . GLN A 1 200 ? -18.072 13.064 7.883 1.00 95.69 200 GLN A CA 1
ATOM 1578 C C . GLN A 1 200 ? -18.018 11.686 7.206 1.00 95.69 200 GLN A C 1
ATOM 1580 O O . GLN A 1 200 ? -16.944 11.081 7.129 1.00 95.69 200 GLN A O 1
ATOM 1585 N N . PRO A 1 201 ? -19.143 11.175 6.672 1.00 92.88 201 PRO A N 1
ATOM 1586 C CA . PRO A 1 201 ? -19.117 9.920 5.938 1.00 92.88 201 PRO A CA 1
ATOM 1587 C C . PRO A 1 201 ? -18.270 10.076 4.665 1.00 92.88 201 PRO A C 1
ATOM 1589 O O . PRO A 1 201 ? -18.516 11.016 3.900 1.00 92.88 201 PRO A O 1
ATOM 1592 N N . PRO A 1 202 ? -17.288 9.190 4.411 1.00 92.94 202 PRO A N 1
ATOM 1593 C CA . PRO A 1 202 ? -16.540 9.207 3.162 1.00 92.94 202 PRO A CA 1
ATOM 1594 C C . PRO A 1 202 ? -17.452 8.818 1.994 1.00 92.94 202 PRO A C 1
ATOM 1596 O O . PRO A 1 202 ? -18.325 7.953 2.131 1.00 92.94 202 PRO A O 1
ATOM 1599 N N . ALA A 1 203 ? -17.223 9.410 0.823 1.00 91.62 203 ALA A N 1
ATOM 1600 C CA . ALA A 1 203 ? -17.794 8.893 -0.411 1.00 91.62 203 ALA A CA 1
ATOM 1601 C C . ALA A 1 203 ? -17.157 7.525 -0.737 1.00 91.62 203 ALA A C 1
ATOM 1603 O O . ALA A 1 203 ? -16.009 7.278 -0.362 1.00 91.62 203 ALA A O 1
ATOM 1604 N N . PRO A 1 204 ? -17.843 6.629 -1.474 1.00 87.44 204 PRO A N 1
ATOM 1605 C CA . PRO A 1 204 ? -17.266 5.337 -1.856 1.00 87.44 204 PRO A CA 1
ATOM 1606 C C . PRO A 1 204 ? -15.885 5.450 -2.525 1.00 87.44 204 PRO A C 1
ATOM 1608 O O . PRO A 1 204 ? -14.973 4.703 -2.179 1.00 87.44 204 PRO A O 1
ATOM 1611 N N . ILE A 1 205 ? -15.701 6.455 -3.391 1.00 93.44 205 ILE A N 1
ATOM 1612 C CA . ILE A 1 205 ? -14.431 6.729 -4.077 1.00 93.44 205 ILE A CA 1
ATOM 1613 C C . ILE A 1 205 ? -13.286 7.090 -3.116 1.00 93.44 205 ILE A C 1
ATOM 1615 O O . ILE A 1 205 ? -12.136 6.760 -3.387 1.00 93.44 205 ILE A O 1
ATOM 1619 N N . ASP A 1 206 ? -13.571 7.705 -1.964 1.00 93.00 206 ASP A N 1
ATOM 1620 C CA . ASP A 1 206 ? -12.534 8.044 -0.981 1.00 93.00 206 ASP A CA 1
ATOM 1621 C C . ASP A 1 206 ? -11.923 6.771 -0.379 1.00 93.00 206 ASP A C 1
ATOM 1623 O O . ASP A 1 206 ? -10.716 6.701 -0.135 1.00 93.00 206 ASP A O 1
ATOM 1627 N N . ASN A 1 207 ? -12.748 5.733 -0.195 1.00 92.00 207 ASN A N 1
ATOM 1628 C CA . ASN A 1 207 ? -12.284 4.425 0.256 1.00 92.00 207 ASN A CA 1
ATOM 1629 C C . ASN A 1 207 ? -11.453 3.728 -0.824 1.00 92.00 207 ASN A C 1
ATOM 1631 O O . ASN A 1 207 ? -10.442 3.119 -0.491 1.00 92.00 207 ASN A O 1
ATOM 1635 N N . GLU A 1 208 ? -11.821 3.847 -2.104 1.00 91.88 208 GLU A N 1
ATOM 1636 C CA . GLU A 1 208 ? -11.021 3.317 -3.219 1.00 91.88 208 GLU A CA 1
ATOM 1637 C C . GLU A 1 208 ? -9.647 3.992 -3.307 1.00 91.88 208 GLU A C 1
ATOM 1639 O O . GLU A 1 208 ? -8.632 3.303 -3.418 1.00 91.88 208 GLU A O 1
ATOM 1644 N N . VAL A 1 209 ? -9.590 5.322 -3.185 1.00 92.06 209 VAL A N 1
ATOM 1645 C CA . VAL A 1 209 ? -8.334 6.090 -3.189 1.00 92.06 209 VAL A CA 1
ATOM 1646 C C . VAL A 1 209 ? -7.461 5.725 -1.986 1.00 92.06 209 VAL A C 1
ATOM 1648 O O . VAL A 1 209 ? -6.266 5.459 -2.145 1.00 92.06 209 VAL A O 1
ATOM 1651 N N . GLY A 1 210 ? -8.048 5.663 -0.786 1.00 92.06 210 GLY A N 1
ATOM 1652 C CA . GLY A 1 210 ? -7.346 5.235 0.424 1.00 92.06 210 GLY A CA 1
ATOM 1653 C C . GLY A 1 210 ? -6.819 3.802 0.309 1.00 92.06 210 GLY A C 1
ATOM 1654 O O . GLY A 1 210 ? -5.659 3.541 0.625 1.00 92.06 210 GLY A O 1
ATOM 1655 N N . ASN A 1 211 ? -7.636 2.887 -0.210 1.00 96.50 211 ASN A N 1
ATOM 1656 C CA . ASN A 1 211 ? -7.282 1.494 -0.466 1.00 96.50 211 ASN A CA 1
ATOM 1657 C C . ASN A 1 211 ? -6.137 1.364 -1.475 1.00 96.50 211 ASN A C 1
ATOM 1659 O O . ASN A 1 211 ? -5.173 0.652 -1.201 1.00 96.50 211 ASN A O 1
ATOM 1663 N N . TRP A 1 212 ? -6.205 2.078 -2.602 1.00 92.38 212 TRP A N 1
ATOM 1664 C CA . TRP A 1 212 ? -5.136 2.110 -3.600 1.00 92.38 212 TRP A CA 1
ATOM 1665 C C . TRP A 1 212 ? -3.820 2.576 -2.973 1.00 92.38 212 TRP A C 1
ATOM 1667 O O . TRP A 1 212 ? -2.801 1.895 -3.095 1.00 92.38 212 TRP A O 1
ATOM 1677 N N . TYR A 1 213 ? -3.846 3.664 -2.192 1.00 90.06 213 TYR A N 1
ATOM 1678 C CA . TYR A 1 213 ? -2.657 4.100 -1.463 1.00 90.06 213 TYR A CA 1
ATOM 1679 C C . TYR A 1 213 ? -2.122 2.987 -0.552 1.00 90.06 213 TYR A C 1
ATOM 1681 O O . TYR A 1 213 ? -0.942 2.641 -0.614 1.00 90.06 213 TYR A O 1
ATOM 1689 N N . VAL A 1 214 ? -2.982 2.379 0.269 1.00 88.94 214 VAL A N 1
ATOM 1690 C CA . VAL A 1 214 ? -2.557 1.351 1.223 1.00 88.94 214 VAL A CA 1
ATOM 1691 C C . VAL A 1 214 ? -1.978 0.123 0.514 1.00 88.94 214 VAL A C 1
ATOM 1693 O O . VAL A 1 214 ? -0.897 -0.317 0.904 1.00 88.94 214 VAL A O 1
ATOM 1696 N N . CYS A 1 215 ? -2.623 -0.436 -0.512 1.00 86.06 215 CYS A N 1
ATOM 1697 C CA . CYS A 1 215 ? -2.166 -1.691 -1.119 1.00 86.06 215 CYS A CA 1
ATOM 1698 C C . CYS A 1 215 ? -1.087 -1.543 -2.197 1.00 86.06 215 CYS A C 1
ATOM 1700 O O . CYS A 1 215 ? -0.360 -2.513 -2.417 1.00 86.06 215 CYS A O 1
ATOM 1702 N N . THR A 1 216 ? -0.935 -0.375 -2.838 1.00 74.62 216 THR A N 1
ATOM 1703 C CA . THR A 1 216 ? 0.018 -0.220 -3.954 1.00 74.62 216 THR A CA 1
ATOM 1704 C C . THR A 1 216 ? 1.069 0.866 -3.759 1.00 74.62 216 THR A C 1
ATOM 1706 O O . THR A 1 216 ? 2.116 0.799 -4.404 1.00 74.62 216 THR A O 1
ATOM 1709 N N . HIS A 1 217 ? 0.841 1.873 -2.908 1.00 79.88 217 HIS A N 1
ATOM 1710 C CA . HIS A 1 217 ? 1.768 3.002 -2.821 1.00 79.88 217 HIS A CA 1
ATOM 1711 C C . HIS A 1 217 ? 3.099 2.597 -2.159 1.00 79.88 217 HIS A C 1
ATOM 1713 O O . HIS A 1 217 ? 3.079 2.006 -1.078 1.00 79.88 217 HIS A O 1
ATOM 1719 N N . PRO A 1 218 ? 4.270 2.961 -2.717 1.00 73.56 218 PRO A N 1
ATOM 1720 C CA . PRO A 1 218 ? 5.570 2.552 -2.170 1.00 73.56 218 PRO A CA 1
ATOM 1721 C C . PRO A 1 218 ? 5.851 3.026 -0.737 1.00 73.56 218 PRO A C 1
ATOM 1723 O O . PRO A 1 218 ? 6.579 2.364 -0.006 1.00 73.56 218 PRO A O 1
ATOM 1726 N N . GLN A 1 219 ? 5.279 4.167 -0.330 1.00 76.56 219 GLN A N 1
ATOM 1727 C CA . GLN A 1 219 ? 5.392 4.676 1.048 1.00 76.56 219 GLN A CA 1
ATOM 1728 C C . GLN A 1 219 ? 4.385 4.041 2.017 1.00 76.56 219 GLN A C 1
ATOM 1730 O O . GLN A 1 219 ? 4.486 4.246 3.227 1.00 76.56 219 GLN A O 1
ATOM 1735 N N . SER A 1 220 ? 3.411 3.276 1.517 1.00 80.94 220 SER A N 1
ATOM 1736 C CA . SER A 1 220 ? 2.554 2.493 2.397 1.00 80.94 220 SER A CA 1
ATOM 1737 C C . SER A 1 220 ? 3.381 1.407 3.075 1.00 80.94 220 SER A C 1
ATOM 1739 O O . SER A 1 220 ? 4.258 0.781 2.484 1.00 80.94 220 SER A O 1
ATOM 1741 N N . SER A 1 221 ? 3.062 1.129 4.335 1.00 84.06 221 SER A N 1
ATOM 1742 C CA . SER A 1 221 ? 3.731 0.075 5.094 1.00 84.06 221 SER A CA 1
ATOM 1743 C C . SER A 1 221 ? 3.167 -1.332 4.828 1.00 84.06 221 SER A C 1
ATOM 1745 O O . SER A 1 221 ? 3.517 -2.261 5.551 1.00 84.06 221 SER A O 1
ATOM 1747 N N . PHE A 1 222 ? 2.273 -1.501 3.849 1.00 87.62 222 PHE A N 1
ATOM 1748 C CA . PHE A 1 222 ? 1.578 -2.764 3.556 1.00 87.62 222 PHE A CA 1
ATOM 1749 C C . PHE A 1 222 ? 2.169 -3.581 2.388 1.00 87.62 222 PHE A C 1
ATOM 1751 O O . PHE A 1 222 ? 2.262 -4.803 2.543 1.00 87.62 222 PHE A O 1
ATOM 1758 N N . PRO A 1 223 ? 2.591 -2.995 1.247 1.00 88.06 223 PRO A N 1
ATOM 1759 C CA . PRO A 1 223 ? 3.112 -3.773 0.123 1.00 88.06 223 PRO A CA 1
ATOM 1760 C C . PRO A 1 223 ? 4.342 -4.609 0.505 1.00 88.06 223 PRO A C 1
ATOM 1762 O O . PRO A 1 223 ? 5.309 -4.105 1.080 1.00 88.06 223 PRO A O 1
ATOM 1765 N N . GLY A 1 224 ? 4.322 -5.904 0.181 1.00 88.19 224 GLY A N 1
ATOM 1766 C CA . GLY A 1 224 ? 5.408 -6.841 0.497 1.00 88.19 224 GLY A CA 1
ATOM 1767 C C . GLY A 1 224 ? 5.587 -7.147 1.993 1.00 88.19 224 GLY A C 1
ATOM 1768 O O . GLY A 1 224 ? 6.605 -7.731 2.383 1.00 88.19 224 GLY A O 1
ATOM 1769 N N . GLN A 1 225 ? 4.633 -6.743 2.838 1.00 92.19 225 GLN A N 1
ATOM 1770 C CA . GLN A 1 225 ? 4.628 -7.032 4.269 1.00 92.19 225 GLN A CA 1
ATOM 1771 C C . GLN A 1 225 ? 3.588 -8.098 4.594 1.00 92.19 225 GLN A C 1
ATOM 1773 O O . GLN A 1 225 ? 2.427 -7.975 4.210 1.00 92.19 225 GLN A O 1
ATOM 1778 N N . LEU A 1 226 ? 3.987 -9.109 5.369 1.00 96.62 226 LEU A N 1
ATOM 1779 C CA . LEU A 1 226 ? 3.054 -10.029 6.005 1.00 96.62 226 LEU A CA 1
ATOM 1780 C C . LEU A 1 226 ? 2.721 -9.528 7.409 1.00 96.62 226 LEU A C 1
ATOM 1782 O O . LEU A 1 226 ? 3.582 -9.438 8.291 1.00 96.62 226 LEU A O 1
ATOM 1786 N N . ARG A 1 227 ? 1.445 -9.219 7.607 1.00 96.94 227 ARG A N 1
ATOM 1787 C CA . ARG A 1 227 ? 0.835 -8.938 8.898 1.00 96.94 227 ARG A CA 1
ATOM 1788 C C . ARG A 1 227 ? -0.411 -9.792 9.013 1.00 96.94 227 ARG A C 1
ATOM 1790 O O . ARG A 1 227 ? -1.143 -9.942 8.040 1.00 96.94 227 ARG A O 1
ATOM 1797 N N . ALA A 1 228 ? -0.650 -10.322 10.202 1.00 97.94 228 ALA A N 1
ATOM 1798 C CA . ALA A 1 228 ? -1.924 -10.941 10.522 1.00 97.94 228 ALA A CA 1
ATOM 1799 C C . ALA A 1 228 ? -2.302 -10.640 11.969 1.00 97.94 228 ALA A C 1
ATOM 1801 O O . ALA A 1 228 ? -1.419 -10.556 12.825 1.00 97.94 228 ALA A O 1
ATOM 1802 N N . SER A 1 229 ? -3.592 -10.497 12.255 1.00 97.75 229 SER A N 1
ATOM 1803 C CA . SER A 1 229 ? -4.091 -10.482 13.630 1.00 97.75 229 SER A CA 1
ATOM 1804 C C . SER A 1 229 ? -5.459 -11.139 13.748 1.00 97.75 229 SER A C 1
ATOM 1806 O O . SER A 1 229 ? -6.318 -10.931 12.897 1.00 97.75 229 SER A O 1
ATOM 1808 N N . LEU A 1 230 ? -5.674 -11.887 14.826 1.00 97.88 230 LEU A N 1
ATOM 1809 C CA . LEU A 1 230 ? -6.961 -12.492 15.168 1.00 97.88 230 LEU A CA 1
ATOM 1810 C C . LEU A 1 230 ? -7.180 -12.352 16.674 1.00 97.88 230 LEU A C 1
ATOM 1812 O O . LEU A 1 230 ? -6.228 -12.497 17.445 1.00 97.88 230 LEU A O 1
ATOM 1816 N N . THR A 1 231 ? -8.407 -12.044 17.089 1.00 95.19 231 THR A N 1
ATOM 1817 C CA . THR A 1 231 ? -8.723 -11.762 18.495 1.00 95.19 231 THR A CA 1
ATOM 1818 C C . THR A 1 231 ? -9.844 -12.659 18.982 1.00 95.19 231 THR A C 1
ATOM 1820 O O . THR A 1 231 ? -10.986 -12.498 18.567 1.00 95.19 231 THR A O 1
ATOM 1823 N N . GLY A 1 232 ? -9.515 -13.592 19.869 1.00 92.31 232 GLY A N 1
ATOM 1824 C CA . GLY A 1 232 ? -10.488 -14.446 20.534 1.00 92.31 232 GLY A CA 1
ATOM 1825 C C . GLY A 1 232 ? -11.104 -13.797 21.777 1.00 92.31 232 GLY A C 1
ATOM 1826 O O . GLY A 1 232 ? -10.994 -12.589 21.969 1.00 92.31 232 GLY A O 1
ATOM 1827 N N . PRO A 1 233 ? -11.759 -14.594 22.639 1.00 89.56 233 PRO A N 1
ATOM 1828 C CA . PRO A 1 233 ? -12.394 -14.091 23.860 1.00 89.56 233 PRO A CA 1
ATOM 1829 C C . PRO A 1 233 ? -11.410 -13.518 24.891 1.00 89.56 233 PRO A C 1
ATOM 1831 O O . PRO A 1 233 ? -11.714 -12.510 25.522 1.00 89.56 233 PRO A O 1
ATOM 1834 N N . ASP A 1 234 ? -10.249 -14.155 25.055 1.00 88.50 234 ASP A N 1
ATOM 1835 C CA . ASP A 1 234 ? -9.242 -13.851 26.083 1.00 88.50 234 ASP A CA 1
ATOM 1836 C C . ASP A 1 234 ? -7.805 -13.863 25.526 1.00 88.50 234 ASP A C 1
ATOM 1838 O O . ASP A 1 234 ? -6.831 -13.997 26.273 1.00 88.50 234 ASP A O 1
ATOM 1842 N N . TRP A 1 235 ? -7.652 -13.757 24.203 1.00 93.25 235 TRP A N 1
ATOM 1843 C CA . TRP A 1 235 ? -6.351 -13.776 23.543 1.00 93.25 235 TRP A CA 1
ATOM 1844 C C . TRP A 1 235 ? -6.324 -12.937 22.266 1.00 93.25 235 TRP A C 1
ATOM 1846 O O . TRP A 1 235 ? -7.307 -12.844 21.531 1.00 93.25 235 TRP A O 1
ATOM 1856 N N . ARG A 1 236 ? -5.141 -12.409 21.937 1.00 94.62 236 ARG A N 1
ATOM 1857 C CA . ARG A 1 236 ? -4.823 -11.868 20.607 1.00 94.62 236 ARG A CA 1
ATOM 1858 C C . ARG A 1 236 ? -3.631 -12.595 20.023 1.00 94.62 236 ARG A C 1
ATOM 1860 O O . ARG A 1 236 ? -2.635 -12.807 20.706 1.00 94.62 236 ARG A O 1
ATOM 1867 N N . ARG A 1 237 ? -3.705 -12.927 18.743 1.00 97.19 237 ARG A N 1
ATOM 1868 C CA . ARG A 1 237 ? -2.600 -13.520 17.986 1.00 97.19 237 ARG A CA 1
ATOM 1869 C C . ARG A 1 237 ? -2.163 -12.555 16.914 1.00 97.19 237 ARG A C 1
ATOM 1871 O O . ARG A 1 237 ? -3.015 -11.987 16.236 1.00 97.19 237 ARG A O 1
ATOM 1878 N N . THR A 1 238 ? -0.858 -12.382 16.744 1.00 96.38 238 THR A N 1
ATOM 1879 C CA . THR A 1 238 ? -0.308 -11.523 15.695 1.00 96.38 238 THR A CA 1
ATOM 1880 C C . THR A 1 238 ? 0.850 -12.182 14.959 1.00 96.38 238 THR A C 1
ATOM 1882 O O . THR A 1 238 ? 1.641 -12.926 15.541 1.00 96.38 238 THR A O 1
ATOM 1885 N N . ILE A 1 239 ? 0.951 -11.880 13.666 1.00 96.88 239 ILE A N 1
ATOM 1886 C CA . ILE A 1 239 ? 2.165 -12.041 12.868 1.00 96.88 239 ILE A CA 1
ATOM 1887 C C . ILE A 1 239 ? 2.647 -10.651 12.472 1.00 96.88 239 ILE A C 1
ATOM 1889 O O . ILE A 1 239 ? 1.876 -9.838 11.962 1.00 96.88 239 ILE A O 1
ATOM 1893 N N . GLY A 1 240 ? 3.932 -10.391 12.688 1.00 89.12 240 GLY A N 1
ATOM 1894 C CA . GLY A 1 240 ? 4.583 -9.158 12.265 1.00 89.12 240 GLY A CA 1
ATOM 1895 C C . GLY A 1 240 ? 6.075 -9.183 12.565 1.00 89.12 240 GLY A C 1
ATOM 1896 O O . GLY A 1 240 ? 6.518 -9.824 13.520 1.00 89.12 240 GLY A O 1
ATOM 1897 N N . SER A 1 241 ? 6.865 -8.503 11.731 1.00 85.19 241 SER A N 1
ATOM 1898 C CA . SER A 1 241 ? 8.325 -8.408 11.891 1.00 85.19 241 SER A CA 1
ATOM 1899 C C . SER A 1 241 ? 8.999 -9.775 12.110 1.00 85.19 241 SER A C 1
ATOM 1901 O O . SER A 1 241 ? 9.826 -9.921 13.008 1.00 85.19 241 SER A O 1
ATOM 1903 N N . GLY A 1 242 ? 8.594 -10.802 11.353 1.00 90.94 242 GLY A N 1
ATOM 1904 C CA . GLY A 1 242 ? 9.160 -12.155 11.431 1.00 90.94 242 GLY A CA 1
ATOM 1905 C C . GLY A 1 242 ? 8.826 -12.947 12.699 1.00 90.94 242 GLY A C 1
ATOM 1906 O O . GLY A 1 242 ? 9.481 -13.950 12.971 1.00 90.94 242 GLY A O 1
ATOM 1907 N N . ASN A 1 243 ? 7.844 -12.514 13.494 1.00 94.38 243 ASN A N 1
ATOM 1908 C CA . ASN A 1 243 ? 7.452 -13.180 14.735 1.00 94.38 243 ASN A CA 1
ATOM 1909 C C . ASN A 1 243 ? 5.965 -13.539 14.746 1.00 94.38 243 ASN A C 1
ATOM 1911 O O . ASN A 1 243 ? 5.143 -12.798 14.207 1.00 94.38 243 ASN A O 1
ATOM 1915 N N . TYR A 1 244 ? 5.647 -14.629 15.441 1.00 97.50 244 TYR A N 1
ATOM 1916 C CA . TYR A 1 244 ? 4.313 -14.943 15.940 1.00 97.50 244 TYR A CA 1
ATOM 1917 C C . TYR A 1 244 ? 4.241 -14.562 17.422 1.00 97.50 244 TYR A C 1
ATOM 1919 O O . TYR A 1 244 ? 5.150 -14.894 18.188 1.00 97.50 244 TYR A O 1
ATOM 1927 N N . THR A 1 245 ? 3.187 -13.857 17.829 1.00 92.94 245 THR A N 1
ATOM 1928 C CA . THR A 1 245 ? 2.981 -13.471 19.232 1.00 92.94 245 THR A CA 1
ATOM 1929 C C . THR A 1 245 ? 1.558 -13.776 19.670 1.00 92.94 245 THR A C 1
ATOM 1931 O O . THR A 1 245 ? 0.612 -13.367 19.000 1.00 92.94 245 THR A O 1
ATOM 1934 N N . GLU A 1 246 ? 1.406 -14.455 20.807 1.00 94.94 246 GLU A N 1
ATOM 1935 C CA . GLU A 1 246 ? 0.128 -14.591 21.508 1.00 94.94 246 GLU A CA 1
ATOM 1936 C C . GLU A 1 246 ? 0.128 -13.694 22.753 1.00 94.94 246 GLU A C 1
ATOM 1938 O O . GLU A 1 246 ? 1.033 -13.746 23.587 1.00 94.94 246 GLU A O 1
ATOM 1943 N N . TYR A 1 247 ? -0.890 -12.848 22.862 1.00 89.19 247 TYR A N 1
ATOM 1944 C CA . TYR A 1 247 ? -1.144 -11.966 23.991 1.00 89.19 247 TYR A CA 1
ATOM 1945 C C . TYR A 1 247 ? -2.331 -12.508 24.771 1.00 89.19 247 TYR A C 1
ATOM 1947 O O . TYR A 1 247 ? -3.353 -12.844 24.173 1.00 89.19 247 TYR A O 1
ATOM 1955 N N . ARG A 1 248 ? -2.214 -12.530 26.097 1.00 88.50 248 ARG A N 1
ATOM 1956 C CA . ARG A 1 248 ? -3.314 -12.811 27.022 1.00 88.50 248 ARG A CA 1
ATOM 1957 C C . ARG A 1 248 ? -3.360 -11.712 28.082 1.00 88.50 248 ARG A C 1
ATOM 1959 O O . ARG A 1 248 ? -2.291 -11.306 28.548 1.00 88.50 248 ARG A O 1
ATOM 1966 N N . PRO A 1 249 ? -4.547 -11.210 28.462 1.00 80.56 249 PRO A N 1
ATOM 1967 C CA . PRO A 1 249 ? -4.663 -10.192 29.499 1.00 80.56 249 PRO A CA 1
ATOM 1968 C C . PRO A 1 249 ? -3.919 -10.592 30.782 1.00 80.56 249 PRO A C 1
ATOM 1970 O O . PRO A 1 249 ? -4.051 -11.713 31.269 1.00 80.56 249 PRO A O 1
ATOM 1973 N N . GLY A 1 250 ? -3.103 -9.677 31.312 1.00 79.00 250 GLY A N 1
ATOM 1974 C CA . GLY A 1 250 ? -2.337 -9.885 32.548 1.00 79.00 250 GLY A CA 1
ATOM 1975 C C . GLY A 1 250 ? -1.126 -10.821 32.440 1.00 79.00 250 GLY A C 1
ATOM 1976 O O . GLY A 1 250 ? -0.459 -11.045 33.446 1.00 79.00 250 GLY A O 1
ATOM 1977 N N . GLN A 1 251 ? -0.812 -11.354 31.255 1.00 85.31 251 GLN A N 1
ATOM 1978 C CA . GLN A 1 251 ? 0.325 -12.254 31.044 1.00 85.31 251 GLN A CA 1
ATOM 1979 C C . GLN A 1 251 ? 1.401 -11.614 30.163 1.00 85.31 251 GLN A C 1
ATOM 1981 O O . GLN A 1 251 ? 1.129 -10.744 29.333 1.00 85.31 251 GLN A O 1
ATOM 1986 N N . VAL A 1 252 ? 2.643 -12.074 30.327 1.00 81.88 252 VAL A N 1
ATOM 1987 C CA . VAL A 1 252 ? 3.736 -11.703 29.422 1.00 81.88 252 VAL A CA 1
ATOM 1988 C C . VAL A 1 252 ? 3.443 -12.286 28.032 1.00 81.88 252 VAL A C 1
ATOM 1990 O O . VAL A 1 252 ? 3.115 -13.471 27.945 1.00 81.88 252 VAL A O 1
ATOM 1993 N N . PRO A 1 253 ? 3.566 -11.503 26.942 1.00 86.69 253 PRO A N 1
ATOM 1994 C CA . PRO A 1 253 ? 3.302 -12.004 25.597 1.00 86.69 253 PRO A CA 1
ATOM 1995 C C . PRO A 1 253 ? 4.193 -13.197 25.233 1.00 86.69 253 PRO A C 1
ATOM 1997 O O . PRO A 1 253 ? 5.422 -13.118 25.313 1.00 86.69 253 PRO A O 1
ATOM 2000 N N . ALA A 1 254 ? 3.580 -14.285 24.768 1.00 89.25 254 ALA A N 1
ATOM 2001 C CA . ALA A 1 254 ? 4.283 -15.458 24.267 1.00 89.25 254 ALA A CA 1
ATOM 2002 C C . ALA A 1 254 ? 4.729 -15.199 22.822 1.00 89.25 254 ALA A C 1
ATOM 2004 O O . ALA A 1 254 ? 3.986 -15.426 21.865 1.00 89.25 254 ALA A O 1
ATOM 2005 N N . LYS A 1 255 ? 5.944 -14.669 22.669 1.00 92.19 255 LYS A N 1
ATOM 2006 C CA . LYS A 1 255 ? 6.537 -14.308 21.377 1.00 92.19 255 LYS A CA 1
ATOM 2007 C C . LYS A 1 255 ? 7.555 -15.349 20.925 1.00 92.19 255 LYS A C 1
ATOM 2009 O O . LYS A 1 255 ? 8.461 -15.692 21.679 1.00 92.19 255 LYS A O 1
ATOM 2014 N N . ARG A 1 256 ? 7.462 -15.782 19.665 1.00 94.94 256 ARG A N 1
ATOM 2015 C CA . ARG A 1 256 ? 8.469 -16.637 19.024 1.00 94.94 256 ARG A CA 1
ATOM 2016 C C . ARG A 1 256 ? 8.795 -16.178 17.597 1.00 94.94 256 ARG A C 1
ATOM 2018 O O . ARG A 1 256 ? 7.893 -15.727 16.885 1.00 94.94 256 ARG A O 1
ATOM 2025 N N . PRO A 1 257 ? 10.048 -16.329 17.142 1.00 95.31 257 PRO A N 1
ATOM 2026 C CA . PRO A 1 257 ? 10.390 -16.119 15.743 1.00 95.31 257 PRO A CA 1
ATOM 2027 C C . PRO A 1 257 ? 9.739 -17.185 14.850 1.00 95.31 257 PRO A C 1
ATOM 2029 O O . PRO A 1 257 ? 9.508 -18.322 15.272 1.00 95.31 257 PRO A O 1
ATOM 2032 N N . LEU A 1 258 ? 9.458 -16.804 13.605 1.00 96.88 258 LEU A N 1
ATOM 2033 C CA . LEU A 1 258 ? 9.006 -17.709 12.548 1.00 96.88 258 LEU A CA 1
ATOM 2034 C C . LEU A 1 258 ? 10.228 -18.315 11.834 1.00 96.88 258 LEU A C 1
ATOM 2036 O O . LEU A 1 258 ? 11.176 -17.604 11.471 1.00 96.88 258 LEU A O 1
ATOM 2040 N N . ARG A 1 259 ? 10.241 -19.645 11.695 1.00 96.19 259 ARG A N 1
ATOM 2041 C CA . ARG A 1 259 ? 11.438 -20.428 11.320 1.00 96.19 259 ARG A CA 1
ATOM 2042 C C . ARG A 1 259 ? 11.679 -20.515 9.817 1.00 96.19 259 ARG A C 1
ATOM 2044 O O . ARG A 1 259 ? 12.820 -20.408 9.375 1.00 96.19 259 ARG A O 1
ATOM 2051 N N . ASP A 1 260 ? 10.632 -20.681 9.039 1.00 97.56 260 ASP A N 1
ATOM 2052 C CA . ASP A 1 260 ? 10.700 -20.861 7.593 1.00 97.56 260 ASP A CA 1
ATOM 2053 C C . ASP A 1 260 ? 9.304 -20.652 6.995 1.00 97.56 260 ASP A C 1
ATOM 2055 O O . ASP A 1 260 ? 8.346 -20.334 7.706 1.00 97.56 260 ASP A O 1
ATOM 2059 N N . VAL A 1 261 ? 9.201 -20.786 5.673 1.00 98.31 261 VAL A N 1
ATOM 2060 C CA . VAL A 1 261 ? 7.937 -20.653 4.942 1.00 98.31 261 VAL A CA 1
ATOM 2061 C C . VAL A 1 261 ? 6.879 -21.613 5.483 1.00 98.31 261 VAL A C 1
ATOM 2063 O O . VAL A 1 261 ? 5.733 -21.210 5.673 1.00 98.31 261 VAL A O 1
ATOM 2066 N N . GLN A 1 262 ? 7.262 -22.853 5.787 1.00 98.44 262 GLN A N 1
ATOM 2067 C CA . GLN A 1 262 ? 6.339 -23.877 6.258 1.00 98.44 262 GLN A CA 1
ATOM 2068 C C . GLN A 1 262 ? 5.770 -23.526 7.641 1.00 98.44 262 GLN A C 1
ATOM 2070 O O . GLN A 1 262 ? 4.556 -23.576 7.822 1.00 98.44 262 GLN A O 1
ATOM 2075 N N . ASP A 1 263 ? 6.601 -23.059 8.577 1.00 98.50 263 ASP A N 1
ATOM 2076 C CA . ASP A 1 263 ? 6.159 -22.571 9.893 1.00 98.50 263 ASP A CA 1
ATOM 2077 C C . ASP A 1 263 ? 5.193 -21.382 9.759 1.00 98.50 263 ASP A C 1
ATOM 2079 O O . ASP A 1 263 ? 4.203 -21.296 10.483 1.00 98.50 263 ASP A O 1
ATOM 2083 N N . VAL A 1 264 ? 5.426 -20.470 8.806 1.00 98.62 264 VAL A N 1
ATOM 2084 C CA . VAL A 1 264 ? 4.485 -19.369 8.531 1.00 98.62 264 VAL A CA 1
ATOM 2085 C C . VAL A 1 264 ? 3.150 -19.902 8.018 1.00 98.62 264 VAL A C 1
ATOM 2087 O O . VAL A 1 264 ? 2.107 -19.496 8.533 1.00 98.62 264 VAL A O 1
ATOM 2090 N N . ARG A 1 265 ? 3.160 -20.814 7.038 1.00 98.56 265 ARG A N 1
ATOM 2091 C CA . ARG A 1 265 ? 1.937 -21.417 6.487 1.00 98.56 265 ARG A CA 1
ATOM 2092 C C . ARG A 1 265 ? 1.136 -22.131 7.574 1.00 98.56 265 ARG A C 1
ATOM 2094 O O . ARG A 1 265 ? -0.055 -21.864 7.721 1.00 98.56 265 ARG A O 1
ATOM 2101 N N . GLU A 1 266 ? 1.803 -22.954 8.378 1.00 98.56 266 GLU A N 1
ATOM 2102 C CA . GLU A 1 266 ? 1.195 -23.684 9.492 1.00 98.56 266 GLU A CA 1
ATOM 2103 C C . GLU A 1 266 ? 0.549 -22.738 10.502 1.00 98.56 266 GLU A C 1
ATOM 2105 O O . GLU A 1 266 ? -0.599 -22.953 10.889 1.00 98.56 266 GLU A O 1
ATOM 2110 N N . VAL A 1 267 ? 1.225 -21.649 10.884 1.00 98.56 267 VAL A N 1
ATOM 2111 C CA . VAL A 1 267 ? 0.645 -20.656 11.798 1.00 98.56 267 VAL A CA 1
ATOM 2112 C C . VAL A 1 267 ? -0.573 -19.974 11.171 1.00 98.56 267 VAL A C 1
ATOM 2114 O O . VAL A 1 267 ? -1.612 -19.883 11.824 1.00 98.56 267 VAL A O 1
ATOM 2117 N N . LEU A 1 268 ? -0.489 -19.516 9.918 1.00 98.50 268 LEU A N 1
ATOM 2118 C CA . LEU A 1 268 ? -1.616 -18.877 9.223 1.00 98.50 268 LEU A CA 1
ATOM 2119 C C . LEU A 1 268 ? -2.833 -19.821 9.121 1.00 98.50 268 LEU A C 1
ATOM 2121 O O . LEU A 1 268 ? -3.972 -19.387 9.288 1.00 98.50 268 LEU A O 1
ATOM 2125 N N . GLN A 1 269 ? -2.608 -21.116 8.900 1.00 98.38 269 GLN A N 1
ATOM 2126 C CA . GLN A 1 269 ? -3.680 -22.108 8.797 1.00 98.38 269 GLN A CA 1
ATOM 2127 C C . GLN A 1 269 ? -4.250 -22.498 10.166 1.00 98.38 269 GLN A C 1
ATOM 2129 O O . GLN A 1 269 ? -5.462 -22.466 10.359 1.00 98.38 269 GLN A O 1
ATOM 2134 N N . GLN A 1 270 ? -3.397 -22.843 11.132 1.00 97.56 270 GLN A N 1
ATOM 2135 C CA . GLN A 1 270 ? -3.823 -23.405 12.417 1.00 97.56 270 GLN A CA 1
ATOM 2136 C C . GLN A 1 270 ? -4.220 -22.327 13.430 1.00 97.56 270 GLN A C 1
ATOM 2138 O O . GLN A 1 270 ? -5.233 -22.457 14.114 1.00 97.56 270 GLN A O 1
ATOM 2143 N N . ALA A 1 271 ? -3.432 -21.254 13.540 1.00 96.75 271 ALA A N 1
ATOM 2144 C CA . ALA A 1 271 ? -3.632 -20.227 14.560 1.00 96.75 271 ALA A CA 1
ATOM 2145 C C . ALA A 1 271 ? -4.588 -19.113 14.107 1.00 96.75 271 ALA A C 1
ATOM 2147 O O . ALA A 1 271 ? -5.261 -18.525 14.959 1.00 96.75 271 ALA A O 1
ATOM 2148 N N . PHE A 1 272 ? -4.652 -18.844 12.795 1.00 97.75 272 PHE A N 1
ATOM 2149 C CA . PHE A 1 272 ? -5.526 -17.829 12.189 1.00 97.75 272 PHE A CA 1
ATOM 2150 C C . PHE A 1 272 ? -6.703 -18.419 11.394 1.00 97.75 272 PHE A C 1
ATOM 2152 O O . PHE A 1 272 ? -7.560 -17.663 10.941 1.00 97.75 272 PHE A O 1
ATOM 2159 N N . GLY A 1 273 ? -6.772 -19.746 11.228 1.00 96.31 273 GLY A N 1
ATOM 2160 C CA . GLY A 1 273 ? -7.894 -20.416 10.563 1.00 96.31 273 GLY A CA 1
ATOM 2161 C C . GLY A 1 273 ? -8.022 -20.099 9.070 1.00 96.31 273 GLY A C 1
ATOM 2162 O O . GLY A 1 273 ? -9.124 -20.186 8.529 1.00 96.31 273 GLY A O 1
ATOM 2163 N N . MET A 1 274 ? -6.936 -19.684 8.409 1.00 97.19 274 MET A N 1
ATOM 2164 C CA . MET A 1 274 ? -6.983 -19.248 7.013 1.00 97.19 274 MET A CA 1
ATOM 2165 C C . MET A 1 274 ? -6.756 -20.395 6.038 1.00 97.19 274 MET A C 1
ATOM 2167 O O . MET A 1 274 ? -5.822 -21.185 6.184 1.00 97.19 274 MET A O 1
ATOM 2171 N N . ARG A 1 275 ? -7.542 -20.418 4.960 1.00 97.19 275 ARG A N 1
ATOM 2172 C CA . ARG A 1 275 ? -7.177 -21.171 3.759 1.00 97.19 275 ARG A CA 1
ATOM 2173 C C . ARG A 1 275 ? -6.215 -20.323 2.929 1.00 97.19 275 ARG A C 1
ATOM 2175 O O . ARG A 1 275 ? -6.540 -19.204 2.540 1.00 97.19 275 ARG A O 1
ATOM 2182 N N . LEU A 1 276 ? -5.019 -20.846 2.682 1.00 97.06 276 LEU A N 1
ATOM 2183 C CA . LEU A 1 276 ? -4.007 -20.153 1.888 1.00 97.06 276 LEU A CA 1
ATOM 2184 C C . LEU A 1 276 ? -4.331 -20.257 0.390 1.00 97.06 276 LEU A C 1
ATOM 2186 O O . LEU A 1 276 ? -4.835 -21.301 -0.032 1.00 97.06 276 LEU A O 1
ATOM 2190 N N . PRO A 1 277 ? -4.069 -19.202 -0.404 1.00 93.00 277 PRO A N 1
ATOM 2191 C CA . PRO A 1 277 ? -4.262 -19.261 -1.846 1.00 93.00 277 PRO A CA 1
ATOM 2192 C C . PRO A 1 277 ? -3.282 -20.256 -2.476 1.00 93.00 277 PRO A C 1
ATOM 2194 O O . PRO A 1 277 ? -2.126 -20.348 -2.058 1.00 93.00 277 PRO A O 1
ATOM 2197 N N . ASP A 1 278 ? -3.751 -20.970 -3.494 1.00 93.31 278 ASP A N 1
ATOM 2198 C CA . ASP A 1 278 ? -2.904 -21.791 -4.358 1.00 93.31 278 ASP A CA 1
ATOM 2199 C C . ASP A 1 278 ? -2.241 -20.889 -5.410 1.00 93.31 278 ASP A C 1
ATOM 2201 O O . ASP A 1 278 ? -2.668 -20.807 -6.558 1.00 93.31 278 ASP A O 1
ATOM 2205 N N . ASP A 1 279 ? -1.268 -20.096 -4.957 1.00 94.00 279 ASP A N 1
ATOM 2206 C CA . ASP A 1 279 ? -0.504 -19.165 -5.786 1.00 94.00 279 ASP A CA 1
ATOM 2207 C C . ASP A 1 279 ? 0.993 -19.496 -5.669 1.00 94.00 279 ASP A C 1
ATOM 2209 O O . ASP A 1 279 ? 1.541 -19.437 -4.558 1.00 94.00 279 ASP A O 1
ATOM 2213 N N . PRO A 1 280 ? 1.691 -19.811 -6.779 1.00 95.81 280 PRO A N 1
ATOM 2214 C CA . PRO A 1 280 ? 3.109 -20.168 -6.749 1.00 95.81 280 PRO A CA 1
ATOM 2215 C C . PRO A 1 280 ? 4.016 -19.036 -6.236 1.00 95.81 280 PRO A C 1
ATOM 2217 O O . PRO A 1 280 ? 5.159 -19.293 -5.857 1.00 95.81 280 PRO A O 1
ATOM 2220 N N . ARG A 1 281 ? 3.532 -17.787 -6.188 1.00 97.69 281 ARG A N 1
ATOM 2221 C CA . ARG A 1 281 ? 4.259 -16.627 -5.648 1.00 97.69 281 ARG A CA 1
ATOM 2222 C C . ARG A 1 281 ? 4.234 -16.562 -4.119 1.00 97.69 281 ARG A C 1
ATOM 2224 O O . ARG A 1 281 ? 5.068 -15.863 -3.543 1.00 97.69 281 ARG A O 1
ATOM 2231 N N . LEU A 1 282 ? 3.314 -17.269 -3.454 1.00 97.56 282 LEU A N 1
ATOM 2232 C CA . LEU A 1 282 ? 3.107 -17.162 -2.006 1.00 97.56 282 LEU A CA 1
ATOM 2233 C C . LEU A 1 282 ? 4.349 -17.559 -1.203 1.00 97.56 282 LEU A C 1
ATOM 2235 O O . LEU A 1 282 ? 4.801 -16.794 -0.351 1.00 97.56 282 LEU A O 1
ATOM 2239 N N . ASP A 1 283 ? 4.922 -18.724 -1.491 1.00 98.38 283 ASP A N 1
ATOM 2240 C CA . ASP A 1 283 ? 6.081 -19.240 -0.758 1.00 98.38 283 ASP A CA 1
ATOM 2241 C C . ASP A 1 283 ? 7.336 -18.376 -0.958 1.00 98.38 283 ASP A C 1
ATOM 2243 O O . ASP A 1 283 ? 7.948 -17.990 0.047 1.00 98.38 283 ASP A O 1
ATOM 2247 N N . PRO A 1 284 ? 7.691 -17.970 -2.197 1.00 98.19 284 PRO A N 1
ATOM 2248 C CA . PRO A 1 284 ? 8.741 -16.980 -2.423 1.00 98.19 284 PRO A CA 1
ATOM 2249 C C . PRO A 1 284 ? 8.514 -15.666 -1.666 1.00 98.19 284 PRO A C 1
ATOM 2251 O O . PRO A 1 284 ? 9.446 -15.149 -1.051 1.00 98.19 284 PRO A O 1
ATOM 2254 N N . ALA A 1 285 ? 7.286 -15.136 -1.658 1.00 97.06 285 ALA A N 1
ATOM 2255 C CA . ALA A 1 285 ? 6.981 -13.876 -0.983 1.00 97.06 285 ALA A CA 1
ATOM 2256 C C . ALA A 1 285 ? 7.101 -13.985 0.549 1.00 97.06 285 ALA A C 1
ATOM 2258 O O . ALA A 1 285 ? 7.617 -13.073 1.200 1.00 97.06 285 ALA A O 1
ATOM 2259 N N . ILE A 1 286 ? 6.679 -15.113 1.135 1.00 98.31 286 ILE A N 1
ATOM 2260 C CA . ILE A 1 286 ? 6.876 -15.398 2.564 1.00 98.31 286 ILE A CA 1
ATOM 2261 C C . ILE A 1 286 ? 8.371 -15.503 2.891 1.00 98.31 286 ILE A C 1
ATOM 2263 O O . ILE A 1 286 ? 8.815 -14.928 3.889 1.00 98.31 286 ILE A O 1
ATOM 2267 N N . ALA A 1 287 ? 9.151 -16.212 2.069 1.00 97.94 287 ALA A N 1
ATOM 2268 C CA . ALA A 1 287 ? 10.590 -16.379 2.274 1.00 97.94 287 ALA A CA 1
ATOM 2269 C C . ALA A 1 287 ? 11.323 -15.028 2.274 1.00 97.94 287 ALA A C 1
ATOM 2271 O O . ALA A 1 287 ? 12.082 -14.719 3.196 1.00 97.94 287 ALA A O 1
ATOM 2272 N N . ASP A 1 288 ? 11.029 -14.198 1.278 1.00 94.75 288 ASP A N 1
ATOM 2273 C CA . ASP A 1 288 ? 11.572 -12.852 1.108 1.00 94.75 288 ASP A CA 1
ATOM 2274 C C . ASP A 1 288 ? 11.201 -11.924 2.286 1.00 94.75 288 ASP A C 1
ATOM 2276 O O . ASP A 1 288 ? 12.052 -11.243 2.874 1.00 94.75 288 ASP A O 1
ATOM 2280 N N . TRP A 1 289 ? 9.942 -11.964 2.735 1.00 96.44 289 TRP A N 1
ATOM 2281 C CA . TRP A 1 289 ? 9.508 -11.235 3.929 1.00 96.44 289 TRP A CA 1
ATOM 2282 C C . TRP A 1 289 ? 10.211 -11.705 5.218 1.00 96.44 289 TRP A C 1
ATOM 2284 O O . TRP A 1 289 ? 10.615 -10.868 6.038 1.00 96.44 289 TRP A O 1
ATOM 2294 N N . LEU A 1 290 ? 10.390 -13.019 5.411 1.00 95.50 290 LEU A N 1
ATOM 2295 C CA . LEU A 1 290 ? 11.118 -13.577 6.559 1.00 95.50 290 LEU A CA 1
ATOM 2296 C C . LEU A 1 290 ? 12.581 -13.126 6.564 1.00 95.50 290 LEU A C 1
ATOM 2298 O O . LEU A 1 290 ? 13.090 -12.715 7.611 1.00 95.50 290 LEU A O 1
ATOM 2302 N N . GLN A 1 291 ? 13.245 -13.164 5.407 1.00 92.06 291 GLN A N 1
ATOM 2303 C CA . GLN A 1 291 ? 14.635 -12.736 5.261 1.00 92.06 291 GLN A CA 1
ATOM 2304 C C . GLN A 1 291 ? 14.806 -11.262 5.648 1.00 92.06 291 GLN A C 1
ATOM 2306 O O . GLN A 1 291 ? 15.641 -10.945 6.501 1.00 92.06 291 GLN A O 1
ATOM 2311 N N . ARG A 1 292 ? 13.964 -10.368 5.107 1.00 87.31 292 ARG A N 1
ATOM 2312 C CA . ARG A 1 292 ? 13.960 -8.9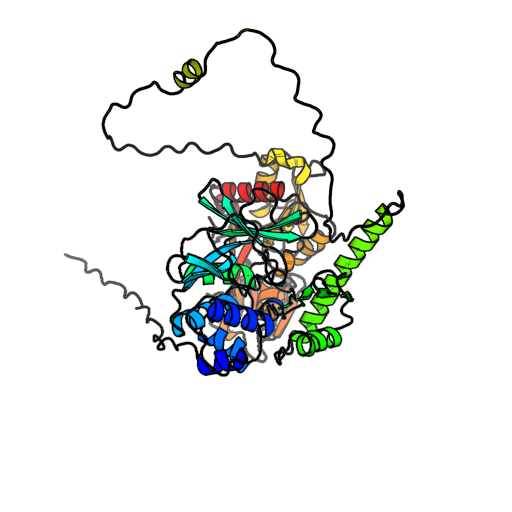43 5.487 1.00 87.31 292 ARG A CA 1
ATOM 2313 C C . ARG A 1 292 ? 13.712 -8.737 6.979 1.00 87.31 292 ARG A C 1
ATOM 2315 O O . ARG A 1 292 ? 14.388 -7.932 7.619 1.00 87.31 292 ARG A O 1
ATOM 2322 N N . SER A 1 293 ? 12.759 -9.477 7.541 1.00 84.44 293 SER A N 1
ATOM 2323 C CA . SER A 1 293 ? 12.400 -9.371 8.958 1.00 84.44 293 SER A CA 1
ATOM 2324 C C . SER A 1 293 ? 13.558 -9.758 9.883 1.00 84.44 293 SER A C 1
ATOM 2326 O O . SER A 1 293 ? 13.769 -9.113 10.910 1.00 84.44 293 SER A O 1
ATOM 2328 N N . ARG A 1 294 ? 14.344 -10.776 9.509 1.00 83.50 294 ARG A N 1
ATOM 2329 C CA . ARG A 1 294 ? 15.542 -11.198 10.253 1.00 83.50 294 ARG A CA 1
ATOM 2330 C C . ARG A 1 294 ? 16.673 -10.188 10.157 1.00 83.50 294 ARG A C 1
ATOM 2332 O O . ARG A 1 294 ? 17.254 -9.853 11.185 1.00 83.50 294 ARG A O 1
ATOM 2339 N N . ALA A 1 295 ? 16.949 -9.668 8.962 1.00 71.69 295 ALA A N 1
ATOM 2340 C CA . ALA A 1 295 ? 17.982 -8.651 8.762 1.00 71.69 295 ALA A CA 1
ATOM 2341 C C . ALA A 1 295 ? 17.722 -7.403 9.630 1.00 71.69 295 ALA A C 1
ATOM 2343 O O . ALA A 1 295 ? 18.619 -6.922 10.322 1.00 71.69 295 ALA A O 1
ATOM 2344 N N . ALA A 1 296 ? 16.466 -6.949 9.692 1.00 69.06 296 ALA A N 1
ATOM 2345 C CA . ALA A 1 296 ? 16.056 -5.850 10.566 1.00 69.06 296 ALA A CA 1
ATOM 2346 C C . ALA A 1 296 ? 16.169 -6.187 12.070 1.00 69.06 296 ALA A C 1
ATOM 2348 O O . ALA A 1 296 ? 16.406 -5.298 12.890 1.00 69.06 296 ALA A O 1
ATOM 2349 N N . GLY A 1 297 ? 15.998 -7.458 12.449 1.00 55.72 297 GLY A N 1
ATOM 2350 C CA . GLY A 1 297 ? 16.163 -7.940 13.823 1.00 55.72 297 GLY A CA 1
ATOM 2351 C C . GLY A 1 297 ? 17.624 -7.992 14.284 1.00 55.72 297 GLY A C 1
ATOM 2352 O O . GLY A 1 297 ? 17.924 -7.556 15.395 1.00 55.72 297 GLY A O 1
ATOM 2353 N N . HIS A 1 298 ? 18.541 -8.461 13.431 1.00 43.88 298 HIS A N 1
ATOM 2354 C CA . HIS A 1 298 ? 19.973 -8.547 13.748 1.00 43.88 298 HIS A CA 1
ATOM 2355 C C . HIS A 1 298 ? 20.619 -7.168 13.938 1.00 43.88 298 HIS A C 1
ATOM 2357 O O . HIS A 1 298 ? 21.309 -6.962 14.935 1.00 43.88 298 HIS A O 1
ATOM 2363 N N . GLY A 1 299 ? 20.304 -6.188 13.081 1.00 36.59 299 GLY A N 1
ATOM 2364 C CA . GLY A 1 299 ? 20.802 -4.814 13.249 1.00 36.59 299 GLY A CA 1
ATOM 2365 C C . GLY A 1 299 ? 20.342 -4.148 14.556 1.00 36.59 299 GLY A C 1
ATOM 2366 O O . GLY A 1 299 ? 21.060 -3.329 15.130 1.00 36.59 299 GLY A O 1
ATOM 2367 N N . ARG A 1 300 ? 19.173 -4.538 15.089 1.00 42.91 300 ARG A N 1
ATOM 2368 C CA . ARG A 1 300 ? 18.690 -4.081 16.405 1.00 42.91 300 ARG A CA 1
ATOM 2369 C C . ARG A 1 300 ? 19.420 -4.755 17.566 1.00 42.91 300 ARG A C 1
ATOM 2371 O O . ARG A 1 300 ? 19.731 -4.075 18.539 1.00 42.91 300 ARG A O 1
ATOM 2378 N N . ALA A 1 301 ? 19.721 -6.050 17.459 1.00 35.69 301 ALA A N 1
ATOM 2379 C CA . ALA A 1 301 ? 20.471 -6.780 18.479 1.00 35.69 301 ALA A CA 1
ATOM 2380 C C . ALA A 1 301 ? 21.920 -6.273 18.598 1.00 35.69 301 ALA A C 1
ATOM 2382 O O . ALA A 1 301 ? 22.409 -6.100 19.709 1.00 35.69 301 ALA A O 1
ATOM 2383 N N . GLU A 1 302 ? 22.583 -5.946 17.485 1.00 32.94 302 GLU A N 1
ATOM 2384 C CA . GLU A 1 302 ? 23.932 -5.354 17.493 1.00 32.94 302 GLU A CA 1
ATOM 2385 C C . GLU A 1 302 ? 23.950 -3.934 18.080 1.00 32.94 302 GLU A C 1
ATOM 2387 O O . GLU A 1 302 ? 24.848 -3.589 18.854 1.00 32.94 302 GLU A O 1
ATOM 2392 N N . ALA A 1 303 ? 22.929 -3.122 17.781 1.00 35.72 303 ALA A N 1
ATOM 2393 C CA . ALA A 1 303 ? 22.763 -1.796 18.375 1.00 35.72 303 ALA A CA 1
ATOM 2394 C C . ALA A 1 303 ? 22.492 -1.868 19.892 1.00 35.72 303 ALA A C 1
ATOM 2396 O O . ALA A 1 303 ? 23.065 -1.097 20.662 1.00 35.72 303 ALA A O 1
ATOM 2397 N N . GLN A 1 304 ? 21.674 -2.829 20.337 1.00 36.28 304 GLN A N 1
ATOM 2398 C CA . GLN A 1 304 ? 21.397 -3.072 21.757 1.00 36.28 304 GLN A CA 1
ATOM 2399 C C . GLN A 1 304 ? 22.595 -3.685 22.497 1.00 36.28 304 GLN A C 1
ATOM 2401 O O . GLN A 1 304 ? 22.839 -3.332 23.648 1.00 36.28 304 GLN A O 1
ATOM 2406 N N . HIS A 1 305 ? 23.392 -4.541 21.851 1.00 35.78 305 HIS A N 1
ATOM 2407 C CA . HIS A 1 305 ? 24.598 -5.119 22.448 1.00 35.78 305 HIS A CA 1
ATOM 2408 C C . HIS A 1 305 ? 25.716 -4.076 22.618 1.00 35.78 305 HIS A C 1
ATOM 2410 O O . HIS A 1 305 ? 26.395 -4.070 23.642 1.00 35.78 305 HIS A O 1
ATOM 2416 N N . ARG A 1 306 ? 25.843 -3.119 21.683 1.00 41.38 306 ARG A N 1
ATOM 2417 C CA . ARG A 1 306 ? 26.716 -1.941 21.850 1.00 41.38 306 ARG A CA 1
ATOM 2418 C C . ARG A 1 306 ? 26.262 -1.016 22.983 1.00 41.38 306 ARG A C 1
ATOM 2420 O O . ARG A 1 306 ? 27.112 -0.453 23.664 1.00 41.38 306 ARG A O 1
ATOM 2427 N N . ALA A 1 307 ? 24.955 -0.886 23.213 1.00 39.44 307 ALA A N 1
ATOM 2428 C CA . ALA A 1 307 ? 24.410 -0.107 24.329 1.00 39.44 307 ALA A CA 1
ATOM 2429 C C . ALA A 1 307 ? 24.529 -0.831 25.690 1.00 39.44 307 ALA A C 1
ATOM 2431 O O . ALA A 1 307 ? 24.692 -0.186 26.722 1.00 39.44 307 ALA A O 1
ATOM 2432 N N . GLY A 1 308 ? 24.507 -2.169 25.704 1.00 34.38 308 GLY A N 1
ATOM 2433 C CA . GLY A 1 308 ? 24.549 -3.004 26.913 1.00 34.38 308 GLY A CA 1
ATOM 2434 C C . GLY A 1 308 ? 25.905 -3.105 27.629 1.00 34.38 308 GLY A C 1
ATOM 2435 O O . GLY A 1 308 ? 25.969 -3.686 28.708 1.00 34.38 308 GLY A O 1
ATOM 2436 N N . LEU A 1 309 ? 26.982 -2.526 27.084 1.00 41.69 309 LEU A N 1
ATOM 2437 C CA . LEU A 1 309 ? 28.283 -2.410 27.767 1.00 41.69 309 LEU A CA 1
ATOM 2438 C C . LEU A 1 309 ? 28.331 -1.258 28.796 1.00 41.69 309 LEU A C 1
ATOM 2440 O O . LEU A 1 309 ? 29.348 -1.070 29.461 1.00 41.69 309 LEU A O 1
ATOM 2444 N N . GLN A 1 310 ? 27.233 -0.515 28.974 1.00 33.00 310 GLN A N 1
ATOM 2445 C CA . GLN A 1 310 ? 27.082 0.520 29.999 1.00 33.00 310 GLN A CA 1
ATOM 2446 C C . GLN A 1 310 ? 25.871 0.233 30.909 1.00 33.00 310 GLN A C 1
ATOM 2448 O O . GLN A 1 310 ? 24.786 0.757 30.700 1.00 33.00 310 GLN A O 1
ATOM 2453 N N . GLY A 1 311 ? 26.087 -0.569 31.960 1.00 26.44 311 GLY A N 1
ATOM 2454 C CA . GLY A 1 311 ? 25.304 -0.543 33.209 1.00 26.44 311 GLY A CA 1
ATOM 2455 C C . GLY A 1 311 ? 23.944 -1.262 33.233 1.00 26.44 311 GLY A C 1
ATOM 2456 O O . GLY A 1 311 ? 22.976 -0.857 32.602 1.00 26.44 311 GLY A O 1
ATOM 2457 N N . THR A 1 312 ? 23.847 -2.293 34.074 1.00 29.27 312 THR A N 1
ATOM 2458 C CA . THR A 1 312 ? 22.618 -3.016 34.451 1.00 29.27 312 THR A CA 1
ATOM 2459 C C . THR A 1 312 ? 21.716 -2.213 35.394 1.00 29.27 312 THR A C 1
ATOM 2461 O O . THR A 1 312 ? 22.209 -1.772 36.428 1.00 29.27 312 THR A O 1
ATOM 2464 N N . LEU A 1 313 ? 20.403 -2.151 35.118 1.00 26.50 313 LEU A N 1
ATOM 2465 C CA . LEU A 1 313 ? 19.289 -2.083 36.088 1.00 26.50 313 LEU A CA 1
ATOM 2466 C C . LEU A 1 313 ? 17.960 -2.480 35.390 1.00 26.50 313 LEU A C 1
ATOM 2468 O O . LEU A 1 313 ? 17.850 -2.412 34.171 1.00 26.50 313 LEU A O 1
ATOM 2472 N N . HIS A 1 314 ? 17.004 -2.987 36.176 1.00 24.77 314 HIS A N 1
ATOM 2473 C CA . HIS A 1 314 ? 15.837 -3.814 35.813 1.00 24.77 314 HIS A CA 1
ATOM 2474 C C . HIS A 1 314 ? 14.990 -3.404 34.589 1.00 24.77 314 HIS A C 1
ATOM 2476 O O . HIS A 1 314 ? 14.651 -2.241 34.393 1.00 24.77 314 HIS A O 1
ATOM 2482 N N . ALA A 1 315 ? 14.589 -4.420 33.814 1.00 23.42 315 ALA A N 1
ATOM 2483 C CA . ALA A 1 315 ? 13.893 -4.317 32.533 1.00 23.42 315 ALA A CA 1
ATOM 2484 C C . ALA A 1 315 ? 12.356 -4.199 32.659 1.00 23.42 315 ALA A C 1
ATOM 2486 O O . ALA A 1 315 ? 11.724 -5.102 33.210 1.00 23.42 315 ALA A O 1
ATOM 2487 N N . PRO A 1 316 ? 11.733 -3.169 32.057 1.00 24.66 316 PRO A N 1
ATOM 2488 C CA . PRO A 1 316 ? 10.349 -3.208 31.606 1.00 24.66 316 PRO A CA 1
ATOM 2489 C C . PRO A 1 316 ? 10.261 -3.703 30.149 1.00 24.66 316 PRO A C 1
ATOM 2491 O O . PRO A 1 316 ? 11.217 -3.613 29.378 1.00 24.66 316 PRO A O 1
ATOM 2494 N N . ILE A 1 317 ? 9.096 -4.232 29.762 1.00 26.36 317 ILE A N 1
ATOM 2495 C CA . ILE A 1 317 ? 8.795 -4.689 28.396 1.00 26.36 317 ILE A CA 1
ATOM 2496 C C . ILE A 1 317 ? 8.936 -3.503 27.428 1.00 26.36 317 ILE A C 1
ATOM 2498 O O . ILE A 1 317 ? 8.054 -2.654 27.332 1.00 26.36 317 ILE A O 1
ATOM 2502 N N . GLN A 1 318 ? 10.053 -3.454 26.701 1.00 23.50 318 GLN A N 1
ATOM 2503 C CA . GLN A 1 318 ? 10.314 -2.488 25.637 1.00 23.50 318 GLN A CA 1
ATOM 2504 C C . GLN A 1 318 ? 10.207 -3.165 24.268 1.00 23.50 318 GLN A C 1
ATOM 2506 O O . GLN A 1 318 ? 11.010 -4.022 23.905 1.00 23.50 318 GLN A O 1
ATOM 2511 N N . ILE A 1 319 ? 9.242 -2.725 23.462 1.00 27.11 319 ILE A N 1
ATOM 2512 C CA . ILE A 1 319 ? 9.364 -2.740 22.003 1.00 27.11 319 ILE A CA 1
ATOM 2513 C C . ILE A 1 319 ? 9.578 -1.277 21.629 1.00 27.11 319 ILE A C 1
ATOM 2515 O O . ILE A 1 319 ? 8.616 -0.518 21.562 1.00 27.11 319 ILE A O 1
ATOM 2519 N N . VAL A 1 320 ? 10.838 -0.863 21.469 1.00 27.84 320 VAL A N 1
ATOM 2520 C CA . VAL A 1 320 ? 11.182 0.534 21.177 1.00 27.84 320 VAL A CA 1
ATOM 2521 C C . VAL A 1 320 ? 12.116 0.646 19.973 1.00 27.84 320 VAL A C 1
ATOM 2523 O O . VAL A 1 320 ? 13.054 -0.127 19.785 1.00 27.84 320 VAL A O 1
ATOM 2526 N N . HIS A 1 321 ? 11.738 1.632 19.165 1.00 26.86 321 HIS A N 1
ATOM 2527 C CA . HIS A 1 321 ? 12.451 2.471 18.212 1.00 26.86 321 HIS A CA 1
ATOM 2528 C C . HIS A 1 321 ? 13.978 2.611 18.362 1.00 26.86 321 HIS A C 1
ATOM 2530 O O . HIS A 1 321 ? 14.544 2.542 19.448 1.00 26.86 321 HIS A O 1
ATOM 2536 N N . ALA A 1 322 ? 14.610 2.954 17.240 1.00 21.92 322 ALA A N 1
ATOM 2537 C CA . ALA A 1 322 ? 15.888 3.659 17.157 1.00 21.92 322 ALA A CA 1
ATOM 2538 C C . ALA A 1 322 ? 15.644 4.872 16.223 1.00 21.92 322 ALA A C 1
ATOM 2540 O O . ALA A 1 322 ? 14.928 4.701 15.240 1.00 21.92 322 ALA A O 1
ATOM 2541 N N . GLN A 1 323 ? 16.108 6.103 16.463 1.00 25.11 323 GLN A N 1
ATOM 2542 C CA . GLN A 1 323 ? 17.171 6.599 17.345 1.00 25.11 323 GLN A CA 1
ATOM 2543 C C . GLN A 1 323 ? 16.806 7.932 18.025 1.00 25.11 323 GLN A C 1
ATOM 2545 O O . GLN A 1 323 ? 15.971 8.694 17.544 1.00 25.11 323 GLN A O 1
ATOM 2550 N N . ALA A 1 324 ? 17.504 8.193 19.132 1.00 25.59 324 ALA A N 1
ATOM 2551 C CA . ALA A 1 324 ? 17.567 9.440 19.879 1.00 25.59 324 ALA A CA 1
ATOM 2552 C C . ALA A 1 324 ? 18.741 10.316 19.404 1.00 25.59 324 ALA A C 1
ATOM 2554 O O . ALA A 1 324 ? 19.802 9.773 19.116 1.00 25.59 324 ALA A O 1
ATOM 2555 N N . ASP A 1 325 ? 18.565 11.643 19.405 1.00 25.36 325 ASP A N 1
ATOM 2556 C CA . ASP A 1 325 ? 19.370 12.550 20.244 1.00 25.36 325 ASP A CA 1
ATOM 2557 C C . ASP A 1 325 ? 18.755 13.966 20.261 1.00 25.36 325 ASP A C 1
ATOM 2559 O O . ASP A 1 325 ? 18.861 14.732 19.307 1.00 25.36 325 ASP A O 1
ATOM 2563 N N . ALA A 1 326 ? 18.061 14.319 21.349 1.00 26.08 326 ALA A N 1
ATOM 2564 C CA . ALA A 1 326 ? 17.439 15.639 21.540 1.00 26.08 326 ALA A CA 1
ATOM 2565 C C . ALA A 1 326 ? 17.629 16.175 22.971 1.00 26.08 326 ALA A C 1
ATOM 2567 O O . ALA A 1 326 ? 16.776 16.873 23.519 1.00 26.08 326 ALA A O 1
ATOM 2568 N N . ARG A 1 327 ? 18.761 15.858 23.610 1.00 26.52 327 ARG A N 1
ATOM 2569 C CA . ARG A 1 327 ? 19.129 16.405 24.928 1.00 26.52 327 ARG A CA 1
ATOM 2570 C C . ARG A 1 327 ? 20.432 17.200 24.860 1.00 26.52 327 ARG A C 1
ATOM 2572 O O . ARG A 1 327 ? 21.416 16.849 25.492 1.00 26.52 327 ARG A O 1
ATOM 2579 N N . ALA A 1 328 ? 20.405 18.313 24.121 1.00 27.22 328 ALA A N 1
ATOM 2580 C CA . ALA A 1 328 ? 21.428 19.365 24.224 1.00 27.22 328 ALA A CA 1
ATOM 2581 C C . ALA A 1 328 ? 20.948 20.807 23.926 1.00 27.22 328 ALA A C 1
ATOM 2583 O O . ALA A 1 328 ? 21.766 21.720 23.959 1.00 27.22 328 ALA A O 1
ATOM 2584 N N . VAL A 1 329 ? 19.654 21.070 23.678 1.00 28.92 329 VAL A N 1
ATOM 2585 C CA . VAL A 1 329 ? 19.199 22.423 23.256 1.00 28.92 329 VAL A CA 1
ATOM 2586 C C . VAL A 1 329 ? 18.283 23.137 24.269 1.00 28.92 329 VAL A C 1
ATOM 2588 O O . VAL A 1 329 ? 18.110 24.349 24.201 1.00 28.92 329 VAL A O 1
ATOM 2591 N N . LEU A 1 330 ? 17.798 22.464 25.317 1.00 26.36 330 LEU A N 1
ATOM 2592 C CA . LEU A 1 330 ? 16.877 23.051 26.312 1.00 26.36 330 LEU A CA 1
ATOM 2593 C C . LEU A 1 330 ? 17.549 23.878 27.437 1.00 26.36 330 LEU A C 1
ATOM 2595 O O . LEU A 1 330 ? 17.070 23.914 28.568 1.00 26.36 330 LEU A O 1
ATOM 2599 N N . ARG A 1 331 ? 18.662 24.569 27.147 1.00 26.77 331 ARG A N 1
ATOM 2600 C CA . ARG A 1 331 ? 19.320 25.516 28.082 1.00 26.77 331 ARG A CA 1
ATOM 2601 C C . ARG A 1 331 ? 19.786 26.835 27.451 1.00 26.77 331 ARG A C 1
ATOM 2603 O O . ARG A 1 331 ? 20.698 27.486 27.953 1.00 26.77 331 ARG A O 1
ATOM 2610 N N . ARG A 1 332 ? 19.130 27.293 26.387 1.00 31.47 332 ARG A N 1
ATOM 2611 C CA . ARG A 1 332 ? 19.201 28.694 25.943 1.00 31.47 332 ARG A CA 1
ATOM 2612 C C . ARG A 1 332 ? 17.778 29.174 25.685 1.00 31.47 332 ARG A C 1
ATOM 2614 O O . ARG A 1 332 ? 16.979 28.395 25.195 1.00 31.47 332 ARG A O 1
ATOM 2621 N N . TYR A 1 333 ? 17.498 30.427 26.036 1.00 27.66 333 TYR A N 1
ATOM 2622 C CA . TYR A 1 333 ? 16.187 31.102 26.018 1.00 27.66 333 TYR A CA 1
ATOM 2623 C C . TYR A 1 333 ? 15.354 31.058 27.309 1.00 27.66 333 TYR A C 1
ATOM 2625 O O . TYR A 1 333 ? 14.141 30.918 27.279 1.00 27.66 333 TYR A O 1
ATOM 2633 N N . VAL A 1 334 ? 15.997 31.336 28.446 1.00 28.19 334 VAL A N 1
ATOM 2634 C CA . VAL A 1 334 ? 15.448 32.303 29.413 1.00 28.19 334 VAL A CA 1
ATOM 2635 C C . VAL A 1 334 ? 16.605 33.197 29.845 1.00 28.19 334 VAL A C 1
ATOM 2637 O O . VAL A 1 334 ? 17.479 32.719 30.549 1.00 28.19 334 VAL A O 1
ATOM 2640 N N . VAL A 1 335 ? 16.650 34.435 29.343 1.00 24.64 335 VAL A N 1
ATOM 2641 C CA . VAL A 1 335 ? 16.968 35.701 30.044 1.00 24.64 335 VAL A CA 1
ATOM 2642 C C . VAL A 1 335 ? 16.811 36.803 28.993 1.00 24.64 335 VAL A C 1
ATOM 2644 O O . VAL A 1 335 ? 17.558 36.841 28.018 1.00 24.64 335 VAL A O 1
ATOM 2647 N N . GLY A 1 336 ? 15.835 37.690 29.186 1.00 25.70 336 GLY A N 1
ATOM 2648 C CA . GLY A 1 336 ? 15.667 38.863 28.330 1.00 25.70 336 GLY A CA 1
ATOM 2649 C C . GLY A 1 336 ? 14.320 39.576 28.432 1.00 25.70 336 GLY A C 1
ATOM 2650 O O . GLY A 1 336 ? 13.840 40.055 27.417 1.00 25.70 336 GLY A O 1
ATOM 2651 N N . ALA A 1 337 ? 13.689 39.636 29.609 1.00 24.97 337 ALA A N 1
ATOM 2652 C CA . ALA A 1 337 ? 12.586 40.570 29.844 1.00 24.97 337 ALA A CA 1
ATOM 2653 C C . ALA A 1 337 ? 12.474 40.908 31.335 1.00 24.97 337 ALA A C 1
ATOM 2655 O O . ALA A 1 337 ? 11.752 40.255 32.081 1.00 24.97 337 ALA A O 1
ATOM 2656 N N . VAL A 1 338 ? 13.192 41.944 31.765 1.00 29.16 338 VAL A N 1
ATOM 2657 C CA . VAL A 1 338 ? 12.780 42.779 32.897 1.00 29.16 338 VAL A CA 1
ATOM 2658 C C . VAL A 1 338 ? 13.101 44.218 32.504 1.00 29.16 338 VAL A C 1
ATOM 2660 O O . VAL A 1 338 ? 14.272 44.541 32.329 1.00 29.16 338 VAL A O 1
ATOM 2663 N N . LEU A 1 339 ? 12.070 45.048 32.308 1.00 27.72 339 LEU A N 1
ATOM 2664 C CA . LEU A 1 339 ? 11.819 46.259 33.106 1.00 27.72 339 LEU A CA 1
ATOM 2665 C C . LEU A 1 339 ? 10.568 47.031 32.612 1.00 27.72 339 LEU A C 1
ATOM 2667 O O . LEU A 1 339 ? 10.492 47.424 31.452 1.00 27.72 339 LEU A O 1
ATOM 2671 N N . ALA A 1 340 ? 9.686 47.319 33.586 1.00 26.02 340 ALA A N 1
ATOM 2672 C CA . ALA A 1 340 ? 8.633 48.356 33.662 1.00 26.02 340 ALA A CA 1
ATOM 2673 C C . ALA A 1 340 ? 7.210 48.052 33.107 1.00 26.02 340 ALA A C 1
ATOM 2675 O O . ALA A 1 340 ? 7.055 47.257 32.188 1.00 26.02 340 ALA A O 1
ATOM 2676 N N . PRO A 1 341 ? 6.148 48.676 33.675 1.00 31.58 341 PRO A N 1
ATOM 2677 C CA . PRO A 1 341 ? 5.562 48.326 34.973 1.00 31.58 341 PRO A CA 1
ATOM 2678 C C . PRO A 1 341 ? 4.063 47.952 34.875 1.00 31.58 341 PRO A C 1
ATOM 2680 O O . PRO A 1 341 ? 3.438 48.026 33.823 1.00 31.58 341 PRO A O 1
ATOM 2683 N N . ALA A 1 342 ? 3.509 47.508 36.006 1.00 44.56 342 ALA A N 1
ATOM 2684 C CA . ALA A 1 342 ? 2.177 46.934 36.187 1.00 44.56 342 ALA A CA 1
ATOM 2685 C C . ALA A 1 342 ? 1.002 47.717 35.557 1.00 44.56 342 ALA A C 1
ATOM 2687 O O . ALA A 1 342 ? 0.847 48.912 35.795 1.00 44.56 342 ALA A O 1
ATOM 2688 N N . ALA A 1 343 ? 0.111 46.993 34.867 1.00 34.28 343 ALA A N 1
ATOM 2689 C CA . ALA A 1 343 ? -1.252 47.424 34.543 1.00 34.28 343 ALA A CA 1
ATOM 2690 C C . ALA A 1 343 ? -2.259 46.456 35.192 1.00 34.28 343 ALA A C 1
ATOM 2692 O O . ALA A 1 343 ? -2.046 45.242 35.213 1.00 34.28 343 ALA A O 1
ATOM 2693 N N . SER A 1 344 ? -3.317 47.011 35.780 1.00 39.88 344 SER A N 1
ATOM 2694 C CA . SER A 1 344 ? -4.038 46.451 36.928 1.00 39.88 344 SER A CA 1
ATOM 2695 C C . SER A 1 344 ? -5.464 45.955 36.648 1.00 39.88 344 SER A C 1
ATOM 2697 O O . SER A 1 344 ? -6.276 45.959 37.569 1.00 39.88 344 SER A O 1
ATOM 2699 N N . SER A 1 345 ? -5.806 45.490 35.439 1.00 45.69 345 SER A N 1
ATOM 2700 C CA . SER A 1 345 ? -7.000 44.641 35.244 1.00 45.69 345 SER A CA 1
ATOM 2701 C C . SER A 1 345 ? -7.037 43.913 33.890 1.00 45.69 345 SER A C 1
ATOM 2703 O O . SER A 1 345 ? -6.409 44.331 32.918 1.00 45.69 345 SER A O 1
ATOM 2705 N N . LEU A 1 346 ? -7.818 42.826 33.822 1.00 36.38 346 LEU A N 1
ATOM 2706 C CA . LEU A 1 346 ? -8.041 41.998 32.627 1.00 36.38 346 LEU A CA 1
ATOM 2707 C C . LEU A 1 346 ? -8.778 42.745 31.489 1.00 36.38 346 LEU A C 1
ATOM 2709 O O . LEU A 1 346 ? -8.644 42.358 30.331 1.00 36.38 346 LEU A O 1
ATOM 2713 N N . ASN A 1 347 ? -9.493 43.838 31.788 1.00 35.44 347 ASN A N 1
ATOM 2714 C CA . ASN A 1 347 ? -10.259 44.593 30.787 1.00 35.44 347 ASN A CA 1
ATOM 2715 C C . ASN A 1 347 ? -9.390 45.504 29.901 1.00 35.44 347 ASN A C 1
ATOM 2717 O O . ASN A 1 347 ? -9.717 45.681 28.728 1.00 35.44 347 ASN A O 1
ATOM 2721 N N . ASP A 1 348 ? -8.247 46.001 30.386 1.00 36.25 348 ASP A N 1
ATOM 2722 C CA . ASP A 1 348 ? -7.363 46.871 29.584 1.00 36.25 348 ASP A CA 1
ATOM 2723 C C . ASP A 1 348 ? -6.608 46.103 28.485 1.00 36.25 348 ASP A C 1
ATOM 2725 O O . ASP A 1 348 ? -6.187 46.678 27.483 1.00 36.25 348 ASP A O 1
ATOM 2729 N N . ARG A 1 349 ? -6.483 44.774 28.619 1.00 41.00 349 ARG A N 1
ATOM 2730 C CA . ARG A 1 349 ? -5.866 43.910 27.598 1.00 41.00 349 ARG A CA 1
ATOM 2731 C C . ARG A 1 349 ? -6.805 43.558 26.441 1.00 41.00 349 ARG A C 1
ATOM 2733 O O . ARG A 1 349 ? -6.322 43.247 25.358 1.00 41.00 349 ARG A O 1
ATOM 2740 N N . ILE A 1 350 ? -8.122 43.624 26.644 1.00 37.53 350 ILE A N 1
ATOM 2741 C CA . ILE A 1 350 ? -9.122 43.271 25.619 1.00 37.53 350 ILE A CA 1
ATOM 2742 C C . ILE A 1 350 ? -9.416 44.469 24.694 1.00 37.53 350 ILE A C 1
ATOM 2744 O O . ILE A 1 350 ? -9.696 44.284 23.511 1.00 37.53 350 ILE A O 1
ATOM 2748 N N . ALA A 1 351 ? -9.251 45.705 25.175 1.00 33.91 351 ALA A N 1
ATOM 2749 C CA . ALA A 1 351 ? -9.506 46.914 24.386 1.00 33.91 351 ALA A CA 1
ATOM 2750 C C . ALA A 1 351 ? -8.456 47.211 23.288 1.00 33.91 351 ALA A C 1
ATOM 2752 O O . ALA A 1 351 ? -8.744 47.968 22.365 1.00 33.91 351 ALA A O 1
ATOM 2753 N N . ALA A 1 352 ? -7.267 46.595 23.326 1.00 32.66 352 ALA A N 1
ATOM 2754 C CA . ALA A 1 352 ? -6.227 46.785 22.303 1.00 32.66 352 ALA A CA 1
ATOM 2755 C C . ALA A 1 352 ? -6.360 45.854 21.076 1.00 32.66 352 ALA A C 1
ATOM 2757 O O . ALA A 1 352 ? -5.616 46.013 20.112 1.00 32.66 352 ALA A O 1
ATOM 2758 N N . LEU A 1 353 ? -7.304 44.901 21.083 1.00 31.94 353 LEU A N 1
ATOM 2759 C CA . LEU A 1 353 ? -7.514 43.939 19.986 1.00 31.94 353 LEU A CA 1
ATOM 2760 C C . LEU A 1 353 ? -8.753 44.221 19.119 1.00 31.94 353 LEU A C 1
ATOM 2762 O O . LEU A 1 353 ? -8.990 43.513 18.146 1.00 31.94 353 LEU A O 1
ATOM 2766 N N . HIS A 1 354 ? -9.515 45.281 19.400 1.00 33.91 354 HIS A N 1
ATOM 2767 C CA . HIS A 1 354 ? -10.679 45.654 18.595 1.00 33.91 354 HIS A CA 1
ATOM 2768 C C . HIS A 1 354 ? -10.782 47.165 18.408 1.00 33.91 354 HIS A C 1
ATOM 2770 O O . HIS A 1 354 ? -11.540 47.826 19.102 1.00 33.91 354 HIS A O 1
ATOM 2776 N N . THR A 1 355 ? -10.066 47.716 17.429 1.00 27.61 355 THR A N 1
ATOM 2777 C CA . THR A 1 355 ? -10.497 48.919 16.695 1.00 27.61 355 THR A CA 1
ATOM 2778 C C . THR A 1 355 ? -9.677 49.065 15.414 1.00 27.61 355 THR A C 1
ATOM 2780 O O . THR A 1 355 ? -8.563 49.559 15.449 1.00 27.61 355 THR A O 1
ATOM 2783 N N . THR A 1 356 ? -10.229 48.697 14.256 1.00 24.22 356 THR A N 1
ATOM 2784 C CA . THR A 1 356 ? -10.429 49.649 13.145 1.00 24.22 356 THR A CA 1
ATOM 2785 C C . THR A 1 356 ? -11.531 49.112 12.217 1.00 24.22 356 THR A C 1
ATOM 2787 O O . THR A 1 356 ? -11.695 47.912 12.038 1.00 24.22 356 THR A O 1
ATOM 2790 N N . ARG A 1 357 ? -12.360 50.039 11.740 1.00 26.28 357 ARG A N 1
ATOM 2791 C CA . ARG A 1 357 ? -13.712 49.903 11.183 1.00 26.28 357 ARG A CA 1
ATOM 2792 C C . ARG A 1 357 ? -13.826 49.105 9.878 1.00 26.28 357 ARG A C 1
ATOM 2794 O O . ARG A 1 357 ? -13.051 49.307 8.953 1.00 26.28 357 ARG A O 1
ATOM 2801 N N . TYR A 1 358 ? -14.931 48.361 9.771 1.00 25.94 358 TYR A N 1
ATOM 2802 C CA . TYR A 1 358 ? -15.600 48.023 8.512 1.00 25.94 358 TYR A CA 1
ATOM 2803 C C . TYR A 1 358 ? -16.295 49.264 7.933 1.00 25.94 358 TYR A C 1
ATOM 2805 O O . TYR A 1 358 ? -17.058 49.936 8.629 1.00 25.94 358 TYR A O 1
ATOM 2813 N N . GLY A 1 359 ? -16.077 49.528 6.647 1.00 22.80 359 GLY A N 1
ATOM 2814 C CA . GLY A 1 359 ? -16.870 50.468 5.862 1.00 22.80 359 GLY A CA 1
ATOM 2815 C C . GLY A 1 359 ? -16.306 50.637 4.453 1.00 22.80 359 GLY A C 1
ATOM 2816 O O . GLY A 1 359 ? -15.243 51.225 4.304 1.00 22.80 359 GLY A O 1
ATOM 2817 N N . GLY A 1 360 ? -17.032 50.160 3.435 1.00 22.77 360 GLY A N 1
ATOM 2818 C CA . GLY A 1 360 ? -16.810 50.567 2.040 1.00 22.77 360 GLY A CA 1
ATOM 2819 C C . GLY A 1 360 ? -16.847 49.451 0.991 1.00 22.77 360 GLY A C 1
ATOM 2820 O O . GLY A 1 360 ? -15.873 48.737 0.821 1.00 22.77 360 GLY A O 1
ATOM 2821 N N . SER A 1 361 ? -17.984 49.373 0.289 1.00 21.58 361 SER A N 1
ATOM 2822 C CA . SER A 1 361 ? -18.210 48.987 -1.122 1.00 21.58 361 SER A CA 1
ATOM 2823 C C . SER A 1 361 ? -17.419 47.845 -1.785 1.00 21.58 361 SER A C 1
ATOM 2825 O O . SER A 1 361 ? -16.214 47.924 -2.003 1.00 21.58 361 SER A O 1
ATOM 2827 N N . TRP A 1 362 ? -18.184 46.879 -2.304 1.00 27.34 362 TRP A N 1
ATOM 2828 C CA . TRP A 1 362 ? -17.781 45.922 -3.332 1.00 27.34 362 TRP A CA 1
ATOM 2829 C C . TRP A 1 362 ? -17.263 46.621 -4.597 1.00 27.34 362 TRP A C 1
ATOM 2831 O O . TRP A 1 362 ? -18.032 47.271 -5.304 1.00 27.34 362 TRP A O 1
ATOM 2841 N N . HIS A 1 363 ? -15.992 46.397 -4.927 1.00 24.09 363 HIS A N 1
ATOM 2842 C CA . HIS A 1 363 ? -15.480 46.527 -6.286 1.00 24.09 363 HIS A CA 1
ATOM 2843 C C . HIS A 1 363 ? -14.646 45.295 -6.639 1.00 24.09 363 HIS A C 1
ATOM 2845 O O . HIS A 1 363 ? -13.775 44.873 -5.883 1.00 24.09 363 HIS A O 1
ATOM 2851 N N . ALA A 1 364 ? -14.962 44.707 -7.792 1.00 33.16 364 ALA A N 1
ATOM 2852 C CA . ALA A 1 364 ? -14.233 43.603 -8.389 1.00 33.16 364 ALA A CA 1
ATOM 2853 C C . ALA A 1 364 ? -12.812 44.055 -8.770 1.00 33.16 364 ALA A C 1
ATOM 2855 O O . ALA A 1 364 ? -12.649 44.959 -9.588 1.00 33.16 364 ALA A O 1
ATOM 2856 N N . GLY A 1 365 ? -11.801 43.417 -8.184 1.00 24.31 365 GLY A N 1
ATOM 2857 C CA . GLY A 1 365 ? -10.383 43.607 -8.486 1.00 24.31 365 GLY A CA 1
ATOM 2858 C C . GLY A 1 365 ? -9.615 42.341 -8.104 1.00 24.31 365 GLY A C 1
ATOM 2859 O O . GLY A 1 365 ? -9.929 41.720 -7.094 1.00 24.31 365 GLY A O 1
ATOM 2860 N N . GLN A 1 366 ? -8.700 41.915 -8.973 1.00 25.61 366 GLN A N 1
ATOM 2861 C CA . GLN A 1 366 ? -7.993 40.626 -8.969 1.00 25.61 366 GLN A CA 1
ATOM 2862 C C . GLN A 1 366 ? -7.264 40.302 -7.647 1.00 25.61 366 GLN A C 1
ATOM 2864 O O . GLN A 1 366 ? -6.806 41.225 -6.976 1.00 25.61 366 GLN A O 1
ATOM 2869 N N . PRO A 1 367 ? -7.094 39.013 -7.285 1.00 28.09 367 PRO A N 1
ATOM 2870 C CA . PRO A 1 367 ? -6.284 38.640 -6.135 1.00 28.09 367 PRO A CA 1
ATOM 2871 C C . PRO A 1 367 ? -4.792 38.669 -6.496 1.00 28.09 367 PRO A C 1
ATOM 2873 O O . PRO A 1 367 ? -4.332 37.846 -7.288 1.00 28.09 367 PRO A O 1
ATOM 2876 N N . ASP A 1 368 ? -4.044 39.581 -5.875 1.00 25.50 368 ASP A N 1
ATOM 2877 C CA . ASP A 1 368 ? -2.602 39.425 -5.681 1.00 25.50 368 ASP A CA 1
ATOM 2878 C C . ASP A 1 368 ? -2.368 38.504 -4.475 1.00 25.50 368 ASP A C 1
ATOM 2880 O O . ASP A 1 368 ? -2.832 38.744 -3.360 1.00 25.50 368 ASP A O 1
ATOM 2884 N N . THR A 1 369 ? -1.679 37.399 -4.736 1.00 29.52 369 THR A N 1
ATOM 2885 C CA . THR A 1 369 ? -1.261 36.374 -3.778 1.00 29.52 369 THR A CA 1
ATOM 2886 C C . THR A 1 369 ? 0.037 36.783 -3.077 1.00 29.52 369 THR A C 1
ATOM 2888 O O . THR A 1 369 ? 1.071 36.866 -3.739 1.00 29.52 369 THR A O 1
ATOM 2891 N N . GLU A 1 370 ? 0.038 36.931 -1.750 1.00 27.98 370 GLU A N 1
ATOM 2892 C CA . GLU A 1 370 ? 1.272 36.874 -0.949 1.00 27.98 370 GLU A CA 1
ATOM 2893 C C . GLU A 1 370 ? 1.455 35.459 -0.377 1.00 27.98 370 GLU A C 1
ATOM 2895 O O . GLU A 1 370 ? 0.646 34.964 0.407 1.00 27.98 370 GLU A O 1
ATOM 2900 N N . LEU A 1 371 ? 2.511 34.791 -0.857 1.00 29.47 371 LEU A N 1
ATOM 2901 C CA . LEU A 1 371 ? 2.957 33.454 -0.471 1.00 29.47 371 LEU A CA 1
ATOM 2902 C C . LEU A 1 371 ? 3.606 33.448 0.921 1.00 29.47 371 LEU A C 1
ATOM 2904 O O . LEU A 1 371 ? 4.413 34.320 1.240 1.00 29.47 371 LEU A O 1
ATOM 2908 N N . GLU A 1 372 ? 3.352 32.387 1.689 1.00 29.25 372 GLU A N 1
ATOM 2909 C CA . GLU A 1 372 ? 4.122 32.038 2.889 1.00 29.25 372 GLU A CA 1
ATOM 2910 C C . GLU A 1 372 ? 5.645 31.955 2.621 1.00 29.25 372 GLU A C 1
ATOM 2912 O O . GLU A 1 372 ? 6.068 31.614 1.506 1.00 29.25 372 GLU A O 1
ATOM 2917 N N . PRO A 1 373 ? 6.507 32.240 3.620 1.00 35.09 373 PRO A N 1
ATOM 2918 C CA . PRO A 1 373 ? 7.951 32.320 3.418 1.00 35.09 373 PRO A CA 1
ATOM 2919 C C . PRO A 1 373 ? 8.544 30.949 3.061 1.00 35.09 373 PRO A C 1
ATOM 2921 O O . PRO A 1 373 ? 8.680 30.062 3.902 1.00 35.09 373 PRO A O 1
ATOM 2924 N N . ARG A 1 374 ? 8.949 30.785 1.794 1.00 45.06 374 ARG A N 1
ATOM 2925 C CA . ARG A 1 374 ? 9.690 29.614 1.300 1.00 45.06 374 ARG A CA 1
ATOM 2926 C C . ARG A 1 374 ? 10.944 29.376 2.149 1.00 45.06 374 ARG A C 1
ATOM 2928 O O . ARG A 1 374 ? 11.869 30.189 2.134 1.00 45.06 374 ARG A O 1
ATOM 2935 N N . MET A 1 375 ? 11.022 28.230 2.827 1.00 53.09 375 MET A N 1
ATOM 2936 C CA . MET A 1 375 ? 12.293 27.723 3.348 1.00 53.09 375 MET A CA 1
ATOM 2937 C C . MET A 1 375 ? 13.261 27.512 2.175 1.00 53.09 375 MET A C 1
ATOM 2939 O O . MET A 1 375 ? 13.011 26.697 1.292 1.00 53.09 375 MET A O 1
ATOM 2943 N N . SER A 1 376 ? 14.354 28.275 2.136 1.00 74.38 376 SER A N 1
ATOM 2944 C CA . SER A 1 376 ? 15.327 28.229 1.037 1.00 74.38 376 SER A CA 1
ATOM 2945 C C . SER A 1 376 ? 16.097 26.903 1.013 1.00 74.38 376 SER A C 1
ATOM 2947 O O . SER A 1 376 ? 16.614 26.478 2.052 1.00 74.38 376 SER A O 1
ATOM 2949 N N . LEU A 1 377 ? 16.259 26.300 -0.177 1.00 87.62 377 LEU A N 1
ATOM 2950 C CA . LEU A 1 377 ? 17.078 25.099 -0.415 1.00 87.62 377 LEU A CA 1
ATOM 2951 C C . LEU A 1 377 ? 18.485 25.216 0.209 1.00 87.62 377 LEU A C 1
ATOM 2953 O O . LEU A 1 377 ? 19.027 24.235 0.717 1.00 87.62 377 LEU A O 1
ATOM 2957 N N . ALA A 1 378 ? 19.051 26.428 0.255 1.00 87.88 378 ALA A N 1
ATOM 2958 C CA . ALA A 1 378 ? 20.359 26.713 0.846 1.00 87.88 378 ALA A CA 1
ATOM 2959 C C . ALA A 1 378 ? 20.477 26.313 2.330 1.00 87.88 378 ALA A C 1
ATOM 2961 O O . ALA A 1 378 ? 21.567 25.961 2.783 1.00 87.88 378 ALA A O 1
ATOM 2962 N N . THR A 1 379 ? 19.374 26.311 3.086 1.00 90.00 379 THR A N 1
ATOM 2963 C CA . THR A 1 379 ? 19.363 25.883 4.500 1.00 90.00 379 THR A CA 1
ATOM 2964 C C . THR A 1 379 ? 19.663 24.389 4.668 1.00 90.00 379 THR A C 1
ATOM 2966 O O . THR A 1 379 ? 20.164 23.969 5.709 1.00 90.00 379 THR A O 1
ATOM 2969 N N . HIS A 1 380 ? 19.466 23.595 3.611 1.00 92.56 380 HIS A N 1
ATOM 2970 C CA . HIS A 1 380 ? 19.746 22.161 3.575 1.00 92.56 380 HIS A CA 1
ATOM 2971 C C . HIS A 1 380 ? 21.092 21.815 2.919 1.00 92.56 380 HIS A C 1
ATOM 2973 O O . HIS A 1 380 ? 21.361 20.642 2.649 1.00 92.56 380 HIS A O 1
ATOM 2979 N N . ARG A 1 381 ? 21.978 22.804 2.710 1.00 90.94 381 ARG A N 1
ATOM 2980 C CA . ARG A 1 381 ? 23.296 22.628 2.072 1.00 90.94 381 ARG A CA 1
ATOM 2981 C C . ARG A 1 381 ? 24.083 21.443 2.617 1.00 90.94 381 ARG A C 1
ATOM 2983 O O . ARG A 1 381 ? 24.535 20.613 1.842 1.00 90.94 381 ARG A O 1
ATOM 2990 N N . HIS A 1 382 ? 24.239 21.351 3.935 1.00 90.06 382 HIS A N 1
ATOM 2991 C CA . HIS A 1 382 ? 25.069 20.308 4.542 1.00 90.06 382 HIS A CA 1
ATOM 2992 C C . HIS A 1 382 ? 24.450 18.907 4.403 1.00 90.06 382 HIS A C 1
ATOM 2994 O O . HIS A 1 382 ? 25.163 17.916 4.303 1.00 90.06 382 HIS A O 1
ATOM 3000 N N . ALA A 1 383 ? 23.118 18.825 4.348 1.00 88.56 383 ALA A N 1
ATOM 3001 C CA . ALA A 1 383 ? 22.393 17.569 4.200 1.00 88.56 383 ALA A CA 1
ATOM 3002 C C . ALA A 1 383 ? 22.455 17.026 2.759 1.00 88.56 383 ALA A C 1
ATOM 3004 O O . ALA A 1 383 ? 22.628 15.822 2.556 1.00 88.56 383 ALA A O 1
ATOM 3005 N N . LEU A 1 384 ? 22.332 17.912 1.765 1.00 91.31 384 LEU A N 1
ATOM 3006 C CA . LEU A 1 384 ? 22.328 17.555 0.340 1.00 91.31 384 LEU A CA 1
ATOM 3007 C C . LEU A 1 384 ? 23.729 17.528 -0.286 1.00 91.31 384 LEU A C 1
ATOM 3009 O O . LEU A 1 384 ? 23.932 16.831 -1.268 1.00 91.31 384 LEU A O 1
ATOM 3013 N N . ALA A 1 385 ? 24.692 18.259 0.274 1.00 93.62 385 ALA A N 1
ATOM 3014 C CA . ALA A 1 385 ? 26.069 18.353 -0.211 1.00 93.62 385 ALA A CA 1
ATOM 3015 C C . ALA A 1 385 ? 27.061 18.280 0.972 1.00 93.62 385 ALA A C 1
ATOM 3017 O O . ALA A 1 385 ? 27.707 19.278 1.313 1.00 93.62 385 ALA A O 1
ATOM 3018 N N . PRO A 1 386 ? 27.198 17.110 1.626 1.00 87.00 386 PRO A N 1
ATOM 3019 C CA . PRO A 1 386 ? 27.975 16.957 2.861 1.00 87.00 386 PRO A CA 1
ATOM 3020 C C . PRO A 1 386 ? 29.470 17.232 2.667 1.00 87.00 386 PRO A C 1
ATOM 3022 O O . PRO A 1 386 ? 30.154 17.630 3.605 1.00 87.00 386 PRO A O 1
ATOM 3025 N N . LEU A 1 387 ? 29.977 17.081 1.439 1.00 89.31 387 LEU A N 1
ATOM 3026 C CA . LEU A 1 387 ? 31.374 17.348 1.084 1.00 89.31 387 LEU A CA 1
ATOM 3027 C C . LEU A 1 387 ? 31.639 18.819 0.710 1.00 89.31 387 LEU A C 1
ATOM 3029 O O . LEU A 1 387 ? 32.734 19.156 0.264 1.00 89.31 387 LEU A O 1
ATOM 3033 N N . GLY A 1 388 ? 30.642 19.702 0.845 1.00 88.50 388 GLY A N 1
ATOM 3034 C CA . GLY A 1 388 ? 30.739 21.117 0.463 1.00 88.50 388 GLY A CA 1
ATOM 3035 C C . GLY A 1 388 ? 30.558 21.392 -1.037 1.00 88.50 388 GLY A C 1
ATOM 3036 O O . GLY A 1 388 ? 30.601 22.546 -1.458 1.00 88.50 388 GLY A O 1
ATOM 3037 N N . PHE A 1 389 ? 30.319 20.354 -1.839 1.00 94.06 389 PHE A N 1
ATOM 3038 C CA . PHE A 1 389 ? 29.933 20.414 -3.250 1.00 94.06 389 PHE A CA 1
ATOM 3039 C C . PHE A 1 389 ? 28.900 19.319 -3.543 1.00 94.06 389 PHE A C 1
ATOM 3041 O O . PHE A 1 389 ? 28.868 18.304 -2.847 1.00 94.06 389 PHE A O 1
ATOM 3048 N N . LEU A 1 390 ? 28.056 19.525 -4.555 1.00 96.56 390 LEU A N 1
ATOM 3049 C CA . LEU A 1 390 ? 27.025 18.568 -4.958 1.00 96.56 390 LEU A CA 1
ATOM 3050 C C . LEU A 1 390 ? 27.608 17.567 -5.966 1.00 96.56 390 LEU A C 1
ATOM 3052 O O . LEU A 1 390 ? 27.996 17.964 -7.068 1.00 96.56 390 LEU A O 1
ATOM 3056 N N . ARG A 1 391 ? 27.674 16.280 -5.612 1.00 97.31 391 ARG A N 1
ATOM 3057 C CA . ARG A 1 391 ? 28.053 15.202 -6.541 1.00 97.31 391 ARG A CA 1
ATOM 3058 C C . ARG A 1 391 ? 26.835 14.762 -7.334 1.00 97.31 391 ARG A C 1
ATOM 3060 O O . ARG A 1 391 ? 25.847 14.327 -6.748 1.00 97.31 391 ARG A O 1
ATOM 3067 N N . VAL A 1 392 ? 26.908 14.838 -8.656 1.00 98.25 392 VAL A N 1
ATOM 3068 C CA . VAL A 1 392 ? 25.771 14.540 -9.527 1.00 98.25 392 VAL A CA 1
ATOM 3069 C C . VAL A 1 392 ? 26.123 13.446 -10.520 1.00 98.25 392 VAL A C 1
ATOM 3071 O O . VAL A 1 392 ? 27.044 13.611 -11.319 1.00 98.25 392 VAL A O 1
ATOM 3074 N N . ALA A 1 393 ? 25.371 12.349 -10.503 1.00 97.81 393 ALA A N 1
ATOM 3075 C CA . ALA A 1 393 ? 25.497 11.300 -11.501 1.00 97.81 393 ALA A CA 1
ATOM 3076 C C . ALA A 1 393 ? 24.710 11.649 -12.773 1.00 97.81 393 ALA A C 1
ATOM 3078 O O . ALA A 1 393 ? 23.506 11.917 -12.734 1.00 97.81 393 ALA A O 1
ATOM 3079 N N . ILE A 1 394 ? 25.401 11.623 -13.912 1.00 97.75 394 ILE A N 1
ATOM 3080 C CA . ILE A 1 394 ? 24.869 11.950 -15.236 1.00 97.75 394 ILE A CA 1
ATOM 3081 C C . ILE A 1 394 ? 24.864 10.689 -16.101 1.00 97.75 394 ILE A C 1
ATOM 3083 O O . ILE A 1 394 ? 25.906 10.077 -16.323 1.00 97.75 394 ILE A O 1
ATOM 3087 N N . ASN A 1 395 ? 23.691 10.307 -16.608 1.00 95.62 395 ASN A N 1
ATOM 3088 C CA . ASN A 1 395 ? 23.519 9.146 -17.480 1.00 95.62 395 ASN A CA 1
ATOM 3089 C C . ASN A 1 395 ? 23.677 9.537 -18.961 1.00 95.62 395 ASN A C 1
ATOM 3091 O O . ASN A 1 395 ? 22.693 9.879 -19.618 1.00 95.62 395 ASN A O 1
ATOM 3095 N N . LEU A 1 396 ? 24.897 9.444 -19.492 1.00 94.38 396 LEU A N 1
ATOM 3096 C CA . LEU A 1 396 ? 25.202 9.648 -20.916 1.00 94.38 396 LEU A CA 1
ATOM 3097 C C . LEU A 1 396 ? 24.608 8.549 -21.816 1.00 94.38 396 LEU A C 1
ATOM 3099 O O . LEU A 1 396 ? 24.467 8.751 -23.019 1.00 94.38 396 LEU A O 1
ATOM 3103 N N . GLY A 1 397 ? 24.189 7.415 -21.243 1.00 90.62 397 GLY A N 1
ATOM 3104 C CA . GLY A 1 397 ? 23.439 6.374 -21.950 1.00 90.62 397 GLY A CA 1
ATOM 3105 C C . GLY A 1 397 ? 22.039 6.803 -22.398 1.00 90.62 397 GLY A C 1
ATOM 3106 O O . GLY A 1 397 ? 21.406 6.103 -23.189 1.00 90.62 397 GLY A O 1
ATOM 3107 N N . ASN A 1 398 ? 21.542 7.947 -21.911 1.00 93.81 398 ASN A N 1
ATOM 3108 C CA . ASN A 1 398 ? 20.296 8.554 -22.362 1.00 93.81 398 ASN A CA 1
ATOM 3109 C C . ASN A 1 398 ? 20.561 9.926 -23.018 1.00 93.81 398 ASN A C 1
ATOM 3111 O O . ASN A 1 398 ? 20.484 10.953 -22.335 1.00 93.81 398 ASN A O 1
ATOM 3115 N N . PRO A 1 399 ? 20.796 9.976 -24.345 1.00 93.12 399 PRO A N 1
ATOM 3116 C CA . PRO A 1 399 ? 21.154 11.211 -25.046 1.00 93.12 399 PRO A CA 1
ATOM 3117 C C . PRO A 1 399 ? 20.021 12.246 -25.114 1.00 93.12 399 PRO A C 1
ATOM 3119 O O . PRO A 1 399 ? 20.258 13.394 -25.497 1.00 93.12 399 PRO A O 1
ATOM 3122 N N . VAL A 1 400 ? 18.800 11.866 -24.713 1.00 96.12 400 VAL A N 1
ATOM 3123 C CA . VAL A 1 400 ? 17.680 12.802 -24.541 1.00 96.12 400 VAL A CA 1
ATOM 3124 C C . VAL A 1 400 ? 17.884 13.689 -23.308 1.00 96.12 400 VAL A C 1
ATOM 3126 O O . VAL A 1 400 ? 17.446 14.835 -23.298 1.00 96.12 400 VAL A O 1
ATOM 3129 N N . LEU A 1 401 ? 18.563 13.184 -22.273 1.00 96.44 401 LEU A N 1
ATOM 3130 C CA . LEU A 1 401 ? 18.745 13.877 -20.992 1.00 96.44 401 LEU A CA 1
ATOM 3131 C C . LEU A 1 401 ? 20.165 14.418 -20.790 1.00 96.44 401 LEU A C 1
ATOM 3133 O O . LEU A 1 401 ? 20.336 15.440 -20.125 1.00 96.44 401 LEU A O 1
ATOM 3137 N N . ALA A 1 402 ? 21.177 13.755 -21.353 1.00 96.94 402 ALA A N 1
ATOM 3138 C CA . ALA A 1 402 ? 22.571 14.168 -21.239 1.00 96.94 402 ALA A CA 1
ATOM 3139 C C . ALA A 1 402 ? 23.377 13.801 -22.490 1.00 96.94 402 ALA A C 1
ATOM 3141 O O . ALA A 1 402 ? 23.261 12.704 -23.017 1.00 96.94 402 ALA A O 1
ATOM 3142 N N . GLN A 1 403 ? 24.217 14.718 -22.952 1.00 95.06 403 GLN A N 1
ATOM 3143 C CA . GLN A 1 403 ? 25.046 14.603 -24.151 1.00 95.06 403 GLN A CA 1
ATOM 3144 C C . GLN A 1 403 ? 26.500 14.965 -23.821 1.00 95.06 403 GLN A C 1
ATOM 3146 O O . GLN A 1 403 ? 26.792 15.496 -22.751 1.00 95.06 403 GLN A O 1
ATOM 3151 N N . GLY A 1 404 ? 27.406 14.754 -24.776 1.00 94.19 404 GLY A N 1
ATOM 3152 C CA . GLY A 1 404 ? 28.833 15.017 -24.594 1.00 94.19 404 GLY A CA 1
ATOM 3153 C C . GLY A 1 404 ? 29.571 13.794 -24.063 1.00 94.19 404 GLY A C 1
ATOM 3154 O O . GLY A 1 404 ? 29.189 12.665 -24.363 1.00 94.19 404 GLY A O 1
ATOM 3155 N N . ASP A 1 405 ? 30.638 14.035 -23.312 1.00 92.00 405 ASP A N 1
ATOM 3156 C CA . ASP A 1 405 ? 31.509 12.999 -22.760 1.00 92.00 405 ASP A CA 1
ATOM 3157 C C . ASP A 1 405 ? 31.773 13.233 -21.266 1.00 92.00 405 ASP A C 1
ATOM 3159 O O . ASP A 1 405 ? 31.261 14.180 -20.668 1.00 92.00 405 ASP A O 1
ATOM 3163 N N . ALA A 1 406 ? 32.565 12.353 -20.650 1.00 88.50 406 ALA A N 1
ATOM 3164 C CA . ALA A 1 406 ? 32.846 12.402 -19.219 1.00 88.50 406 ALA A CA 1
ATOM 3165 C C . ALA A 1 406 ? 33.553 13.690 -18.754 1.00 88.50 406 ALA A C 1
ATOM 3167 O O . ALA A 1 406 ? 33.428 14.051 -17.585 1.00 88.50 406 ALA A O 1
ATOM 3168 N N . ASN A 1 407 ? 34.267 14.381 -19.647 1.00 87.44 407 ASN A N 1
ATOM 3169 C CA . ASN A 1 407 ? 35.001 15.609 -19.339 1.00 87.44 407 ASN A CA 1
ATOM 3170 C C . ASN A 1 407 ? 34.161 16.865 -19.601 1.00 87.44 407 ASN A C 1
ATOM 3172 O O . ASN A 1 407 ? 34.363 17.887 -18.946 1.00 87.44 407 ASN A O 1
ATOM 3176 N N . ALA A 1 408 ? 33.226 16.797 -20.551 1.00 92.81 408 ALA A N 1
ATOM 3177 C CA . ALA A 1 408 ? 32.358 17.907 -20.930 1.00 92.81 408 ALA A CA 1
ATOM 3178 C C . ALA A 1 408 ? 30.889 17.464 -21.106 1.00 92.81 408 ALA A C 1
ATOM 3180 O O . ALA A 1 408 ? 30.346 17.543 -22.221 1.00 92.81 408 ALA A O 1
ATOM 3181 N N . PRO A 1 409 ? 30.217 17.005 -20.030 1.00 96.69 409 PRO A N 1
ATOM 3182 C CA . PRO A 1 409 ? 28.808 16.650 -20.100 1.00 96.69 409 PRO A CA 1
ATOM 3183 C C . PRO A 1 409 ? 27.956 17.911 -20.281 1.00 96.69 409 PRO A C 1
ATOM 3185 O O . PRO A 1 409 ? 28.230 18.962 -19.702 1.00 96.69 409 PRO A O 1
ATOM 3188 N N . ARG A 1 410 ? 26.891 17.804 -21.075 1.00 97.06 410 ARG A N 1
ATOM 3189 C CA . ARG A 1 410 ? 25.924 18.883 -21.340 1.00 97.06 410 ARG A CA 1
ATOM 3190 C C . ARG A 1 410 ? 24.500 18.338 -21.458 1.00 97.06 410 ARG A C 1
ATOM 3192 O O . ARG A 1 410 ? 24.305 17.131 -21.563 1.00 97.06 410 ARG A O 1
ATOM 3199 N N . GLY A 1 411 ? 23.506 19.221 -21.502 1.00 96.69 411 GLY A N 1
ATOM 3200 C CA . GLY A 1 411 ? 22.104 18.864 -21.744 1.00 96.69 411 GLY A CA 1
ATOM 3201 C C . GLY A 1 411 ? 21.207 19.005 -20.508 1.00 96.69 411 GLY A C 1
ATOM 3202 O O . GLY A 1 411 ? 21.666 19.473 -19.466 1.00 96.69 411 GLY A O 1
ATOM 3203 N N . PRO A 1 412 ? 19.926 18.606 -20.607 1.00 97.25 412 PRO A N 1
ATOM 3204 C CA . PRO A 1 412 ? 18.903 18.917 -19.609 1.00 97.25 412 PRO A CA 1
ATOM 3205 C C . PRO A 1 412 ? 19.244 18.515 -18.173 1.00 97.25 412 PRO A C 1
ATOM 3207 O O . PRO A 1 412 ? 19.041 19.305 -17.254 1.00 97.25 412 PRO A O 1
ATOM 3210 N N . SER A 1 413 ? 19.811 17.325 -17.967 1.00 97.69 413 SER A N 1
ATOM 3211 C CA . SER A 1 413 ? 20.243 16.871 -16.640 1.00 97.69 413 SER A CA 1
ATOM 3212 C C . SER A 1 413 ? 21.387 17.715 -16.072 1.00 97.69 413 SER A C 1
ATOM 3214 O O . SER A 1 413 ? 21.402 18.012 -14.881 1.00 97.69 413 SER A O 1
ATOM 3216 N N . VAL A 1 414 ? 22.331 18.143 -16.913 1.00 98.06 414 VAL A N 1
ATOM 3217 C CA . VAL A 1 414 ? 23.465 18.986 -16.498 1.00 98.06 414 VAL A CA 1
ATOM 3218 C C . VAL A 1 414 ? 22.989 20.393 -16.140 1.00 98.06 414 VAL A C 1
ATOM 3220 O O . VAL A 1 414 ? 23.387 20.937 -15.107 1.00 98.06 414 VAL A O 1
ATOM 3223 N N . ASP A 1 415 ? 22.089 20.956 -16.942 1.00 97.56 415 ASP A N 1
ATOM 3224 C CA . ASP A 1 415 ? 21.524 22.288 -16.719 1.00 97.56 415 ASP A CA 1
ATOM 3225 C C . ASP A 1 415 ? 20.681 22.320 -15.435 1.00 97.56 415 ASP A C 1
ATOM 3227 O O . ASP A 1 415 ? 20.846 23.208 -14.594 1.00 97.56 415 ASP A O 1
ATOM 3231 N N . LEU A 1 416 ? 19.831 21.306 -15.236 1.00 97.44 416 LEU A N 1
ATOM 3232 C CA . LEU A 1 416 ? 19.010 21.161 -14.034 1.00 97.44 416 LEU A CA 1
ATOM 3233 C C . LEU A 1 416 ? 19.871 20.963 -12.776 1.00 97.44 416 LEU A C 1
ATOM 3235 O O . LEU A 1 416 ? 19.640 21.616 -11.758 1.00 97.44 416 LEU A O 1
ATOM 3239 N N . ALA A 1 417 ? 20.903 20.120 -12.847 1.00 97.94 417 ALA A N 1
ATOM 3240 C CA . ALA A 1 417 ? 21.855 19.926 -11.755 1.00 97.94 417 ALA A CA 1
ATOM 3241 C C . ALA A 1 417 ? 22.595 21.214 -11.382 1.00 97.94 417 ALA A C 1
ATOM 3243 O O . ALA A 1 417 ? 22.753 21.527 -10.202 1.00 97.94 417 ALA A O 1
ATOM 3244 N N . THR A 1 418 ? 23.027 21.972 -12.390 1.00 97.50 418 THR A N 1
ATOM 3245 C CA . THR A 1 418 ? 23.726 23.245 -12.198 1.00 97.50 418 THR A CA 1
ATOM 3246 C C . THR A 1 418 ? 22.818 24.266 -11.518 1.00 97.50 418 THR A C 1
ATOM 3248 O O . THR A 1 418 ? 23.241 24.923 -10.567 1.00 97.50 418 THR A O 1
ATOM 3251 N N . ALA A 1 419 ? 21.553 24.354 -11.933 1.00 96.75 419 ALA A N 1
ATOM 3252 C CA . ALA A 1 419 ? 20.570 25.234 -11.308 1.00 96.75 419 ALA A CA 1
ATOM 3253 C C . ALA A 1 419 ? 20.288 24.858 -9.843 1.00 96.75 419 ALA A C 1
ATOM 3255 O O . ALA A 1 419 ? 20.238 25.734 -8.976 1.00 96.75 419 ALA A O 1
ATOM 3256 N N . LEU A 1 420 ? 20.150 23.563 -9.541 1.00 97.00 420 LEU A N 1
ATOM 3257 C CA . LEU A 1 420 ? 19.959 23.080 -8.169 1.00 97.00 420 LEU A CA 1
ATOM 3258 C C . LEU A 1 420 ? 21.189 23.356 -7.292 1.00 97.00 420 LEU A C 1
ATOM 3260 O O . LEU A 1 420 ? 21.039 23.815 -6.162 1.00 97.00 420 LEU A O 1
ATOM 3264 N N . ALA A 1 421 ? 22.403 23.162 -7.813 1.00 96.31 421 ALA A N 1
ATOM 3265 C CA . ALA A 1 421 ? 23.637 23.482 -7.096 1.00 96.31 421 ALA A CA 1
ATOM 3266 C C . ALA A 1 421 ? 23.770 24.989 -6.803 1.00 96.31 421 ALA A C 1
ATOM 3268 O O . ALA A 1 421 ? 24.121 25.368 -5.684 1.00 96.31 421 ALA A O 1
ATOM 3269 N N . GLN A 1 422 ? 23.410 25.852 -7.761 1.00 95.12 422 GLN A N 1
ATOM 3270 C CA . GLN A 1 422 ? 23.362 27.306 -7.563 1.00 95.12 422 GLN A CA 1
ATOM 3271 C C . GLN A 1 422 ? 22.369 27.701 -6.462 1.00 95.12 422 GLN A C 1
ATOM 3273 O O . GLN A 1 422 ? 22.718 28.484 -5.580 1.00 95.12 422 GLN A O 1
ATOM 3278 N N . ARG A 1 423 ? 21.163 27.118 -6.462 1.00 94.19 423 ARG A N 1
ATOM 3279 C CA . ARG A 1 423 ? 20.128 27.355 -5.435 1.00 94.19 423 ARG A CA 1
ATOM 3280 C C . ARG A 1 423 ? 20.532 26.820 -4.053 1.00 94.19 423 ARG A C 1
ATOM 3282 O O . ARG A 1 423 ? 20.205 27.426 -3.036 1.00 94.19 423 ARG A O 1
ATOM 3289 N N . LEU A 1 424 ? 21.305 25.734 -4.007 1.00 94.06 424 LEU A N 1
ATOM 3290 C CA . LEU A 1 424 ? 21.928 25.197 -2.788 1.00 94.06 424 LEU A CA 1
ATOM 3291 C C . LEU A 1 424 ? 23.136 26.047 -2.319 1.00 94.06 424 LEU A C 1
ATOM 3293 O O . LEU A 1 424 ? 23.549 25.996 -1.153 1.00 94.06 424 LEU A O 1
ATOM 3297 N N . GLY A 1 425 ? 23.698 26.858 -3.220 1.00 93.56 425 GLY A N 1
ATOM 3298 C CA . GLY A 1 425 ? 24.870 27.705 -3.007 1.00 93.56 425 GLY A CA 1
ATOM 3299 C C . GLY A 1 425 ? 26.177 26.917 -2.900 1.00 93.56 425 GLY A C 1
ATOM 3300 O O . GLY A 1 425 ? 27.012 27.234 -2.054 1.00 93.56 425 GLY A O 1
ATOM 3301 N N . VAL A 1 426 ? 26.334 25.873 -3.718 1.00 95.19 426 VAL A N 1
ATOM 3302 C CA . VAL A 1 426 ? 27.549 25.047 -3.804 1.00 95.19 426 VAL A CA 1
ATOM 3303 C C . VAL A 1 426 ? 27.971 24.839 -5.256 1.00 95.19 426 VAL A C 1
ATOM 3305 O O . VAL A 1 426 ? 27.179 25.002 -6.181 1.00 95.19 426 VAL A O 1
ATOM 3308 N N . HIS A 1 427 ? 29.223 24.436 -5.465 1.00 94.25 427 HIS A N 1
ATOM 3309 C CA . HIS A 1 427 ? 29.669 23.963 -6.774 1.00 94.25 427 HIS A CA 1
ATOM 3310 C C . HIS A 1 427 ? 29.151 22.546 -7.048 1.00 94.25 427 HIS A C 1
ATOM 3312 O O . HIS A 1 427 ? 28.944 21.761 -6.121 1.00 94.25 427 HIS A O 1
ATOM 3318 N N . VAL A 1 428 ? 28.976 22.213 -8.325 1.00 96.88 428 VAL A N 1
ATOM 3319 C CA . VAL A 1 428 ? 28.589 20.875 -8.784 1.00 96.88 428 VAL A CA 1
ATOM 3320 C C . VAL A 1 428 ? 29.805 20.114 -9.308 1.00 96.88 428 VAL A C 1
ATOM 3322 O O . VAL A 1 428 ? 30.700 20.705 -9.914 1.00 96.88 428 VAL A O 1
ATOM 3325 N N . ARG A 1 429 ? 29.845 18.799 -9.081 1.00 96.50 429 ARG A N 1
ATOM 3326 C CA . ARG A 1 429 ? 30.790 17.876 -9.722 1.00 96.50 429 ARG A CA 1
ATOM 3327 C C . ARG A 1 429 ? 30.027 16.739 -10.376 1.00 96.50 429 ARG A C 1
ATOM 3329 O O . ARG A 1 429 ? 29.210 16.096 -9.721 1.00 96.50 429 ARG A O 1
ATOM 3336 N N . PHE A 1 430 ? 30.319 16.481 -11.644 1.00 97.25 430 PHE A N 1
ATOM 3337 C CA . PHE A 1 430 ? 29.650 15.437 -12.410 1.00 97.25 430 PHE A CA 1
ATOM 3338 C C . PHE A 1 430 ? 30.435 14.127 -12.374 1.00 97.25 430 PHE A C 1
ATOM 3340 O O . PHE A 1 430 ? 31.647 14.119 -12.574 1.00 97.25 430 PHE A O 1
ATOM 3347 N N . SER A 1 431 ? 29.720 13.029 -12.146 1.00 94.94 431 SER A N 1
ATOM 3348 C CA . SER A 1 431 ? 30.178 11.664 -12.403 1.00 94.94 431 SER A CA 1
ATOM 3349 C C . SER A 1 431 ? 29.381 11.132 -13.585 1.00 94.94 431 SER A C 1
ATOM 3351 O O . SER A 1 431 ? 28.156 11.028 -13.504 1.00 94.94 431 SER A O 1
ATOM 3353 N N . CYS A 1 432 ? 30.044 10.847 -14.702 1.00 96.06 432 CYS A N 1
ATOM 3354 C CA . CYS A 1 432 ? 29.366 10.405 -15.915 1.00 96.06 432 CYS A CA 1
ATOM 3355 C C . CYS A 1 432 ? 29.314 8.880 -15.995 1.00 96.06 432 CYS A C 1
ATOM 3357 O O . CYS A 1 432 ? 30.300 8.195 -15.738 1.00 96.06 432 CYS A O 1
ATOM 3359 N N . HIS A 1 433 ? 28.154 8.373 -16.389 1.00 94.25 433 HIS A N 1
ATOM 3360 C CA . HIS A 1 433 ? 27.835 6.959 -16.499 1.00 94.25 433 HIS A CA 1
ATOM 3361 C C . HIS A 1 433 ? 27.278 6.673 -17.894 1.00 94.25 433 HIS A C 1
ATOM 3363 O O . HIS A 1 433 ? 26.539 7.477 -18.458 1.00 94.25 433 HIS A O 1
ATOM 3369 N N . ASP A 1 434 ? 27.616 5.519 -18.447 1.00 90.75 434 ASP A N 1
ATOM 3370 C CA . ASP A 1 434 ? 27.224 5.059 -19.783 1.00 90.75 434 ASP A CA 1
ATOM 3371 C C . ASP A 1 434 ? 25.845 4.381 -19.833 1.00 90.75 434 ASP A C 1
ATOM 3373 O O . ASP A 1 434 ? 25.305 4.149 -20.916 1.00 90.75 434 ASP A O 1
ATOM 3377 N N . ALA A 1 435 ? 25.260 4.072 -18.673 1.00 88.56 435 ALA A N 1
ATOM 3378 C CA . ALA A 1 435 ? 23.966 3.420 -18.555 1.00 88.56 435 ALA A CA 1
ATOM 3379 C C . ALA A 1 435 ? 23.241 3.796 -17.254 1.00 88.56 435 ALA A C 1
ATOM 3381 O O . ALA A 1 435 ? 23.841 4.108 -16.225 1.00 88.56 435 ALA A O 1
ATOM 3382 N N . ALA A 1 436 ? 21.910 3.665 -17.256 1.00 87.31 436 ALA A N 1
ATOM 3383 C CA . ALA A 1 436 ? 21.103 3.868 -16.050 1.00 87.31 436 ALA A CA 1
ATOM 3384 C C . ALA A 1 436 ? 21.467 2.871 -14.932 1.00 87.31 436 ALA A C 1
ATOM 3386 O O . ALA A 1 436 ? 21.432 3.219 -13.753 1.00 87.31 436 ALA A O 1
ATOM 3387 N N . ALA A 1 437 ? 21.838 1.640 -15.299 1.00 85.62 437 ALA A N 1
ATOM 3388 C CA . ALA A 1 437 ? 22.235 0.608 -14.348 1.00 85.62 437 ALA A CA 1
ATOM 3389 C C . ALA A 1 437 ? 23.502 0.992 -13.566 1.00 85.62 437 ALA A C 1
ATOM 3391 O O . ALA A 1 437 ? 23.546 0.769 -12.358 1.00 85.62 437 ALA A O 1
ATOM 3392 N N . SER A 1 438 ? 24.495 1.617 -14.214 1.00 88.94 438 SER A N 1
ATOM 3393 C CA . SER A 1 438 ? 25.735 2.029 -13.545 1.00 88.94 438 SER A CA 1
ATOM 3394 C C . SER A 1 438 ? 25.517 3.223 -12.605 1.00 88.94 438 SER A C 1
ATOM 3396 O O . SER A 1 438 ? 26.094 3.242 -11.520 1.00 88.94 438 SER A O 1
ATOM 3398 N N . VAL A 1 439 ? 24.601 4.146 -12.930 1.00 90.62 439 VAL A N 1
ATOM 3399 C CA . VAL A 1 439 ? 24.157 5.201 -11.991 1.00 90.62 439 VAL A CA 1
ATOM 3400 C C . VAL A 1 439 ? 23.509 4.598 -10.739 1.00 90.62 439 VAL A C 1
ATOM 3402 O O . VAL A 1 439 ? 23.817 4.996 -9.617 1.00 90.62 439 VAL A O 1
ATOM 3405 N N . VAL A 1 440 ? 22.616 3.621 -10.916 1.00 85.50 440 VAL A N 1
ATOM 3406 C CA . VAL A 1 440 ? 21.889 2.976 -9.809 1.00 85.50 440 VAL A CA 1
ATOM 3407 C C . VAL A 1 440 ? 22.803 2.107 -8.954 1.00 85.50 440 VAL A C 1
ATOM 3409 O O . VAL A 1 440 ? 22.667 2.096 -7.732 1.00 85.50 440 VAL A O 1
ATOM 3412 N N . ALA A 1 441 ? 23.744 1.388 -9.567 1.00 84.38 441 ALA A N 1
ATOM 3413 C CA . ALA A 1 441 ? 24.746 0.621 -8.835 1.00 84.38 441 ALA A CA 1
ATOM 3414 C C . ALA A 1 441 ? 25.546 1.540 -7.900 1.00 84.38 441 ALA A C 1
ATOM 3416 O O . ALA A 1 441 ? 25.593 1.292 -6.698 1.00 84.38 441 ALA A O 1
ATOM 3417 N N . ALA A 1 442 ? 26.024 2.673 -8.425 1.00 83.81 442 ALA A N 1
ATOM 3418 C CA . ALA A 1 442 ? 26.792 3.663 -7.673 1.00 83.81 442 ALA A CA 1
ATOM 3419 C C . ALA A 1 442 ? 26.013 4.309 -6.503 1.00 83.81 442 ALA A C 1
ATOM 3421 O O . ALA A 1 442 ? 26.619 4.844 -5.576 1.00 83.81 442 ALA A O 1
ATOM 3422 N N . ALA A 1 443 ? 24.676 4.220 -6.489 1.00 78.50 443 ALA A N 1
ATOM 3423 C CA . ALA A 1 443 ? 23.862 4.709 -5.373 1.00 78.50 443 ALA A CA 1
ATOM 3424 C C . ALA A 1 443 ? 24.101 3.930 -4.063 1.00 78.50 443 ALA A C 1
ATOM 3426 O O . ALA A 1 443 ? 23.849 4.461 -2.988 1.00 78.50 443 ALA A O 1
ATOM 3427 N N . SER A 1 444 ? 24.536 2.661 -4.139 1.00 66.06 444 SER A N 1
ATOM 3428 C CA . SER A 1 444 ? 24.816 1.823 -2.953 1.00 66.06 444 SER A CA 1
ATOM 3429 C C . SER A 1 444 ? 26.061 2.274 -2.201 1.00 66.06 444 SER A C 1
ATOM 3431 O O . SER A 1 444 ? 26.154 2.048 -0.999 1.00 66.06 444 SER A O 1
ATOM 3433 N N . ASP A 1 445 ? 26.993 2.910 -2.906 1.00 74.44 445 ASP A N 1
ATOM 3434 C CA . ASP A 1 445 ? 28.332 3.214 -2.404 1.00 74.44 445 ASP A CA 1
ATOM 3435 C C . ASP A 1 445 ? 28.458 4.681 -1.957 1.00 74.44 445 ASP A C 1
ATOM 3437 O O . ASP A 1 445 ? 29.563 5.207 -1.851 1.00 74.44 445 ASP A O 1
ATOM 3441 N N . ASP A 1 446 ? 27.323 5.370 -1.756 1.00 78.19 446 ASP A N 1
ATOM 3442 C CA . ASP A 1 446 ? 27.241 6.824 -1.531 1.00 78.19 446 ASP A CA 1
ATOM 3443 C C . ASP A 1 446 ? 28.091 7.622 -2.544 1.00 78.19 446 ASP A C 1
ATOM 3445 O O . ASP A 1 446 ? 28.753 8.603 -2.207 1.00 78.19 446 ASP A O 1
ATOM 3449 N N . ALA A 1 447 ? 28.121 7.191 -3.810 1.00 85.00 447 ALA A N 1
ATOM 3450 C CA . ALA A 1 447 ? 29.008 7.775 -4.818 1.00 85.00 447 ALA A CA 1
ATOM 3451 C C . ALA A 1 447 ? 28.535 9.149 -5.329 1.00 85.00 447 ALA A C 1
ATOM 3453 O O . ALA A 1 447 ? 29.340 9.948 -5.816 1.00 85.00 447 ALA A O 1
ATOM 3454 N N . TRP A 1 448 ? 27.239 9.445 -5.216 1.00 95.31 448 TRP A N 1
ATOM 3455 C CA . TRP A 1 448 ? 26.623 10.685 -5.681 1.00 95.31 448 TRP A CA 1
ATOM 3456 C C . TRP A 1 448 ? 25.515 11.150 -4.731 1.00 95.31 448 TRP A C 1
ATOM 3458 O O . TRP A 1 448 ? 24.917 10.359 -4.007 1.00 95.31 448 TRP A O 1
ATOM 3468 N N . ASP A 1 449 ? 25.234 12.452 -4.746 1.00 96.00 449 ASP A N 1
ATOM 3469 C CA . ASP A 1 449 ? 24.215 13.093 -3.912 1.00 96.00 449 ASP A CA 1
ATOM 3470 C C . ASP A 1 449 ? 22.904 13.336 -4.685 1.00 96.00 449 ASP A C 1
ATOM 3472 O O . ASP A 1 449 ? 21.827 13.376 -4.090 1.00 96.00 449 ASP A O 1
ATOM 3476 N N . LEU A 1 450 ? 22.990 13.473 -6.013 1.00 97.12 450 LEU A N 1
ATOM 3477 C CA . LEU A 1 450 ? 21.852 13.653 -6.914 1.00 97.12 450 LEU A CA 1
ATOM 3478 C C . LEU A 1 450 ? 22.068 12.908 -8.243 1.00 97.12 450 LEU A C 1
ATOM 3480 O O . LEU A 1 450 ? 23.196 12.762 -8.707 1.00 97.12 450 LEU A O 1
ATOM 3484 N N . ALA A 1 451 ? 20.995 12.442 -8.872 1.00 97.56 451 ALA A N 1
ATOM 3485 C CA . ALA A 1 451 ? 21.008 11.796 -10.182 1.00 97.56 451 ALA A CA 1
ATOM 3486 C C . ALA A 1 451 ? 19.732 12.122 -10.978 1.00 97.56 451 ALA A C 1
ATOM 3488 O O . ALA A 1 451 ? 18.792 12.721 -10.456 1.00 97.56 451 ALA A O 1
ATOM 3489 N N . PHE A 1 452 ? 19.678 11.691 -12.240 1.00 96.62 452 PHE A N 1
ATOM 3490 C CA . PHE A 1 452 ? 18.486 11.787 -13.090 1.00 96.62 452 PHE A CA 1
ATOM 3491 C C . PHE A 1 452 ? 18.170 10.418 -13.665 1.00 96.62 452 PHE A C 1
ATOM 3493 O O . PHE A 1 452 ? 18.976 9.834 -14.392 1.00 96.62 452 PHE A O 1
ATOM 3500 N N . LEU A 1 453 ? 17.014 9.885 -13.293 1.00 92.50 453 LEU A N 1
ATOM 3501 C CA . LEU A 1 453 ? 16.657 8.499 -13.548 1.00 92.50 453 LEU A CA 1
ATOM 3502 C C . LEU A 1 453 ? 15.167 8.384 -13.854 1.00 92.50 453 LEU A C 1
ATOM 3504 O O . LEU A 1 453 ? 14.360 9.213 -13.433 1.00 92.50 453 LEU A O 1
ATOM 3508 N N . ALA A 1 454 ? 14.802 7.306 -14.547 1.00 88.50 454 ALA A N 1
ATOM 3509 C CA . ALA A 1 454 ? 13.408 6.908 -14.630 1.00 88.50 454 ALA A CA 1
ATOM 3510 C C . ALA A 1 454 ? 12.894 6.566 -13.227 1.00 88.50 454 ALA A C 1
ATOM 3512 O O . ALA A 1 454 ? 13.609 5.912 -12.460 1.00 88.50 454 ALA A O 1
ATOM 3513 N N . VAL A 1 455 ? 11.665 6.976 -12.921 1.00 78.69 455 VAL A N 1
ATOM 3514 C CA . VAL A 1 455 ? 10.978 6.569 -11.696 1.00 78.69 455 VAL A CA 1
ATOM 3515 C C . VAL A 1 455 ? 10.819 5.056 -11.735 1.00 78.69 455 VAL A C 1
ATOM 3517 O O . VAL A 1 455 ? 10.140 4.505 -12.600 1.00 78.69 455 VAL A O 1
ATOM 3520 N N . ASP A 1 456 ? 11.485 4.387 -10.803 1.00 74.06 456 ASP A N 1
ATOM 3521 C CA . ASP A 1 456 ? 11.434 2.942 -10.659 1.00 74.06 456 ASP A CA 1
ATOM 3522 C C . ASP A 1 456 ? 11.107 2.613 -9.199 1.00 74.06 456 ASP A C 1
ATOM 3524 O O . ASP A 1 456 ? 11.977 2.733 -8.328 1.00 74.06 456 ASP A O 1
ATOM 3528 N N . PRO A 1 457 ? 9.862 2.198 -8.910 1.00 57.34 457 PRO A N 1
ATOM 3529 C CA . PRO A 1 457 ? 9.449 1.823 -7.564 1.00 57.34 457 PRO A CA 1
ATOM 3530 C C . PRO A 1 457 ? 10.303 0.708 -6.951 1.00 57.34 457 PRO A C 1
ATOM 3532 O O . PRO A 1 457 ? 10.416 0.639 -5.729 1.00 57.34 457 PRO A O 1
ATOM 3535 N N . ALA A 1 458 ? 10.948 -0.135 -7.769 1.00 58.41 458 ALA A N 1
ATOM 3536 C CA . ALA A 1 458 ? 11.848 -1.183 -7.288 1.00 58.41 458 ALA A CA 1
ATOM 3537 C C . ALA A 1 458 ? 13.150 -0.635 -6.674 1.00 58.41 458 ALA A C 1
ATOM 3539 O O . ALA A 1 458 ? 13.893 -1.400 -6.069 1.00 58.41 458 ALA A O 1
ATOM 3540 N N . ARG A 1 459 ? 13.434 0.666 -6.835 1.00 68.50 459 ARG A N 1
ATOM 3541 C CA . ARG A 1 459 ? 14.644 1.347 -6.339 1.00 68.50 459 ARG A CA 1
ATOM 3542 C C . ARG A 1 459 ? 14.349 2.342 -5.208 1.00 68.50 459 ARG A C 1
ATOM 3544 O O . ARG A 1 459 ? 15.256 3.048 -4.768 1.00 68.50 459 ARG A O 1
ATOM 3551 N N . ALA A 1 460 ? 13.094 2.419 -4.751 1.00 64.25 460 ALA A N 1
ATOM 3552 C CA . ALA A 1 460 ? 12.621 3.389 -3.755 1.00 64.25 460 ALA A CA 1
ATOM 3553 C C . ALA A 1 460 ? 13.170 3.150 -2.333 1.00 64.25 460 ALA A C 1
ATOM 3555 O O . ALA A 1 460 ? 13.089 4.024 -1.474 1.00 64.25 460 ALA A O 1
ATOM 3556 N N . ASP A 1 461 ? 13.743 1.972 -2.088 1.00 58.91 461 ASP A N 1
ATOM 3557 C CA . ASP A 1 461 ? 14.443 1.591 -0.858 1.00 58.91 461 ASP A CA 1
ATOM 3558 C C . ASP A 1 461 ? 15.819 2.256 -0.713 1.00 58.91 461 ASP A C 1
ATOM 3560 O O . ASP A 1 461 ? 16.374 2.297 0.384 1.00 58.91 461 ASP A O 1
ATOM 3564 N N . ARG A 1 462 ? 16.378 2.763 -1.815 1.00 74.62 462 ARG A N 1
ATOM 3565 C CA . ARG A 1 462 ? 17.723 3.353 -1.872 1.00 74.62 462 ARG A CA 1
ATOM 3566 C C . ARG A 1 462 ? 17.736 4.745 -2.488 1.00 74.62 462 ARG A C 1
ATOM 3568 O O . ARG A 1 462 ? 18.572 5.569 -2.119 1.00 74.62 462 ARG A O 1
ATOM 3575 N N . ILE A 1 463 ? 16.818 5.015 -3.410 1.00 88.50 463 ILE A N 1
ATOM 3576 C CA . ILE A 1 463 ? 16.746 6.248 -4.189 1.00 88.50 463 ILE A CA 1
ATOM 3577 C C . ILE A 1 463 ? 15.365 6.879 -3.988 1.00 88.50 463 ILE A C 1
ATOM 3579 O O . ILE A 1 463 ? 14.343 6.292 -4.331 1.00 88.50 463 ILE A O 1
ATOM 3583 N N . ALA A 1 464 ? 15.340 8.095 -3.453 1.00 87.62 464 ALA A N 1
ATOM 3584 C CA . ALA A 1 464 ? 14.162 8.948 -3.431 1.00 87.62 464 ALA A CA 1
ATOM 3585 C C . ALA A 1 464 ? 14.037 9.695 -4.765 1.00 87.62 464 ALA A C 1
ATOM 3587 O O . ALA A 1 464 ? 15.043 10.130 -5.326 1.00 87.62 464 ALA A O 1
ATOM 3588 N N . PHE A 1 465 ? 12.808 9.884 -5.244 1.00 91.19 465 PHE A N 1
ATOM 3589 C CA . PHE A 1 465 ? 12.518 10.555 -6.510 1.00 91.19 465 PHE A CA 1
ATOM 3590 C C . PHE A 1 465 ? 11.619 11.774 -6.292 1.00 91.19 465 PHE A C 1
ATOM 3592 O O . PHE A 1 465 ? 10.686 11.722 -5.489 1.00 91.19 465 PHE A O 1
ATOM 3599 N N . SER A 1 466 ? 11.869 12.846 -7.043 1.00 94.50 466 SER A N 1
ATOM 3600 C CA . SER A 1 466 ? 10.903 13.928 -7.235 1.00 94.50 466 SER A CA 1
ATOM 3601 C C . SER A 1 466 ? 9.707 13.441 -8.063 1.00 94.50 466 SER A C 1
ATOM 3603 O O . SER A 1 466 ? 9.756 12.372 -8.679 1.00 94.50 466 SER A O 1
ATOM 3605 N N . ALA A 1 467 ? 8.662 14.265 -8.185 1.00 90.06 467 ALA A N 1
ATOM 3606 C CA . ALA A 1 467 ? 7.731 14.082 -9.295 1.00 90.06 467 ALA A CA 1
ATOM 3607 C C . ALA A 1 467 ? 8.493 14.210 -10.634 1.00 90.06 467 ALA A C 1
ATOM 3609 O O . ALA A 1 467 ? 9.544 14.872 -10.690 1.00 90.06 467 ALA A O 1
ATOM 3610 N N . PRO A 1 468 ? 8.019 13.565 -11.711 1.00 92.50 468 PRO A N 1
ATOM 3611 C CA . PRO A 1 468 ? 8.725 13.607 -12.978 1.00 92.50 468 PRO A CA 1
ATOM 3612 C C . PRO A 1 468 ? 8.761 15.024 -13.553 1.00 92.50 468 PRO A C 1
ATOM 3614 O O . PRO A 1 468 ? 7.831 15.810 -13.370 1.00 92.50 468 PRO A O 1
ATOM 3617 N N . TYR A 1 469 ? 9.851 15.341 -14.250 1.00 94.25 469 TYR A N 1
ATOM 3618 C CA . TYR A 1 469 ? 10.044 16.620 -14.941 1.00 94.25 469 TYR A CA 1
ATOM 3619 C C . TYR A 1 469 ? 9.917 16.485 -16.466 1.00 94.25 469 TYR A C 1
ATOM 3621 O O . TYR A 1 469 ? 9.698 17.473 -17.166 1.00 94.25 469 TYR A O 1
ATOM 3629 N N . VAL A 1 470 ? 10.033 15.263 -16.995 1.00 95.81 470 VAL A N 1
ATOM 3630 C CA . VAL A 1 470 ? 9.880 14.964 -18.422 1.00 95.81 470 VAL A CA 1
ATOM 3631 C C . VAL A 1 470 ? 9.389 13.532 -18.632 1.00 95.81 470 VAL A C 1
ATOM 3633 O O . VAL A 1 470 ? 9.750 12.612 -17.893 1.00 95.81 470 VAL A O 1
ATOM 3636 N N . GLU A 1 471 ? 8.599 13.348 -19.682 1.00 94.19 471 GLU A N 1
ATOM 3637 C CA . GLU A 1 471 ? 8.202 12.055 -20.221 1.00 94.19 471 GLU A CA 1
ATOM 3638 C C . GLU A 1 471 ? 8.898 11.803 -21.560 1.00 94.19 471 GLU A C 1
ATOM 3640 O O . GLU A 1 471 ? 8.895 12.644 -22.464 1.00 94.19 471 GLU A O 1
ATOM 3645 N N . ILE A 1 472 ? 9.489 10.616 -21.688 1.00 94.44 472 ILE A N 1
ATOM 3646 C CA . ILE A 1 472 ? 10.058 10.103 -22.939 1.00 94.44 472 ILE A CA 1
ATOM 3647 C C . ILE A 1 472 ? 9.393 8.770 -23.285 1.00 94.44 472 ILE A C 1
ATOM 3649 O O . ILE A 1 472 ? 8.868 8.085 -22.411 1.00 94.44 472 ILE A O 1
ATOM 3653 N N . GLU A 1 473 ? 9.404 8.377 -24.553 1.00 95.38 473 GLU A N 1
ATOM 3654 C CA . GLU A 1 473 ? 8.660 7.201 -25.016 1.00 95.38 473 GLU A CA 1
ATOM 3655 C C . GLU A 1 473 ? 9.585 6.031 -25.337 1.00 95.38 473 GLU A C 1
ATOM 3657 O O . GLU A 1 473 ? 10.578 6.204 -26.046 1.00 95.38 473 GLU A O 1
ATOM 3662 N N . GLY A 1 474 ? 9.226 4.839 -24.854 1.00 96.69 474 GLY A N 1
ATOM 3663 C CA . GLY A 1 474 ? 9.823 3.575 -25.275 1.00 96.69 474 GLY A CA 1
ATOM 3664 C C . GLY A 1 474 ? 9.069 2.990 -26.468 1.00 96.69 474 GLY A C 1
ATOM 3665 O O . GLY A 1 474 ? 7.852 2.797 -26.409 1.00 96.69 474 GLY A O 1
ATOM 3666 N N . THR A 1 475 ? 9.787 2.721 -27.554 1.00 98.31 475 THR A N 1
ATOM 3667 C CA . THR A 1 475 ? 9.247 2.104 -28.773 1.00 98.31 475 THR A CA 1
ATOM 3668 C C . THR A 1 475 ? 10.313 1.231 -29.445 1.00 98.31 475 THR A C 1
ATOM 3670 O O . THR A 1 475 ? 11.401 1.028 -28.896 1.00 98.31 475 THR A O 1
ATOM 3673 N N . TYR A 1 476 ? 9.994 0.689 -30.617 1.00 98.62 476 TYR A N 1
ATOM 3674 C CA . TYR A 1 476 ? 10.859 -0.204 -31.370 1.00 98.62 476 TYR A CA 1
ATOM 3675 C C . TYR A 1 476 ? 11.378 0.433 -32.658 1.00 98.62 476 TYR A C 1
ATOM 3677 O O . TYR A 1 476 ? 10.650 1.106 -33.391 1.00 98.62 476 TYR A O 1
ATOM 3685 N N . LEU A 1 477 ? 12.646 0.161 -32.950 1.00 98.50 477 LEU A N 1
ATOM 3686 C CA . LEU A 1 477 ? 13.245 0.286 -34.271 1.00 98.50 477 LEU A CA 1
ATOM 3687 C C . LEU A 1 477 ? 13.131 -1.063 -34.976 1.00 98.50 477 LEU A C 1
ATOM 3689 O O . LEU A 1 477 ? 13.459 -2.094 -34.393 1.00 98.50 477 LEU A O 1
ATOM 3693 N N . VAL A 1 478 ? 12.694 -1.045 -36.228 1.00 98.38 478 VAL A N 1
ATOM 3694 C CA . VAL A 1 478 ? 12.568 -2.226 -37.085 1.00 98.38 478 VAL A CA 1
ATOM 3695 C C . VAL A 1 478 ? 13.146 -1.932 -38.466 1.00 98.38 478 VAL A C 1
ATOM 3697 O O . VAL A 1 478 ? 13.343 -0.775 -38.848 1.00 98.38 478 VAL A O 1
ATOM 3700 N N . ARG A 1 479 ? 13.403 -2.980 -39.249 1.00 97.44 479 ARG A N 1
ATOM 3701 C CA . ARG A 1 479 ? 13.730 -2.834 -40.674 1.00 97.44 479 ARG A CA 1
ATOM 3702 C C . ARG A 1 479 ? 12.485 -2.460 -41.484 1.00 97.44 479 ARG A C 1
ATOM 3704 O O . ARG A 1 479 ? 11.356 -2.758 -41.092 1.00 97.44 479 ARG A O 1
ATOM 3711 N N . ASN A 1 480 ? 12.672 -1.805 -42.626 1.00 95.81 480 ASN A N 1
ATOM 3712 C CA . ASN A 1 480 ? 11.576 -1.351 -43.488 1.00 95.81 480 ASN A CA 1
ATOM 3713 C C . ASN A 1 480 ? 10.739 -2.507 -44.047 1.00 95.81 480 ASN A C 1
ATOM 3715 O O . ASN A 1 480 ? 9.529 -2.353 -44.204 1.00 95.81 480 ASN A O 1
ATOM 3719 N N . ASP A 1 481 ? 11.372 -3.650 -44.299 1.00 94.81 481 ASP A N 1
ATOM 3720 C CA . ASP A 1 481 ? 10.736 -4.889 -44.751 1.00 94.81 481 ASP A CA 1
ATOM 3721 C C . ASP A 1 481 ? 10.027 -5.662 -43.624 1.00 94.81 481 ASP A C 1
ATOM 3723 O O . ASP A 1 481 ? 9.285 -6.600 -43.910 1.00 94.81 481 ASP A O 1
ATOM 3727 N N . SER A 1 482 ? 10.180 -5.249 -42.357 1.00 96.50 482 SER A N 1
ATOM 3728 C CA . SER A 1 482 ? 9.475 -5.869 -41.233 1.00 96.50 482 SER A CA 1
ATOM 3729 C C . SER A 1 482 ? 7.952 -5.753 -41.405 1.00 96.50 482 SER A C 1
ATOM 3731 O O . SER A 1 482 ? 7.439 -4.658 -41.704 1.00 96.50 482 SER A O 1
ATOM 3733 N N . PRO A 1 483 ? 7.195 -6.844 -41.173 1.00 95.81 483 PRO A N 1
ATOM 3734 C CA . PRO A 1 483 ? 5.740 -6.812 -41.235 1.00 95.81 483 PRO A CA 1
ATOM 3735 C C . PRO A 1 483 ? 5.121 -6.001 -40.086 1.00 95.81 483 PRO A C 1
ATOM 3737 O O . PRO A 1 483 ? 4.036 -5.458 -40.272 1.00 95.81 483 PRO A O 1
ATOM 3740 N N . ALA A 1 484 ? 5.816 -5.828 -38.954 1.00 96.31 484 ALA A N 1
ATOM 3741 C CA . ALA A 1 484 ? 5.289 -5.159 -37.761 1.00 96.31 484 ALA A CA 1
ATOM 3742 C C . ALA A 1 484 ? 4.870 -3.704 -38.040 1.00 96.31 484 ALA A C 1
ATOM 3744 O O . ALA A 1 484 ? 5.681 -2.878 -38.466 1.00 96.31 484 ALA A O 1
ATOM 3745 N N . ARG A 1 485 ? 3.602 -3.365 -37.817 1.00 95.62 485 ARG A N 1
ATOM 3746 C CA . ARG A 1 485 ? 3.046 -2.013 -37.996 1.00 95.62 485 ARG A CA 1
ATOM 3747 C C . ARG A 1 485 ? 2.887 -1.271 -36.672 1.00 95.62 485 ARG A C 1
ATOM 3749 O O . ARG A 1 485 ? 2.973 -0.046 -36.676 1.00 95.62 485 ARG A O 1
ATOM 3756 N N . GLN A 1 486 ? 2.717 -2.006 -35.581 1.00 97.19 486 GLN A N 1
ATOM 3757 C CA . GLN A 1 486 ? 2.487 -1.502 -34.226 1.00 97.19 486 GLN A CA 1
ATOM 3758 C C . GLN A 1 486 ? 3.293 -2.314 -33.203 1.00 97.19 486 GLN A C 1
ATOM 3760 O O . GLN A 1 486 ? 3.746 -3.421 -33.504 1.00 97.19 486 GLN A O 1
ATOM 3765 N N . VAL A 1 487 ? 3.487 -1.787 -31.991 1.00 97.38 487 VAL A N 1
ATOM 3766 C CA . VAL A 1 487 ? 4.328 -2.435 -30.965 1.00 97.38 487 VAL A CA 1
ATOM 3767 C C . VAL A 1 487 ? 3.818 -3.821 -30.570 1.00 97.38 487 VAL A C 1
ATOM 3769 O O . VAL A 1 487 ? 4.625 -4.701 -30.282 1.00 97.38 487 VAL A O 1
ATOM 3772 N N . ALA A 1 488 ? 2.497 -4.027 -30.595 1.00 94.69 488 ALA A N 1
ATOM 3773 C CA . ALA A 1 488 ? 1.859 -5.298 -30.251 1.00 94.69 488 ALA A CA 1
ATOM 3774 C C . ALA A 1 488 ? 2.201 -6.430 -31.235 1.00 94.69 488 ALA A C 1
ATOM 3776 O O . ALA A 1 488 ? 2.153 -7.599 -30.865 1.00 94.69 488 ALA A O 1
ATOM 3777 N N . ASP A 1 489 ? 2.606 -6.100 -32.466 1.00 96.62 489 ASP A N 1
ATOM 3778 C CA . ASP A 1 489 ? 2.963 -7.101 -33.477 1.00 96.62 489 ASP A CA 1
ATOM 3779 C C . ASP A 1 489 ? 4.296 -7.800 -33.161 1.00 96.62 489 ASP A C 1
ATOM 3781 O O . ASP A 1 489 ? 4.653 -8.778 -33.816 1.00 96.62 489 ASP A O 1
ATOM 3785 N N . LEU A 1 490 ? 5.055 -7.302 -32.181 1.00 96.44 490 LEU A N 1
ATOM 3786 C CA . LEU A 1 490 ? 6.386 -7.802 -31.850 1.00 96.44 490 LEU A CA 1
ATOM 3787 C C . LEU A 1 490 ? 6.413 -8.786 -30.673 1.00 96.44 490 LEU A C 1
ATOM 3789 O O . LEU A 1 490 ? 7.478 -9.335 -30.426 1.00 96.44 490 LEU A O 1
ATOM 3793 N N . ASP A 1 491 ? 5.294 -9.062 -29.986 1.00 96.56 491 ASP A N 1
ATOM 3794 C CA . ASP A 1 491 ? 5.226 -10.109 -28.946 1.00 96.56 491 ASP A CA 1
ATOM 3795 C C . ASP A 1 491 ? 4.708 -11.445 -29.503 1.00 96.56 491 ASP A C 1
ATOM 3797 O O . ASP A 1 491 ? 3.620 -11.915 -29.164 1.00 96.56 491 ASP A O 1
ATOM 3801 N N . HIS A 1 492 ? 5.496 -12.045 -30.393 1.00 94.19 492 HIS A N 1
ATOM 3802 C CA . HIS A 1 492 ? 5.196 -13.332 -31.017 1.00 94.19 492 HIS A CA 1
ATOM 3803 C C . HIS A 1 492 ? 6.351 -14.314 -30.842 1.00 94.19 492 HIS A C 1
ATOM 3805 O O . HIS A 1 492 ? 7.516 -13.918 -30.756 1.00 94.19 492 HIS A O 1
ATOM 3811 N N . ASP A 1 493 ? 6.009 -15.602 -30.824 1.00 94.81 493 ASP A N 1
ATOM 3812 C CA . ASP A 1 493 ? 6.986 -16.684 -30.745 1.00 94.81 493 ASP A CA 1
ATOM 3813 C C . ASP A 1 493 ? 7.999 -16.612 -31.900 1.00 94.81 493 ASP A C 1
ATOM 3815 O O . ASP A 1 493 ? 7.663 -16.284 -33.041 1.00 94.81 493 ASP A O 1
ATOM 3819 N N . GLY A 1 494 ? 9.262 -16.890 -31.584 1.00 93.56 494 GLY A N 1
ATOM 3820 C CA . GLY A 1 494 ? 10.375 -16.838 -32.533 1.00 93.56 494 GLY A CA 1
ATOM 3821 C C . GLY A 1 494 ? 10.941 -15.444 -32.841 1.00 93.56 494 GLY A C 1
ATOM 3822 O O . GLY A 1 494 ? 12.020 -15.377 -33.431 1.00 93.56 494 GLY A O 1
ATOM 3823 N N . LEU A 1 495 ? 10.293 -14.347 -32.424 1.00 97.38 495 LEU A N 1
ATOM 3824 C CA . LEU A 1 495 ? 10.848 -12.998 -32.592 1.00 97.38 495 LEU A CA 1
ATOM 3825 C C . LEU A 1 495 ? 11.901 -12.679 -31.522 1.00 97.38 495 LEU A C 1
ATOM 3827 O O . LEU A 1 495 ? 11.742 -13.008 -30.345 1.00 97.38 495 LEU A O 1
ATOM 3831 N N . ARG A 1 496 ? 12.974 -11.995 -31.927 1.00 98.31 496 ARG A N 1
ATOM 3832 C CA . ARG A 1 496 ? 14.114 -11.602 -31.086 1.00 98.31 496 ARG A CA 1
ATOM 3833 C C . ARG A 1 496 ? 14.229 -10.081 -31.027 1.00 98.31 496 ARG A C 1
ATOM 3835 O O . ARG A 1 496 ? 14.354 -9.415 -32.054 1.00 98.31 496 ARG A O 1
ATOM 3842 N N . ILE A 1 497 ? 14.228 -9.523 -29.819 1.00 98.62 497 ILE A N 1
ATOM 3843 C CA . ILE A 1 497 ? 14.231 -8.076 -29.574 1.00 98.62 497 ILE A CA 1
ATOM 3844 C C . ILE A 1 497 ? 15.501 -7.678 -28.822 1.00 98.62 497 ILE A C 1
ATOM 3846 O O . ILE A 1 497 ? 15.717 -8.113 -27.692 1.00 98.62 497 ILE A O 1
ATOM 3850 N N . ALA A 1 498 ? 16.318 -6.805 -29.413 1.00 98.50 498 ALA A N 1
ATOM 3851 C CA . ALA A 1 498 ? 17.485 -6.234 -28.748 1.00 98.50 498 ALA A CA 1
ATOM 3852 C C . ALA A 1 498 ? 17.084 -5.188 -27.705 1.00 98.50 498 ALA A C 1
ATOM 3854 O O . ALA A 1 498 ? 16.300 -4.283 -27.997 1.00 98.50 498 ALA A O 1
ATOM 3855 N N . VAL A 1 499 ? 17.666 -5.250 -26.509 1.00 97.62 499 VAL A N 1
ATOM 3856 C CA . VAL A 1 499 ? 17.368 -4.318 -25.415 1.00 97.62 499 VAL A CA 1
ATOM 3857 C C . VAL A 1 499 ? 18.640 -3.965 -24.637 1.00 97.62 499 VAL A C 1
ATOM 3859 O O . VAL A 1 499 ? 19.483 -4.817 -24.376 1.00 97.62 499 VAL A O 1
ATOM 3862 N N . GLY A 1 500 ? 18.804 -2.699 -24.246 1.00 94.44 500 GLY A N 1
ATOM 3863 C CA . GLY A 1 500 ? 19.909 -2.283 -23.374 1.00 94.44 500 GLY A CA 1
ATOM 3864 C C . GLY A 1 500 ? 19.674 -2.723 -21.928 1.00 94.44 500 GLY A C 1
ATOM 3865 O O . GLY A 1 500 ? 18.660 -2.352 -21.335 1.00 94.44 500 GLY A O 1
ATOM 3866 N N . ARG A 1 501 ? 20.604 -3.485 -21.347 1.00 90.44 501 ARG A N 1
ATOM 3867 C CA . ARG A 1 501 ? 20.484 -4.067 -20.005 1.00 90.44 501 ARG A CA 1
ATOM 3868 C C . ARG A 1 501 ? 20.257 -2.999 -18.933 1.00 90.44 501 ARG A C 1
ATOM 3870 O O . ARG A 1 501 ? 21.002 -2.029 -18.818 1.00 90.44 501 ARG A O 1
ATOM 3877 N N . GLY A 1 502 ? 19.240 -3.204 -18.102 1.00 82.62 502 GLY A N 1
ATOM 3878 C CA . GLY A 1 502 ? 18.931 -2.352 -16.953 1.00 82.62 502 GLY A CA 1
ATOM 3879 C C . GLY A 1 502 ? 18.374 -0.968 -17.306 1.00 82.62 502 GLY A C 1
ATOM 3880 O O . GLY A 1 502 ? 18.158 -0.150 -16.403 1.00 82.62 502 GLY A O 1
ATOM 3881 N N . ALA A 1 503 ? 18.107 -0.700 -18.591 1.00 87.62 503 ALA A N 1
ATOM 3882 C CA . ALA A 1 503 ? 17.319 0.450 -19.010 1.00 87.62 503 ALA A CA 1
ATOM 3883 C C . ALA A 1 503 ? 15.883 0.346 -18.464 1.00 87.62 503 ALA A C 1
ATOM 3885 O O . ALA A 1 503 ? 15.367 -0.742 -18.220 1.00 87.62 503 ALA A O 1
ATOM 3886 N N . ALA A 1 504 ? 15.196 1.478 -18.303 1.00 85.94 504 ALA A N 1
ATOM 3887 C CA . ALA A 1 504 ? 13.830 1.478 -17.768 1.00 85.94 504 ALA A CA 1
ATOM 3888 C C . ALA A 1 504 ? 12.864 0.622 -18.611 1.00 85.94 504 ALA A C 1
ATOM 3890 O O . ALA A 1 504 ? 12.045 -0.119 -18.071 1.00 85.94 504 ALA A O 1
ATOM 3891 N N . TYR A 1 505 ? 13.011 0.671 -19.938 1.00 90.81 505 TYR A N 1
ATOM 3892 C CA . TYR A 1 505 ? 12.227 -0.151 -20.854 1.00 90.81 505 TYR A CA 1
ATOM 3893 C C . TYR A 1 505 ? 12.665 -1.625 -20.883 1.00 90.81 505 TYR A C 1
ATOM 3895 O O . TYR A 1 505 ? 11.837 -2.462 -21.204 1.00 90.81 505 TYR A O 1
ATOM 3903 N N . ASP A 1 506 ? 13.896 -1.981 -20.490 1.00 92.69 506 ASP A N 1
ATOM 3904 C CA . ASP A 1 506 ? 14.284 -3.393 -20.294 1.00 92.69 506 ASP A CA 1
ATOM 3905 C C . ASP A 1 506 ? 13.474 -4.025 -19.172 1.00 92.69 506 ASP A C 1
ATOM 3907 O O . ASP A 1 506 ? 12.862 -5.078 -19.339 1.00 92.69 506 ASP A O 1
ATOM 3911 N N . LEU A 1 507 ? 13.393 -3.323 -18.043 1.00 84.00 507 LEU A N 1
ATOM 3912 C CA . LEU A 1 507 ? 12.605 -3.769 -16.901 1.00 84.00 507 LEU A CA 1
ATOM 3913 C C . LEU A 1 507 ? 11.120 -3.899 -17.255 1.00 84.00 507 LEU A C 1
ATOM 3915 O O . LEU A 1 507 ? 10.478 -4.849 -16.820 1.00 84.00 507 LEU A O 1
ATOM 3919 N N . PHE A 1 508 ? 10.583 -2.965 -18.046 1.00 87.75 508 PHE A N 1
ATOM 3920 C CA . PHE A 1 508 ? 9.209 -3.026 -18.544 1.00 87.75 508 PHE A CA 1
ATOM 3921 C C . PHE A 1 508 ? 8.988 -4.228 -19.469 1.00 87.75 508 PHE A C 1
ATOM 3923 O O . PHE A 1 508 ? 8.146 -5.073 -19.181 1.00 87.75 508 PHE A O 1
ATOM 3930 N N . LEU A 1 509 ? 9.786 -4.357 -20.530 1.00 92.81 509 LEU A N 1
ATOM 3931 C CA . LEU A 1 509 ? 9.626 -5.422 -21.521 1.00 92.81 509 LEU A CA 1
ATOM 3932 C C . LEU A 1 509 ? 9.812 -6.813 -20.920 1.00 92.81 509 LEU A C 1
ATOM 3934 O O . LEU A 1 509 ? 9.089 -7.730 -21.285 1.00 92.81 509 LEU A O 1
ATOM 3938 N N . SER A 1 510 ? 10.704 -6.953 -19.937 1.00 91.00 510 SER A N 1
ATOM 3939 C CA . SER A 1 510 ? 10.904 -8.209 -19.202 1.00 91.00 510 SER A CA 1
ATOM 3940 C C . SER A 1 510 ? 9.660 -8.679 -18.437 1.00 91.00 510 SER A C 1
ATOM 3942 O O . SER A 1 510 ? 9.568 -9.856 -18.100 1.00 91.00 510 SER A O 1
ATOM 3944 N N . ARG A 1 511 ? 8.732 -7.769 -18.113 1.00 86.75 511 ARG A N 1
ATOM 3945 C CA . ARG A 1 511 ? 7.472 -8.081 -17.420 1.00 86.75 511 ARG A CA 1
ATOM 3946 C C . ARG A 1 511 ? 6.305 -8.278 -18.378 1.00 86.75 511 ARG A C 1
ATOM 3948 O O . ARG A 1 511 ? 5.416 -9.069 -18.060 1.00 86.75 511 ARG A O 1
ATOM 3955 N N . GLU A 1 512 ? 6.309 -7.562 -19.498 1.00 90.06 512 GLU A N 1
ATOM 3956 C CA . GLU A 1 512 ? 5.172 -7.486 -20.419 1.00 90.06 512 GLU A CA 1
ATOM 3957 C C . GLU A 1 512 ? 5.258 -8.467 -21.586 1.00 90.06 512 GLU A C 1
ATOM 3959 O O . GLU A 1 512 ? 4.239 -9.058 -21.932 1.00 90.06 512 GLU A O 1
ATOM 3964 N N . LEU A 1 513 ? 6.443 -8.681 -22.169 1.00 93.25 513 LEU A N 1
ATOM 3965 C CA . LEU A 1 513 ? 6.591 -9.632 -23.272 1.00 93.25 513 LEU A CA 1
ATOM 3966 C C . LEU A 1 513 ? 6.361 -11.059 -22.766 1.00 93.25 513 LEU A C 1
ATOM 3968 O O . LEU A 1 513 ? 6.912 -11.469 -21.738 1.00 93.25 513 LEU A O 1
ATOM 3972 N N . ARG A 1 514 ? 5.524 -11.813 -23.482 1.00 95.25 514 ARG A N 1
ATOM 3973 C CA . ARG A 1 514 ? 5.158 -13.193 -23.137 1.00 95.25 514 ARG A CA 1
ATOM 3974 C C . ARG A 1 514 ? 5.759 -14.218 -24.085 1.00 95.25 514 ARG A C 1
ATOM 3976 O O . ARG A 1 514 ? 5.987 -15.346 -23.658 1.00 95.25 514 ARG A O 1
ATOM 3983 N N . GLN A 1 515 ? 5.980 -13.846 -25.340 1.00 96.94 515 GLN A N 1
ATOM 3984 C CA . GLN A 1 515 ? 6.356 -14.769 -26.408 1.00 96.94 515 GLN A CA 1
ATOM 3985 C C . GLN A 1 515 ? 7.686 -14.393 -27.063 1.00 96.94 515 GLN A C 1
ATOM 3987 O O . GLN A 1 515 ? 8.501 -15.272 -27.333 1.00 96.94 515 GLN A O 1
ATOM 3992 N N . ALA A 1 516 ? 7.936 -13.103 -27.296 1.00 97.19 516 ALA A N 1
ATOM 3993 C CA . ALA A 1 516 ? 9.187 -12.675 -27.911 1.00 97.19 516 ALA A CA 1
ATOM 3994 C C . ALA A 1 516 ? 10.389 -12.841 -26.968 1.00 97.19 516 ALA A C 1
ATOM 3996 O O . ALA A 1 516 ? 10.307 -12.646 -25.753 1.00 97.19 516 ALA A O 1
ATOM 3997 N N . THR A 1 517 ? 11.548 -13.158 -27.542 1.00 97.75 517 THR A N 1
ATOM 3998 C CA . THR A 1 517 ? 12.801 -13.339 -26.803 1.00 97.75 517 THR A CA 1
ATOM 3999 C C . THR A 1 517 ? 13.565 -12.020 -26.695 1.00 97.75 517 THR A C 1
ATOM 4001 O O . THR A 1 517 ? 13.823 -11.355 -27.697 1.00 97.75 517 THR A O 1
ATOM 4004 N N . ILE A 1 518 ? 13.980 -11.653 -25.479 1.00 98.12 518 ILE A N 1
ATOM 4005 C CA . ILE A 1 518 ? 14.802 -10.461 -25.227 1.00 98.12 518 ILE A CA 1
ATOM 4006 C C . ILE A 1 518 ? 16.291 -10.806 -25.322 1.00 98.12 518 ILE A C 1
ATOM 4008 O O . ILE A 1 518 ? 16.793 -11.641 -24.567 1.00 98.12 518 ILE A O 1
ATOM 4012 N N . GLU A 1 519 ? 17.021 -10.068 -26.155 1.00 97.94 519 GLU A N 1
ATOM 4013 C CA . GLU A 1 519 ? 18.479 -10.126 -26.255 1.00 97.94 519 GLU A CA 1
ATOM 4014 C C . GLU A 1 519 ? 19.116 -8.871 -25.678 1.00 97.94 519 GLU A C 1
ATOM 4016 O O . GLU A 1 519 ? 18.935 -7.763 -26.184 1.00 97.94 519 GLU A O 1
ATOM 4021 N N . ARG A 1 520 ? 19.867 -9.034 -24.587 1.00 97.12 520 ARG A N 1
ATOM 4022 C CA . ARG A 1 520 ? 20.408 -7.894 -23.847 1.00 97.12 520 ARG A CA 1
ATOM 4023 C C . ARG A 1 520 ? 21.816 -7.533 -24.299 1.00 97.12 520 ARG A C 1
ATOM 4025 O O . ARG A 1 520 ? 22.714 -8.366 -24.215 1.00 97.12 520 ARG A O 1
ATOM 4032 N N . ALA A 1 521 ? 22.012 -6.270 -24.663 1.00 95.75 521 ALA A N 1
ATOM 4033 C CA . ALA A 1 521 ? 23.326 -5.648 -24.815 1.00 95.75 521 ALA A CA 1
ATOM 4034 C C . ALA A 1 521 ? 23.682 -4.821 -23.570 1.00 95.75 521 ALA A C 1
ATOM 4036 O O . ALA A 1 521 ? 22.801 -4.480 -22.779 1.00 95.75 521 ALA A O 1
ATOM 4037 N N . ASP A 1 522 ? 24.953 -4.461 -23.398 1.00 90.31 522 ASP A N 1
ATOM 4038 C CA . ASP A 1 522 ? 25.409 -3.738 -22.200 1.00 90.31 522 ASP A CA 1
ATOM 4039 C C . ASP A 1 522 ? 24.834 -2.318 -22.091 1.00 90.31 522 ASP A C 1
ATOM 4041 O O . ASP A 1 522 ? 24.562 -1.841 -20.991 1.00 90.31 522 ASP A O 1
ATOM 4045 N N . THR A 1 523 ? 24.579 -1.657 -23.224 1.00 92.19 523 THR A N 1
ATOM 4046 C CA . THR A 1 523 ? 24.003 -0.304 -23.274 1.00 92.19 523 THR A CA 1
ATOM 4047 C C . THR A 1 523 ? 22.857 -0.208 -24.277 1.00 92.19 523 THR A C 1
ATOM 4049 O O . THR A 1 523 ? 22.712 -1.033 -25.181 1.00 92.19 523 THR A O 1
ATOM 4052 N N . SER A 1 524 ? 22.045 0.844 -24.153 1.00 92.44 524 SER A N 1
ATOM 4053 C CA . SER A 1 524 ? 20.987 1.165 -25.117 1.00 92.44 524 SER A CA 1
ATOM 4054 C C . SER A 1 524 ? 21.522 1.359 -26.537 1.00 92.44 524 SER A C 1
ATOM 4056 O O . SER A 1 524 ? 20.894 0.905 -27.488 1.00 92.44 524 SER A O 1
ATOM 4058 N N . ALA A 1 525 ? 22.689 1.993 -26.683 1.00 92.62 525 ALA A N 1
ATOM 4059 C CA . ALA A 1 525 ? 23.334 2.171 -27.981 1.00 92.62 525 ALA A CA 1
ATOM 4060 C C . ALA A 1 525 ? 23.834 0.833 -28.548 1.00 92.62 525 ALA A C 1
ATOM 4062 O O . ALA A 1 525 ? 23.587 0.527 -29.712 1.00 92.62 525 ALA A O 1
ATOM 4063 N N . ALA A 1 526 ? 24.460 -0.004 -27.711 1.00 95.44 526 ALA A N 1
ATOM 4064 C CA . ALA A 1 526 ? 24.917 -1.330 -28.116 1.00 95.44 526 ALA A CA 1
ATOM 4065 C C . ALA A 1 526 ? 23.758 -2.250 -28.539 1.00 95.44 526 ALA A C 1
ATOM 4067 O O . ALA A 1 526 ? 23.942 -3.078 -29.425 1.00 95.44 526 ALA A O 1
ATOM 4068 N N . ALA A 1 527 ? 22.560 -2.086 -27.967 1.00 97.06 527 ALA A N 1
ATOM 4069 C CA . ALA A 1 527 ? 21.377 -2.849 -28.367 1.00 97.06 527 ALA A CA 1
ATOM 4070 C C . ALA A 1 527 ? 20.932 -2.541 -29.806 1.00 97.06 527 ALA A C 1
ATOM 4072 O O . ALA A 1 527 ? 20.557 -3.451 -30.540 1.00 97.06 527 ALA A O 1
ATOM 4073 N N . ILE A 1 528 ? 21.020 -1.279 -30.238 1.00 96.19 528 ILE A N 1
ATOM 4074 C CA . ILE A 1 528 ? 20.700 -0.897 -31.620 1.00 96.19 528 ILE A CA 1
ATOM 4075 C C . ILE A 1 528 ? 21.707 -1.535 -32.587 1.00 96.19 528 ILE A C 1
ATOM 4077 O O . ILE A 1 528 ? 21.313 -2.131 -33.589 1.00 96.19 528 ILE A O 1
ATOM 4081 N N . THR A 1 529 ? 22.997 -1.486 -32.244 1.00 94.88 529 THR A N 1
ATOM 4082 C CA . THR A 1 529 ? 24.063 -2.143 -33.012 1.00 94.88 529 THR A CA 1
ATOM 4083 C C . THR A 1 529 ? 23.875 -3.661 -33.074 1.00 94.88 529 THR A C 1
ATOM 4085 O O . THR A 1 529 ? 24.021 -4.253 -34.140 1.00 94.88 529 THR A O 1
ATOM 4088 N N . LEU A 1 530 ? 23.515 -4.296 -31.952 1.00 96.69 530 LEU A N 1
ATOM 4089 C CA . LEU A 1 530 ? 23.250 -5.734 -31.863 1.00 96.69 530 LEU A CA 1
ATOM 4090 C C . LEU A 1 530 ? 22.109 -6.154 -32.799 1.00 96.69 530 LEU A C 1
ATOM 4092 O O . LEU A 1 530 ? 22.238 -7.141 -33.523 1.00 96.69 530 LEU A O 1
ATOM 4096 N N . PHE A 1 531 ? 21.015 -5.389 -32.804 1.00 97.50 531 PHE A N 1
ATOM 4097 C CA . PHE A 1 531 ? 19.870 -5.617 -33.683 1.00 97.50 531 PHE A CA 1
ATOM 4098 C C . PHE A 1 531 ? 20.256 -5.612 -35.165 1.00 97.50 531 PHE A C 1
ATOM 4100 O O . PHE A 1 531 ? 19.832 -6.504 -35.904 1.00 97.50 531 PHE A O 1
ATOM 4107 N N . ASP A 1 532 ? 21.075 -4.647 -35.586 1.00 92.62 532 ASP A N 1
ATOM 4108 C CA . ASP A 1 532 ? 21.511 -4.529 -36.977 1.00 92.62 532 ASP A CA 1
ATOM 4109 C C . ASP A 1 532 ? 22.492 -5.656 -37.353 1.00 92.62 532 ASP A C 1
ATOM 4111 O O . ASP A 1 532 ? 22.266 -6.398 -38.311 1.00 92.62 532 ASP A O 1
ATOM 4115 N N . GLN A 1 533 ? 23.526 -5.874 -36.532 1.00 93.94 533 GLN A N 1
ATOM 4116 C CA . GLN A 1 533 ? 24.586 -6.854 -36.798 1.00 93.94 533 GLN A CA 1
ATOM 4117 C C . GLN A 1 533 ? 24.094 -8.303 -36.792 1.00 93.94 533 GLN A C 1
ATOM 4119 O O . GLN A 1 533 ? 24.501 -9.097 -37.640 1.00 93.94 533 GLN A O 1
ATOM 4124 N N . GLN A 1 534 ? 23.226 -8.665 -35.845 1.00 95.50 534 GLN A N 1
ATOM 4125 C CA . GLN A 1 534 ? 22.694 -10.027 -35.732 1.00 95.50 534 GLN A CA 1
ATOM 4126 C C . GLN A 1 534 ? 21.364 -10.220 -36.459 1.00 95.50 534 GLN A C 1
ATOM 4128 O O . GLN A 1 534 ? 20.771 -11.297 -36.382 1.00 95.50 534 GLN A O 1
ATOM 4133 N N . ARG A 1 535 ? 20.900 -9.192 -37.180 1.00 94.00 535 ARG A N 1
ATOM 4134 C CA . ARG A 1 535 ? 19.631 -9.194 -37.911 1.00 94.00 535 ARG A CA 1
ATOM 4135 C C . ARG A 1 535 ? 18.433 -9.600 -37.040 1.00 94.00 535 ARG A C 1
ATOM 4137 O O . ARG A 1 535 ? 17.541 -10.301 -37.511 1.00 94.00 535 ARG A O 1
ATOM 4144 N N . LEU A 1 536 ? 18.380 -9.115 -35.799 1.00 97.56 536 LEU A N 1
ATOM 4145 C CA . LEU A 1 536 ? 17.247 -9.340 -34.885 1.00 97.56 536 LEU A CA 1
ATOM 4146 C C . LEU A 1 536 ? 15.984 -8.639 -35.398 1.00 97.56 536 LEU A C 1
ATOM 4148 O O . LEU A 1 536 ? 16.076 -7.801 -36.292 1.00 97.56 536 LEU A O 1
ATOM 4152 N N . ASP A 1 537 ? 14.809 -8.958 -34.868 1.00 98.19 537 ASP A N 1
ATOM 4153 C CA . ASP A 1 537 ? 13.531 -8.481 -35.413 1.00 98.19 537 ASP A CA 1
ATOM 4154 C C . ASP A 1 537 ? 13.224 -7.025 -35.049 1.00 98.19 537 ASP A C 1
ATOM 4156 O O . ASP A 1 537 ? 12.659 -6.285 -35.862 1.00 98.19 537 ASP A O 1
ATOM 4160 N N . ALA A 1 538 ? 13.653 -6.589 -33.863 1.00 98.44 538 ALA A N 1
ATOM 4161 C CA . ALA A 1 538 ? 13.520 -5.207 -33.410 1.00 98.44 538 ALA A CA 1
ATOM 4162 C C . ALA A 1 538 ? 14.619 -4.798 -32.415 1.00 98.44 538 ALA A C 1
ATOM 4164 O O . ALA A 1 538 ? 15.212 -5.646 -31.748 1.00 98.44 538 ALA A O 1
ATOM 4165 N N . ALA A 1 539 ? 14.845 -3.490 -32.262 1.00 98.50 539 ALA A N 1
ATOM 4166 C CA . ALA A 1 539 ? 15.571 -2.913 -31.128 1.00 98.50 539 ALA A CA 1
ATOM 4167 C C . ALA A 1 539 ? 14.640 -2.040 -30.284 1.00 98.50 539 ALA A C 1
ATOM 4169 O O . ALA A 1 539 ? 14.013 -1.117 -30.803 1.00 98.50 539 ALA A O 1
ATOM 4170 N N . ALA A 1 540 ? 14.574 -2.296 -28.980 1.00 98.25 540 ALA A N 1
ATOM 4171 C CA . ALA A 1 540 ? 13.851 -1.459 -28.034 1.00 98.25 540 ALA A CA 1
ATOM 4172 C C . ALA A 1 540 ? 14.704 -0.273 -27.581 1.00 98.25 540 ALA A C 1
ATOM 4174 O O . ALA A 1 540 ? 15.867 -0.423 -27.190 1.00 98.25 540 ALA A O 1
ATOM 4175 N N . GLY A 1 541 ? 14.103 0.910 -27.551 1.00 96.94 541 GLY A N 1
ATOM 4176 C CA . GLY A 1 541 ? 14.805 2.115 -27.143 1.00 96.94 541 GLY A CA 1
ATOM 4177 C C . GLY A 1 541 ? 13.895 3.308 -26.929 1.00 96.94 541 GLY A C 1
ATOM 4178 O O . GLY A 1 541 ? 12.686 3.260 -27.159 1.00 96.94 541 GLY A O 1
ATOM 4179 N N . VAL A 1 542 ? 14.506 4.404 -26.487 1.00 96.44 542 VAL A N 1
ATOM 4180 C CA . VAL A 1 542 ? 13.836 5.704 -26.446 1.00 96.44 542 VAL A CA 1
ATOM 4181 C C . VAL A 1 542 ? 13.677 6.214 -27.879 1.00 96.44 542 VAL A C 1
ATOM 4183 O O . VAL A 1 542 ? 14.626 6.151 -28.663 1.00 96.44 542 VAL A O 1
ATOM 4186 N N . ARG A 1 543 ? 12.491 6.726 -28.222 1.00 96.62 543 ARG A N 1
ATOM 4187 C CA . ARG A 1 543 ? 12.122 7.119 -29.592 1.00 96.62 543 ARG A CA 1
ATOM 4188 C C . ARG A 1 543 ? 13.179 7.981 -30.294 1.00 96.62 543 ARG A C 1
ATOM 4190 O O . ARG A 1 543 ? 13.535 7.682 -31.428 1.00 96.62 543 ARG A O 1
ATOM 4197 N N . GLN A 1 544 ? 13.679 9.027 -29.643 1.00 95.56 544 GLN A N 1
ATOM 4198 C CA . GLN A 1 544 ? 14.578 10.014 -30.249 1.00 95.56 544 GLN A CA 1
ATOM 4199 C C . GLN A 1 544 ? 15.923 9.395 -30.692 1.00 95.56 544 GLN A C 1
ATOM 4201 O O . GLN A 1 544 ? 16.266 9.549 -31.864 1.00 95.56 544 GLN A O 1
ATOM 4206 N N . PRO A 1 545 ? 16.665 8.636 -29.851 1.00 94.62 545 PRO A N 1
ATOM 4207 C CA . PRO A 1 545 ? 17.842 7.893 -30.308 1.00 94.62 545 PRO A CA 1
ATOM 4208 C C . PRO A 1 545 ? 17.553 6.922 -31.458 1.00 94.62 545 PRO A C 1
ATOM 4210 O O . PRO A 1 545 ? 18.342 6.841 -32.396 1.00 94.62 545 PRO A O 1
ATOM 4213 N N . LEU A 1 546 ? 16.421 6.208 -31.416 1.00 97.25 546 LEU A N 1
ATOM 4214 C CA . LEU A 1 546 ? 16.045 5.284 -32.490 1.00 97.25 546 LEU A CA 1
ATOM 4215 C C . LEU A 1 546 ? 15.781 6.028 -33.808 1.00 97.25 546 LEU A C 1
ATOM 4217 O O . LEU A 1 546 ? 16.192 5.570 -34.872 1.00 97.25 546 LEU A O 1
ATOM 4221 N N . GLN A 1 547 ? 15.129 7.191 -33.747 1.00 96.38 547 GLN A N 1
ATOM 4222 C CA . GLN A 1 547 ? 14.882 8.042 -34.911 1.00 96.38 547 GLN A CA 1
ATOM 4223 C C . GLN A 1 547 ? 16.183 8.612 -35.473 1.00 96.38 547 GLN A C 1
ATOM 4225 O O . GLN A 1 547 ? 16.386 8.560 -36.683 1.00 96.38 547 GLN A O 1
ATOM 4230 N N . ALA A 1 548 ? 17.075 9.105 -34.610 1.00 94.06 548 ALA A N 1
ATOM 4231 C CA . ALA A 1 548 ? 18.388 9.594 -35.018 1.00 94.06 548 ALA A CA 1
ATOM 4232 C C . ALA A 1 548 ? 19.201 8.489 -35.710 1.00 94.06 548 ALA A C 1
ATOM 4234 O O . ALA A 1 548 ? 19.816 8.731 -36.746 1.00 94.06 548 ALA A O 1
ATOM 4235 N N . TRP A 1 549 ? 19.140 7.257 -35.194 1.00 95.12 549 TRP A N 1
ATOM 4236 C CA . TRP A 1 549 ? 19.766 6.104 -35.836 1.00 95.12 549 TRP A CA 1
ATOM 4237 C C . TRP A 1 549 ? 19.154 5.793 -37.206 1.00 95.12 549 TRP A C 1
ATOM 4239 O O . TRP A 1 549 ? 19.892 5.648 -38.179 1.00 95.12 549 TRP A O 1
ATOM 4249 N N . ALA A 1 550 ? 17.822 5.728 -37.303 1.00 96.12 550 ALA A N 1
ATOM 4250 C CA . ALA A 1 550 ? 17.112 5.442 -38.553 1.00 96.12 550 ALA A CA 1
ATOM 4251 C C . ALA A 1 550 ? 17.367 6.500 -39.641 1.00 96.12 550 ALA A C 1
ATOM 4253 O O . ALA A 1 550 ? 17.426 6.167 -40.821 1.00 96.12 550 ALA A O 1
ATOM 4254 N N . GLN A 1 551 ? 17.550 7.768 -39.254 1.00 94.88 551 GLN A N 1
ATOM 4255 C CA . GLN A 1 551 ? 17.869 8.858 -40.183 1.00 94.88 551 GLN A CA 1
ATOM 4256 C C . GLN A 1 551 ? 19.222 8.672 -40.876 1.00 94.88 551 GLN A C 1
ATOM 4258 O O . GLN A 1 551 ? 19.365 9.063 -42.033 1.00 94.88 551 GLN A O 1
ATOM 4263 N N . VAL A 1 552 ? 20.203 8.079 -40.189 1.00 95.00 552 VAL A N 1
ATOM 4264 C CA . VAL A 1 552 ? 21.562 7.880 -40.723 1.00 95.00 552 VAL A CA 1
ATOM 4265 C C . VAL A 1 552 ? 21.833 6.445 -41.196 1.00 95.00 552 VAL A C 1
ATOM 4267 O O . VAL A 1 552 ? 22.859 6.208 -41.826 1.00 95.00 552 VAL A O 1
ATOM 4270 N N . HIS A 1 553 ? 20.900 5.508 -40.976 1.00 94.88 553 HIS A N 1
ATOM 4271 C CA . HIS A 1 553 ? 20.962 4.119 -41.453 1.00 94.88 553 HIS A CA 1
ATOM 4272 C C . HIS A 1 553 ? 19.734 3.771 -42.313 1.00 94.88 553 HIS A C 1
ATOM 4274 O O . HIS A 1 553 ? 18.739 3.249 -41.791 1.00 94.88 553 HIS A O 1
ATOM 4280 N N . PRO A 1 554 ? 19.789 4.026 -43.637 1.00 92.12 554 PRO A N 1
ATOM 4281 C CA . PRO A 1 554 ? 18.703 3.705 -44.558 1.00 92.12 554 PRO A CA 1
ATOM 4282 C C . PRO A 1 554 ? 18.262 2.241 -44.453 1.00 92.12 554 PRO A C 1
ATOM 4284 O O . PRO A 1 554 ? 19.078 1.349 -44.240 1.00 92.12 554 PRO A O 1
ATOM 4287 N N . GLY A 1 555 ? 16.965 1.985 -44.627 1.00 94.62 555 GLY A N 1
ATOM 4288 C CA . GLY A 1 555 ? 16.394 0.640 -44.478 1.00 94.62 555 GLY A CA 1
ATOM 4289 C C . GLY A 1 555 ? 15.770 0.364 -43.110 1.00 94.62 555 GLY A C 1
ATOM 4290 O O . GLY A 1 555 ? 15.224 -0.719 -42.914 1.00 94.62 555 GLY A O 1
ATOM 4291 N N . HIS A 1 556 ? 15.779 1.340 -42.202 1.00 97.25 556 HIS A N 1
ATOM 4292 C CA . HIS A 1 556 ? 15.175 1.242 -40.877 1.00 97.25 556 HIS A CA 1
ATOM 4293 C C . HIS A 1 556 ? 14.061 2.266 -40.664 1.00 97.25 556 HIS A C 1
ATOM 4295 O O . HIS A 1 556 ? 14.074 3.356 -41.237 1.00 97.25 556 HIS A O 1
ATOM 4301 N N . ARG A 1 557 ? 13.119 1.927 -39.783 1.00 97.56 557 ARG A N 1
ATOM 4302 C CA . ARG A 1 557 ? 12.039 2.812 -39.337 1.00 97.56 557 ARG A CA 1
ATOM 4303 C C . ARG A 1 557 ? 11.696 2.566 -37.875 1.00 97.56 557 ARG A C 1
ATOM 4305 O O . ARG A 1 557 ? 11.852 1.464 -37.359 1.00 97.56 557 ARG A O 1
ATOM 4312 N N . VAL A 1 558 ? 11.181 3.600 -37.223 1.00 98.25 558 VAL A N 1
ATOM 4313 C CA . VAL A 1 558 ? 10.679 3.534 -35.844 1.00 98.25 558 VAL A CA 1
ATOM 4314 C C . VAL A 1 558 ? 9.165 3.342 -35.875 1.00 98.25 558 VAL A C 1
ATOM 4316 O O . VAL A 1 558 ? 8.491 3.971 -36.693 1.00 98.25 558 VAL A O 1
ATOM 4319 N N . LEU A 1 559 ? 8.624 2.477 -35.014 1.00 98.12 559 LEU A N 1
ATOM 4320 C CA . LEU A 1 559 ? 7.173 2.299 -34.899 1.00 98.12 559 LEU A CA 1
ATOM 4321 C C . LEU A 1 559 ? 6.498 3.579 -34.386 1.00 98.12 559 LEU A C 1
ATOM 4323 O O . LEU A 1 559 ? 7.057 4.322 -33.574 1.00 98.12 559 LEU A O 1
ATOM 4327 N N . ALA A 1 560 ? 5.310 3.880 -34.915 1.00 95.88 560 ALA A N 1
ATOM 4328 C CA . ALA A 1 560 ? 4.623 5.141 -34.638 1.00 95.88 560 ALA A CA 1
ATOM 4329 C C . ALA A 1 560 ? 4.065 5.186 -33.209 1.00 95.88 560 ALA A C 1
ATOM 4331 O O . ALA A 1 560 ? 4.157 6.211 -32.537 1.00 95.88 560 ALA A O 1
ATOM 4332 N N . ASP A 1 561 ? 3.542 4.065 -32.728 1.00 96.44 561 ASP A N 1
ATOM 4333 C CA . ASP A 1 561 ? 3.067 3.876 -31.366 1.00 96.44 561 ASP A CA 1
ATOM 4334 C C . ASP A 1 561 ? 4.224 3.602 -30.384 1.00 96.44 561 ASP A C 1
ATOM 4336 O O . ASP A 1 561 ? 5.410 3.669 -30.728 1.00 96.44 561 ASP A O 1
ATOM 4340 N N . ARG A 1 562 ? 3.883 3.408 -29.109 1.00 96.50 562 ARG A N 1
ATOM 4341 C CA . ARG A 1 562 ? 4.821 3.248 -27.990 1.00 96.50 562 ARG A CA 1
ATOM 4342 C C . ARG A 1 562 ? 4.315 2.143 -27.073 1.00 96.50 562 ARG A C 1
ATOM 4344 O O . ARG A 1 562 ? 3.110 2.046 -26.859 1.00 96.50 562 ARG A O 1
ATOM 4351 N N . PHE A 1 563 ? 5.220 1.354 -26.501 1.00 95.12 563 PHE A N 1
ATOM 4352 C CA . PHE A 1 563 ? 4.848 0.327 -25.522 1.00 95.12 563 PHE A CA 1
ATOM 4353 C C . PHE A 1 563 ? 4.896 0.855 -24.085 1.00 95.12 563 PHE A C 1
ATOM 4355 O O . PHE A 1 563 ? 4.258 0.290 -23.209 1.00 95.12 563 PHE A O 1
ATOM 4362 N N . THR A 1 564 ? 5.620 1.950 -23.824 1.00 93.31 564 THR A N 1
ATOM 4363 C CA . THR A 1 564 ? 5.647 2.584 -22.498 1.00 93.31 564 THR A CA 1
ATOM 4364 C C . THR A 1 564 ? 5.949 4.075 -22.586 1.00 93.31 564 THR A C 1
ATOM 4366 O O . THR A 1 564 ? 6.663 4.540 -23.479 1.00 93.31 564 THR A O 1
ATOM 4369 N N . VAL A 1 565 ? 5.453 4.819 -21.600 1.00 92.31 565 VAL A N 1
ATOM 4370 C CA . VAL A 1 565 ? 5.962 6.147 -21.241 1.00 92.31 565 VAL A CA 1
ATOM 4371 C C . VAL A 1 565 ? 6.971 5.967 -20.112 1.00 92.31 565 VAL A C 1
ATOM 4373 O O . VAL A 1 565 ? 6.771 5.144 -19.222 1.00 92.31 565 VAL A O 1
ATOM 4376 N N . ILE A 1 566 ? 8.082 6.690 -20.169 1.00 92.25 566 ILE A N 1
ATOM 4377 C CA . ILE A 1 566 ? 9.164 6.623 -19.192 1.00 92.25 566 ILE A CA 1
ATOM 4378 C C . ILE A 1 566 ? 9.248 7.983 -18.507 1.00 92.25 566 ILE A C 1
ATOM 4380 O O . ILE A 1 566 ? 9.724 8.962 -19.085 1.00 92.25 566 ILE A O 1
ATOM 4384 N N . GLN A 1 567 ? 8.788 8.023 -17.262 1.00 91.94 567 GLN A N 1
ATOM 4385 C CA . GLN A 1 567 ? 8.774 9.219 -16.428 1.00 91.94 567 GLN A CA 1
ATOM 4386 C C . GLN A 1 567 ? 10.152 9.434 -15.799 1.00 91.94 567 GLN A C 1
ATOM 4388 O O . GLN A 1 567 ? 10.616 8.594 -15.031 1.00 91.94 567 GLN A O 1
ATOM 4393 N N . GLN A 1 568 ? 10.828 10.532 -16.144 1.00 94.94 568 GLN A N 1
ATOM 4394 C CA . GLN A 1 568 ? 12.152 10.872 -15.611 1.00 94.94 568 GLN A CA 1
ATOM 4395 C C . GLN A 1 568 ? 12.021 11.862 -14.460 1.00 94.94 568 GLN A C 1
ATOM 4397 O O . GLN A 1 568 ? 11.334 12.877 -14.580 1.00 94.94 568 GLN A O 1
ATOM 4402 N N . ALA A 1 569 ? 12.725 11.585 -13.369 1.00 95.75 569 ALA A N 1
ATOM 4403 C CA . ALA A 1 569 ? 12.707 12.377 -12.150 1.00 95.75 569 ALA A CA 1
ATOM 4404 C C . ALA A 1 569 ? 14.125 12.733 -11.691 1.00 95.75 569 ALA A C 1
ATOM 4406 O O . ALA A 1 569 ? 15.119 12.127 -12.110 1.00 95.75 569 ALA A O 1
ATOM 4407 N N . VAL A 1 570 ? 14.208 13.737 -10.819 1.00 97.44 570 VAL A N 1
ATOM 4408 C CA . VAL A 1 570 ? 15.410 13.984 -10.024 1.00 97.44 570 VAL A CA 1
ATOM 4409 C C . VAL A 1 570 ? 15.454 12.939 -8.921 1.00 97.44 570 VAL A C 1
ATOM 4411 O O . VAL A 1 570 ? 14.460 12.701 -8.241 1.00 97.44 570 VAL A O 1
ATOM 4414 N N . ALA A 1 571 ? 16.607 12.311 -8.764 1.00 95.69 571 ALA A N 1
ATOM 4415 C CA . ALA A 1 571 ? 16.858 11.246 -7.814 1.00 95.69 571 ALA A CA 1
ATOM 4416 C C . ALA A 1 571 ? 17.884 11.701 -6.771 1.00 95.69 571 ALA A C 1
ATOM 4418 O O . ALA A 1 571 ? 18.839 12.396 -7.103 1.00 95.69 571 ALA A O 1
ATOM 4419 N N . ALA A 1 572 ? 17.716 11.284 -5.523 1.00 95.31 572 ALA A N 1
ATOM 4420 C CA . ALA A 1 572 ? 18.674 11.500 -4.438 1.00 95.31 572 ALA A CA 1
ATOM 4421 C C . ALA A 1 572 ? 18.712 10.256 -3.532 1.00 95.31 572 ALA A C 1
ATOM 4423 O O . ALA A 1 572 ? 17.710 9.540 -3.468 1.00 95.31 572 ALA A O 1
ATOM 4424 N N . PRO A 1 573 ? 19.814 9.958 -2.819 1.00 91.62 573 PRO A N 1
ATOM 4425 C CA . PRO A 1 573 ? 19.835 8.839 -1.880 1.00 91.62 573 PRO A CA 1
ATOM 4426 C C . PRO A 1 573 ? 18.748 8.994 -0.809 1.00 91.62 573 PRO A C 1
ATOM 4428 O O . PRO A 1 573 ? 18.600 10.063 -0.218 1.00 91.62 573 PRO A O 1
ATOM 4431 N N . VAL A 1 574 ? 18.006 7.928 -0.508 1.00 85.00 574 VAL A N 1
ATOM 4432 C CA . VAL A 1 574 ? 16.926 7.980 0.498 1.00 85.00 574 VAL A CA 1
ATOM 4433 C C . VAL A 1 574 ? 17.451 8.243 1.917 1.00 85.00 574 VAL A C 1
ATOM 4435 O O . VAL A 1 574 ? 16.716 8.711 2.777 1.00 85.00 574 VAL A O 1
ATOM 4438 N N . ALA A 1 575 ? 18.743 7.988 2.156 1.00 84.81 575 ALA A N 1
ATOM 4439 C CA . ALA A 1 575 ? 19.420 8.263 3.422 1.00 84.81 575 ALA A CA 1
ATOM 4440 C C . ALA A 1 575 ? 19.539 9.767 3.743 1.00 84.81 575 ALA A C 1
ATOM 4442 O O . ALA A 1 575 ? 19.895 10.132 4.865 1.00 84.81 575 ALA A O 1
ATOM 4443 N N . ARG A 1 576 ? 19.265 10.657 2.777 1.00 87.06 576 ARG A N 1
ATOM 4444 C CA . ARG A 1 576 ? 19.252 12.104 3.011 1.00 87.06 576 ARG A CA 1
ATOM 4445 C C . ARG A 1 576 ? 18.088 12.473 3.944 1.00 87.06 576 ARG A C 1
ATOM 4447 O O . ARG A 1 576 ? 17.012 11.891 3.829 1.00 87.06 576 ARG A O 1
ATOM 4454 N N . PRO A 1 577 ? 18.257 13.461 4.843 1.00 89.94 577 PRO A N 1
ATOM 4455 C CA . PRO A 1 577 ? 17.183 13.901 5.730 1.00 89.94 577 PRO A CA 1
ATOM 4456 C C . PRO A 1 577 ? 15.903 14.252 4.963 1.00 89.94 577 PRO A C 1
ATOM 4458 O O . PRO A 1 577 ? 15.958 14.969 3.964 1.00 89.94 577 PRO A O 1
ATOM 4461 N N . ALA A 1 578 ? 14.747 13.810 5.462 1.00 76.50 578 ALA A N 1
ATOM 4462 C CA . ALA A 1 578 ? 13.463 13.982 4.777 1.00 76.50 578 ALA A CA 1
ATOM 4463 C C . ALA A 1 578 ? 13.150 15.452 4.440 1.00 76.50 578 ALA A C 1
ATOM 4465 O O . ALA A 1 578 ? 12.756 15.749 3.317 1.00 76.50 578 ALA A O 1
ATOM 4466 N N . ALA A 1 579 ? 13.419 16.384 5.361 1.00 84.38 579 ALA A N 1
ATOM 4467 C CA . ALA A 1 579 ? 13.240 17.818 5.117 1.00 84.38 579 ALA A CA 1
ATOM 4468 C C . ALA A 1 579 ? 14.135 18.343 3.977 1.00 84.38 579 ALA A C 1
ATOM 4470 O O . ALA A 1 579 ? 13.715 19.181 3.185 1.00 84.38 579 ALA A O 1
ATOM 4471 N N . ALA A 1 580 ? 15.355 17.811 3.853 1.00 90.06 580 ALA A N 1
ATOM 4472 C CA . ALA A 1 580 ? 16.273 18.178 2.782 1.00 90.06 580 ALA A CA 1
ATOM 4473 C C . ALA A 1 580 ? 15.808 17.632 1.423 1.00 90.06 580 ALA A C 1
ATOM 4475 O O . ALA A 1 580 ? 15.866 18.349 0.426 1.00 90.06 580 ALA A O 1
ATOM 4476 N N . LEU A 1 581 ? 15.303 16.393 1.388 1.00 89.81 581 LEU A N 1
ATOM 4477 C CA . LEU A 1 581 ? 14.689 15.804 0.192 1.00 89.81 581 LEU A CA 1
ATOM 4478 C C . LEU A 1 581 ? 13.426 16.562 -0.225 1.00 89.81 581 LEU A C 1
ATOM 4480 O O . LEU A 1 581 ? 13.253 16.858 -1.402 1.00 89.81 581 LEU A O 1
ATOM 4484 N N . GLN A 1 582 ? 12.576 16.938 0.731 1.00 87.31 582 GLN A N 1
ATOM 4485 C CA . GLN A 1 582 ? 11.378 17.729 0.464 1.00 87.31 582 GLN A CA 1
ATOM 4486 C C . GLN A 1 582 ? 11.729 19.104 -0.109 1.00 87.31 582 GLN A C 1
ATOM 4488 O O . GLN A 1 582 ? 11.143 19.504 -1.111 1.00 87.31 582 GLN A O 1
ATOM 4493 N N . ALA A 1 583 ? 12.708 19.802 0.473 1.00 91.12 583 ALA A N 1
ATOM 4494 C CA . ALA A 1 583 ? 13.181 21.081 -0.049 1.00 91.12 583 ALA A CA 1
ATOM 4495 C C . ALA A 1 583 ? 13.783 20.936 -1.456 1.00 91.12 583 ALA A C 1
ATOM 4497 O O . ALA A 1 583 ? 13.481 21.739 -2.334 1.00 91.12 583 ALA A O 1
ATOM 4498 N N . LEU A 1 584 ? 14.584 19.890 -1.696 1.00 95.06 584 LEU A N 1
ATOM 4499 C CA . LEU A 1 584 ? 15.118 19.578 -3.024 1.00 95.06 584 LEU A CA 1
ATOM 4500 C C . LEU A 1 584 ? 13.990 19.373 -4.042 1.00 95.06 584 LEU A C 1
ATOM 4502 O O . LEU A 1 584 ? 14.026 19.963 -5.118 1.00 95.06 584 LEU A O 1
ATOM 4506 N N . PHE A 1 585 ? 12.987 18.560 -3.714 1.00 93.81 585 PHE A N 1
ATOM 4507 C CA . PHE A 1 585 ? 11.896 18.239 -4.635 1.00 93.81 585 PHE A CA 1
ATOM 4508 C C . PHE A 1 585 ? 10.930 19.410 -4.836 1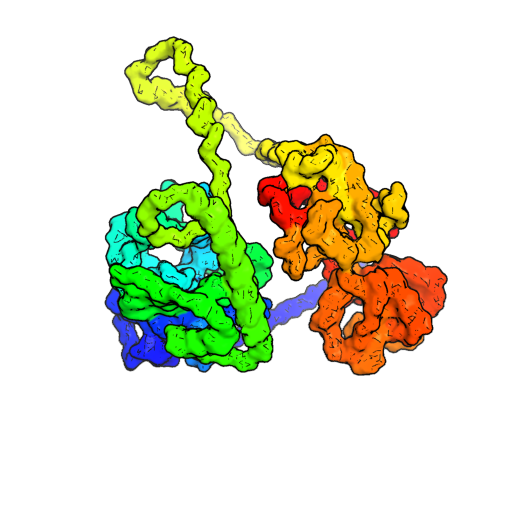.00 93.81 585 PHE A C 1
ATOM 4510 O O . PHE A 1 585 ? 10.489 19.628 -5.960 1.00 93.81 585 PHE A O 1
ATOM 4517 N N . ALA A 1 586 ? 10.680 20.225 -3.811 1.00 91.19 586 ALA A N 1
ATOM 4518 C CA . ALA A 1 586 ? 9.964 21.490 -3.963 1.00 91.19 586 ALA A CA 1
ATOM 4519 C C . ALA A 1 586 ? 10.713 22.452 -4.901 1.00 91.19 586 ALA A C 1
ATOM 4521 O O . ALA A 1 586 ? 10.097 23.147 -5.710 1.00 91.19 586 ALA A O 1
ATOM 4522 N N . GLU A 1 587 ? 12.047 22.455 -4.851 1.00 94.19 587 GLU A N 1
ATOM 4523 C CA . GLU A 1 587 ? 12.849 23.265 -5.760 1.00 94.19 587 GLU A CA 1
ATOM 4524 C C . GLU A 1 587 ? 12.778 22.750 -7.203 1.00 94.19 587 GLU A C 1
ATOM 4526 O O . GLU A 1 587 ? 12.712 23.550 -8.137 1.00 94.19 587 GLU A O 1
ATOM 4531 N N . VAL A 1 588 ? 12.720 21.428 -7.398 1.00 94.38 588 VAL A N 1
ATOM 4532 C CA . VAL A 1 588 ? 12.462 20.813 -8.710 1.00 94.38 588 VAL A CA 1
ATOM 4533 C C . VAL A 1 588 ? 11.096 21.240 -9.252 1.00 94.38 588 VAL A C 1
ATOM 4535 O O . VAL A 1 588 ? 11.027 21.656 -10.407 1.00 94.38 588 VAL A O 1
ATOM 4538 N N . GLU A 1 589 ? 10.039 21.240 -8.434 1.00 91.56 589 GLU A N 1
ATOM 4539 C CA . GLU A 1 589 ? 8.718 21.769 -8.821 1.00 91.56 589 GLU A CA 1
ATOM 4540 C C . GLU A 1 589 ? 8.784 23.247 -9.229 1.00 91.56 589 GLU A C 1
ATOM 4542 O O . GLU A 1 589 ? 8.253 23.646 -10.267 1.00 91.56 589 GLU A O 1
ATOM 4547 N N . ALA A 1 590 ? 9.521 24.068 -8.479 1.00 90.06 590 ALA A N 1
ATOM 4548 C CA . ALA A 1 590 ? 9.723 25.468 -8.837 1.00 90.06 590 ALA A CA 1
ATOM 4549 C C . ALA A 1 590 ? 10.494 25.641 -10.161 1.00 90.06 590 ALA A C 1
ATOM 4551 O O . ALA A 1 590 ? 10.257 26.607 -10.887 1.00 90.06 590 ALA A O 1
ATOM 4552 N N . ILE A 1 591 ? 11.423 24.735 -10.493 1.00 91.06 591 ILE A N 1
ATOM 4553 C CA . ILE A 1 591 ? 12.110 24.731 -11.796 1.00 91.06 591 ILE A CA 1
ATOM 4554 C C . ILE A 1 591 ? 11.166 24.280 -12.916 1.00 91.06 591 ILE A C 1
ATOM 4556 O O . ILE A 1 591 ? 11.194 24.886 -13.988 1.00 91.06 591 ILE A O 1
ATOM 4560 N N . LYS A 1 592 ? 10.317 23.270 -12.675 1.00 90.81 592 LYS A N 1
ATOM 4561 C CA . LYS A 1 592 ? 9.317 22.778 -13.642 1.00 90.81 592 LYS A CA 1
ATOM 4562 C C . LYS A 1 592 ? 8.334 23.864 -14.077 1.00 90.81 592 LYS A C 1
ATOM 4564 O O . LYS A 1 592 ? 7.979 23.930 -15.252 1.00 90.81 592 LYS A O 1
ATOM 4569 N N . ALA A 1 593 ? 7.955 24.746 -13.153 1.00 88.69 593 ALA A N 1
ATOM 4570 C CA . ALA A 1 593 ? 7.099 25.895 -13.438 1.00 88.69 593 ALA A CA 1
ATOM 4571 C C . ALA A 1 593 ? 7.792 26.992 -14.279 1.00 88.69 593 ALA A C 1
ATOM 4573 O O . ALA A 1 593 ? 7.121 27.856 -14.843 1.00 88.69 593 ALA A O 1
ATOM 4574 N N . GLY A 1 594 ? 9.127 26.983 -14.359 1.00 90.62 594 GLY A N 1
ATOM 4575 C CA . GLY A 1 594 ? 9.927 27.976 -15.074 1.00 90.62 594 GLY A CA 1
ATOM 4576 C C . GLY A 1 594 ? 10.305 27.582 -16.512 1.00 90.62 594 GLY A C 1
ATOM 4577 O O . GLY A 1 594 ? 10.003 26.484 -16.982 1.00 90.62 594 GLY A O 1
ATOM 4578 N N . PRO A 1 595 ? 11.021 28.465 -17.235 1.00 94.38 595 PRO A N 1
ATOM 4579 C CA . PRO A 1 595 ? 11.418 28.218 -18.624 1.00 94.38 595 PRO A CA 1
ATOM 4580 C C . PRO A 1 595 ? 12.618 27.267 -18.765 1.00 94.38 595 PRO A C 1
ATOM 4582 O O . PRO A 1 595 ? 12.827 26.708 -19.841 1.00 94.38 595 PRO A O 1
ATOM 4585 N N . LEU A 1 596 ? 13.384 27.050 -17.687 1.00 94.56 596 LEU A N 1
ATOM 4586 C CA . LEU A 1 596 ? 14.692 26.386 -17.722 1.00 94.56 596 LEU A CA 1
ATOM 4587 C C . LEU A 1 596 ? 14.662 25.023 -18.418 1.00 94.56 596 LEU A C 1
ATOM 4589 O O . LEU A 1 596 ? 15.508 24.763 -19.268 1.00 94.56 596 LEU A O 1
ATOM 4593 N N . LEU A 1 597 ? 13.695 24.160 -18.086 1.00 93.56 597 LEU A N 1
ATOM 4594 C CA . LEU A 1 597 ? 13.600 22.833 -18.701 1.00 93.56 597 LEU A CA 1
ATOM 4595 C C . LEU A 1 597 ? 13.308 22.927 -20.199 1.00 93.56 597 LEU A C 1
ATOM 4597 O O . LEU A 1 597 ? 13.969 22.261 -20.990 1.00 93.56 597 LEU A O 1
ATOM 4601 N N . GLY A 1 598 ? 12.361 23.780 -20.597 1.00 94.25 598 GLY A N 1
ATOM 4602 C CA . GLY A 1 598 ? 12.024 23.978 -22.008 1.00 94.25 598 GLY A CA 1
ATOM 4603 C C . GLY A 1 598 ? 13.219 24.457 -22.823 1.00 94.25 598 GLY A C 1
ATOM 4604 O O . GLY A 1 598 ? 13.509 23.898 -23.879 1.00 94.25 598 GLY A O 1
ATOM 4605 N N . GLU A 1 599 ? 13.962 25.430 -22.302 1.00 96.31 599 GLU A N 1
ATOM 4606 C CA . GLU A 1 599 ? 15.176 25.929 -22.948 1.00 96.31 599 GLU A CA 1
ATOM 4607 C C . GLU A 1 599 ? 16.291 24.879 -23.000 1.00 96.31 599 GLU A C 1
ATOM 4609 O O . GLU A 1 599 ? 16.981 24.770 -24.012 1.00 96.31 599 GLU A O 1
ATOM 4614 N N . ALA A 1 600 ? 16.465 24.090 -21.936 1.00 96.19 600 ALA A N 1
ATOM 4615 C CA . ALA A 1 600 ? 17.489 23.055 -21.881 1.00 96.19 600 ALA A CA 1
ATOM 4616 C C . ALA A 1 600 ? 17.224 21.930 -22.896 1.00 96.19 600 ALA A C 1
ATOM 4618 O O . ALA A 1 600 ? 18.133 21.534 -23.629 1.00 96.19 600 ALA A O 1
ATOM 4619 N N . PHE A 1 601 ? 15.976 21.457 -23.004 1.00 96.50 601 PHE A N 1
ATOM 4620 C CA . PHE A 1 601 ? 15.589 20.464 -24.014 1.00 96.50 601 PHE A CA 1
ATOM 4621 C C . PHE A 1 601 ? 15.674 21.026 -25.440 1.00 96.50 601 PHE A C 1
ATOM 4623 O O . PHE A 1 601 ? 16.174 20.339 -26.333 1.00 96.50 601 PHE A O 1
ATOM 4630 N N . ALA A 1 602 ? 15.288 22.290 -25.651 1.00 94.62 602 ALA A N 1
ATOM 4631 C CA . ALA A 1 602 ? 15.424 22.953 -26.946 1.00 94.62 602 ALA A CA 1
ATOM 4632 C C . ALA A 1 602 ? 16.895 23.090 -27.380 1.00 94.62 602 ALA A C 1
ATOM 4634 O O . ALA A 1 602 ? 17.234 22.723 -28.504 1.00 94.62 602 ALA A O 1
ATOM 4635 N N . ARG A 1 603 ? 17.793 23.539 -26.486 1.00 95.56 603 ARG A N 1
ATOM 4636 C CA . ARG A 1 603 ? 19.246 23.601 -26.754 1.00 95.56 603 ARG A CA 1
ATOM 4637 C C . ARG A 1 603 ? 19.842 22.232 -27.065 1.00 95.56 603 ARG A C 1
ATOM 4639 O O . ARG A 1 603 ? 20.744 22.136 -27.891 1.00 95.56 603 ARG A O 1
ATOM 4646 N N . ALA A 1 604 ? 19.343 21.182 -26.417 1.00 93.69 604 ALA A N 1
ATOM 4647 C CA . ALA A 1 604 ? 19.769 19.807 -26.660 1.00 93.69 604 ALA A CA 1
ATOM 4648 C C . ALA A 1 604 ? 19.175 19.192 -27.944 1.00 93.69 604 ALA A C 1
ATOM 4650 O O . ALA A 1 604 ? 19.495 18.046 -28.274 1.00 93.69 604 ALA A O 1
ATOM 4651 N N . GLY A 1 605 ? 18.311 19.922 -28.661 1.00 94.31 605 GLY A N 1
ATOM 4652 C CA . GLY A 1 605 ? 17.656 19.450 -29.880 1.00 94.31 605 GLY A CA 1
ATOM 4653 C C . GLY A 1 605 ? 16.659 18.318 -29.630 1.00 94.31 605 GLY A C 1
ATOM 4654 O O . GLY A 1 605 ? 16.495 17.450 -30.483 1.00 94.31 605 GLY A O 1
ATOM 4655 N N . GLN A 1 606 ? 16.033 18.281 -28.452 1.00 93.88 606 GLN A N 1
ATOM 4656 C CA . GLN A 1 606 ? 15.155 17.191 -28.031 1.00 93.88 606 GLN A CA 1
ATOM 4657 C C . GLN A 1 606 ? 13.701 17.660 -27.946 1.00 93.88 606 GLN A C 1
ATOM 4659 O O . GLN A 1 606 ? 13.361 18.539 -27.157 1.00 93.88 606 GLN A O 1
ATOM 4664 N N . ALA A 1 607 ? 12.826 17.029 -28.729 1.00 89.44 607 ALA A N 1
ATOM 4665 C CA . ALA A 1 607 ? 11.382 17.197 -28.605 1.00 89.44 607 ALA A CA 1
ATOM 4666 C C . ALA A 1 607 ? 10.839 16.185 -27.587 1.00 89.44 607 ALA A C 1
ATOM 4668 O O . ALA A 1 607 ? 10.945 14.976 -27.801 1.00 89.44 607 ALA A O 1
ATOM 4669 N N . VAL A 1 608 ? 10.287 16.673 -26.477 1.00 91.50 608 VAL A N 1
ATOM 4670 C CA . VAL A 1 608 ? 9.805 15.861 -25.347 1.00 91.50 608 VAL A CA 1
ATOM 4671 C C . VAL A 1 608 ? 8.527 16.447 -24.754 1.00 91.50 608 VAL A C 1
ATOM 46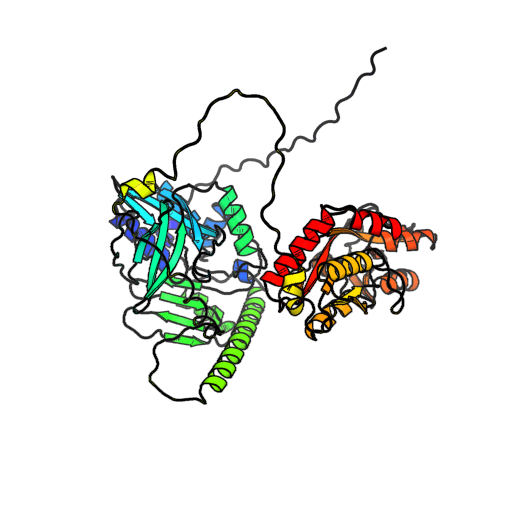73 O O . VAL A 1 608 ? 8.235 17.631 -24.938 1.00 91.50 608 VAL A O 1
ATOM 4676 N N . THR A 1 609 ? 7.798 15.637 -23.989 1.00 91.06 609 THR A N 1
ATOM 4677 C CA . THR A 1 609 ? 6.671 16.109 -23.181 1.00 91.06 609 THR A CA 1
ATOM 4678 C C . THR A 1 609 ? 7.189 16.513 -21.806 1.00 91.06 609 THR A C 1
ATOM 4680 O O . THR A 1 609 ? 7.629 15.667 -21.028 1.00 91.06 609 THR A O 1
ATOM 4683 N N . LEU A 1 610 ? 7.166 17.810 -21.498 1.00 91.56 610 LEU A N 1
ATOM 4684 C CA . LEU A 1 610 ? 7.479 18.290 -20.151 1.00 91.56 610 LEU A CA 1
ATOM 4685 C C . LEU A 1 610 ? 6.298 18.033 -19.219 1.00 91.56 610 LEU A C 1
ATOM 4687 O O . LEU A 1 610 ? 5.154 18.298 -19.584 1.00 91.56 610 LEU A O 1
ATOM 4691 N N . VAL A 1 611 ? 6.594 17.583 -18.003 1.00 85.62 611 VAL A N 1
ATOM 4692 C CA . VAL A 1 611 ? 5.600 17.464 -16.933 1.00 85.62 611 VAL A CA 1
ATOM 4693 C C . VAL A 1 611 ? 5.653 18.757 -16.131 1.00 85.62 611 VAL A C 1
ATOM 4695 O O . VAL A 1 611 ? 6.712 19.102 -15.603 1.00 85.62 611 VAL A O 1
ATOM 4698 N N . ARG A 1 612 ? 4.543 19.495 -16.086 1.00 81.44 612 ARG A N 1
ATOM 4699 C CA . ARG A 1 612 ? 4.440 20.786 -15.397 1.00 81.44 612 ARG A CA 1
ATOM 4700 C C . ARG A 1 612 ? 3.512 20.706 -14.208 1.00 81.44 612 ARG A C 1
ATOM 4702 O O . ARG A 1 612 ? 2.468 20.033 -14.343 1.00 81.44 612 ARG A O 1
#

Foldseek 3Di:
DDDDDDDDDDPPPDPDPPPPQDAQPLVLLCVLLVHPDQFDLDQVSQLSLLLSLLARAKAKQLCLLLLHADDLRQVSLNCCVRPQVHHYAQSSSQSNVQSNCVVSPWPKAKWWWAFCQPPDPPDGHDRQGIWMWTDDPPWIWTAGNHLHQPHASGTDGQPDQDWDDGLAWIWGWDQDPVRKIWIWTDDPPDIHTTIITHPDGDDPVSNVVSSCCQRNNLPHPRRLFIWMWGDHSFWIWIDGLQWIWIDGPPDDIPIDGQDALVSVVCCCCPVVVGNDDPDPVSRVSSRVNNVVSVVVVVVVVVVVVVVVVPDDDDDDDDPDDDDDDDPDPPPPPPDDDDDDDDDDDPVVVVVVPDDDDDDDDDDDDDDDDDDDDDPFLLVCLCLLPVVQAFEEEEACLDLLAWHDDQVDIAFLSVLLQCVLRVSNVGHYDYDYDPALVVVLVCLVVVNGFKYKAFDDSVSVLWKDWFFFFFKFFKFKKFFPPAPDQARVVQLAAPAEEFEEPPHPVVVVCVPPRDHYHYDYDPGLVVSVVCCVVVVGGIYIDTPVVSVVVCVVDPRMDIHPDGPDMTGMTMMGTPPRDPVSVVSSSVVVVVVSVDCSSVVRSVVSVHDTGTDD

pLDDT: mean 82.79, std 23.59, range [21.58, 98.75]